Protein 3DMO (pdb70)

InterPro domains:
  IPR002125 Cytidine and deoxycytidylate deaminase domain [PF00383] (3-102)
  IPR002125 Cytidine and deoxycytidylate deaminase domain [PS51747] (1-130)
  IPR006262 Cytidine deaminase, homotetrameric [TIGR01354] (5-127)
  IPR016192 APOBEC/CMP deaminase, zinc-binding [PS00903] (53-95)
  IPR016193 Cytidine deaminase-like [SSF53927] (1-127)
  IPR050202 Cytidine and Deoxycytidylate Deaminase [PTHR11644] (3-127)

B-factor: mean 24.8, std 6.95, range [15.0, 49.94]

Structure (mmCIF, N/CA/C/O backbone):
data_3DMO
#
_entry.id   3DMO
#
_cell.length_a   60.495
_cell.length_b   72.308
_cell.length_c   83.327
_cell.angle_alpha   90.00
_cell.angle_beta   111.29
_cell.angle_gamma   90.00
#
_symmetry.space_group_name_H-M   'P 1 21 1'
#
loop_
_entity.id
_entity.type
_entity.pdbx_description
1 polymer 'Cytidine deaminase'
2 non-polymer 'ZINC ION'
3 non-polymer (4R)-2-METHYLPENTANE-2,4-DIOL
4 non-polymer 'PHOSPHATE ION'
5 water water
#
loop_
_atom_site.group_PDB
_atom_site.id
_atom_site.type_symbol
_atom_site.label_atom_id
_atom_site.label_alt_id
_atom_site.label_comp_id
_atom_site.label_asym_id
_atom_site.label_entity_id
_atom_site.label_seq_id
_atom_site.pdbx_PDB_ins_code
_atom_site.Cartn_x
_atom_site.Cartn_y
_atom_site.Cartn_z
_atom_site.occupancy
_atom_site.B_iso_or_equiv
_atom_site.auth_seq_id
_atom_site.auth_comp_id
_atom_site.auth_asym_id
_atom_site.auth_atom_id
_atom_site.pdbx_PDB_model_num
ATOM 1 N N . HIS A 1 6 ? 18.859 24.779 -44.768 1.00 45.16 -2 HIS A N 1
ATOM 2 C CA . HIS A 1 6 ? 20.021 24.303 -43.950 1.00 45.24 -2 HIS A CA 1
ATOM 3 C C . HIS A 1 6 ? 21.322 24.197 -44.771 1.00 44.96 -2 HIS A C 1
ATOM 4 O O . HIS A 1 6 ? 21.934 23.124 -44.876 1.00 44.91 -2 HIS A O 1
ATOM 11 N N . HIS A 1 7 ? 21.740 25.339 -45.323 1.00 44.51 -1 HIS A N 1
ATOM 12 C CA . HIS A 1 7 ? 22.939 25.461 -46.170 1.00 43.95 -1 HIS A CA 1
ATOM 13 C C . HIS A 1 7 ? 24.210 24.808 -45.618 1.00 43.43 -1 HIS A C 1
ATOM 14 O O . HIS A 1 7 ? 25.041 24.313 -46.387 1.00 43.68 -1 HIS A O 1
ATOM 21 N N . HIS A 1 8 ? 24.373 24.824 -44.299 1.00 42.53 0 HIS A N 1
ATOM 22 C CA . HIS A 1 8 ? 25.596 24.310 -43.685 1.00 41.87 0 HIS A CA 1
ATOM 23 C C . HIS A 1 8 ? 25.414 22.946 -43.002 1.00 41.22 0 HIS A C 1
ATOM 24 O O . HIS A 1 8 ? 26.323 22.451 -42.321 1.00 41.41 0 HIS A O 1
ATOM 31 N N . MET A 1 9 ? 24.245 22.341 -43.217 1.00 40.01 1 MET A N 1
ATOM 32 C CA . MET A 1 9 ? 23.921 21.032 -42.661 1.00 38.77 1 MET A CA 1
ATOM 33 C C . MET A 1 9 ? 23.522 20.078 -43.787 1.00 37.62 1 MET A C 1
ATOM 34 O O . MET A 1 9 ? 22.445 20.212 -44.374 1.00 37.35 1 MET A O 1
ATOM 39 N N . THR A 1 10 ? 24.396 19.121 -44.091 1.00 35.97 2 THR A N 1
ATOM 40 C CA . THR A 1 10 ? 24.090 18.105 -45.099 1.00 34.71 2 THR A CA 1
ATOM 41 C C . THR A 1 10 ? 23.185 17.021 -44.500 1.00 33.82 2 THR A C 1
ATOM 42 O O . THR A 1 10 ? 23.072 16.908 -43.275 1.00 33.04 2 THR A O 1
ATOM 46 N N . HIS A 1 11 ? 22.536 16.235 -45.360 1.00 33.07 3 HIS A N 1
ATOM 47 C CA . HIS A 1 11 ? 21.789 15.066 -44.894 1.00 32.52 3 HIS A CA 1
ATOM 48 C C . HIS A 1 11 ? 22.713 14.106 -44.157 1.00 31.86 3 HIS A C 1
ATOM 49 O O . HIS A 1 11 ? 22.333 13.544 -43.123 1.00 31.56 3 HIS A O 1
ATOM 56 N N . HIS A 1 12 ? 23.929 13.937 -44.681 1.00 31.20 4 HIS A N 1
ATOM 57 C CA . HIS A 1 12 ? 24.929 13.072 -44.059 1.00 30.59 4 HIS A CA 1
ATOM 58 C C . HIS A 1 12 ? 25.283 13.510 -42.640 1.00 29.67 4 HIS A C 1
ATOM 59 O O . HIS A 1 12 ? 25.362 12.678 -41.734 1.00 29.66 4 HIS A O 1
ATOM 66 N N . ALA A 1 13 ? 25.501 14.812 -42.461 1.00 28.30 5 ALA A N 1
ATOM 67 C CA . ALA A 1 13 ? 25.819 15.380 -41.157 1.00 27.15 5 ALA A CA 1
ATOM 68 C C . ALA A 1 13 ? 24.661 15.218 -40.169 1.00 26.32 5 ALA A C 1
ATOM 69 O O . ALA A 1 13 ? 24.892 14.917 -38.996 1.00 26.21 5 ALA A O 1
ATOM 71 N N . LEU A 1 14 ? 23.432 15.424 -40.645 1.00 25.54 6 LEU A N 1
ATOM 72 C CA . LEU A 1 14 ? 22.235 15.292 -39.797 1.00 24.91 6 LEU A CA 1
ATOM 73 C C . LEU A 1 14 ? 22.030 13.830 -39.368 1.00 24.05 6 LEU A C 1
ATOM 74 O O . LEU A 1 14 ? 21.645 13.556 -38.229 1.00 23.28 6 LEU A O 1
ATOM 79 N N . ILE A 1 15 ? 22.297 12.901 -40.281 1.00 23.35 7 ILE A N 1
ATOM 80 C CA . ILE A 1 15 ? 22.206 11.469 -39.972 1.00 23.11 7 ILE A CA 1
ATOM 81 C C . ILE A 1 15 ? 23.244 11.079 -38.919 1.00 23.33 7 ILE A C 1
ATOM 82 O O . ILE A 1 15 ? 22.940 10.338 -37.978 1.00 23.05 7 ILE A O 1
ATOM 87 N N . GLU A 1 16 ? 24.465 11.588 -39.064 1.00 23.65 8 GLU A N 1
ATOM 88 C CA . GLU A 1 16 ? 25.513 11.324 -38.076 1.00 24.29 8 GLU A CA 1
ATOM 89 C C . GLU A 1 16 ? 25.133 11.829 -36.681 1.00 23.46 8 GLU A C 1
ATOM 90 O O . GLU A 1 16 ? 25.443 11.191 -35.677 1.00 23.28 8 GLU A O 1
ATOM 96 N N . ALA A 1 17 ? 24.450 12.970 -36.624 1.00 23.17 9 ALA A N 1
ATOM 97 C CA . ALA A 1 17 ? 23.954 13.503 -35.351 1.00 22.54 9 ALA A CA 1
ATOM 98 C C . ALA A 1 17 ? 22.822 12.633 -34.771 1.00 22.03 9 ALA A C 1
ATOM 99 O O . ALA A 1 17 ? 22.763 12.412 -33.563 1.00 21.73 9 ALA A O 1
ATOM 101 N N . ALA A 1 18 ? 21.948 12.124 -35.638 1.00 21.53 10 ALA A N 1
ATOM 102 C CA . ALA A 1 18 ? 20.870 11.224 -35.213 1.00 21.59 10 ALA A CA 1
ATOM 103 C C . ALA A 1 18 ? 21.427 9.916 -34.636 1.00 21.48 10 ALA A C 1
ATOM 104 O O . ALA A 1 18 ? 20.910 9.394 -33.649 1.00 21.03 10 ALA A O 1
ATOM 106 N N . LYS A 1 19 ? 22.490 9.399 -35.243 1.00 21.11 11 LYS A N 1
ATOM 107 C CA . LYS A 1 19 ? 23.154 8.192 -34.729 1.00 21.31 11 LYS A CA 1
ATOM 108 C C . LYS A 1 19 ? 23.832 8.448 -33.380 1.00 21.20 11 LYS A C 1
ATOM 109 O O . LYS A 1 19 ? 23.813 7.588 -32.505 1.00 21.28 11 LYS A O 1
ATOM 115 N N . ALA A 1 20 ? 24.425 9.630 -33.208 1.00 21.20 12 ALA A N 1
ATOM 116 C CA . ALA A 1 20 ? 25.003 10.005 -31.920 1.00 21.46 12 ALA A CA 1
ATOM 117 C C . ALA A 1 20 ? 23.921 10.132 -30.843 1.00 21.47 12 ALA A C 1
ATOM 118 O O . ALA A 1 20 ? 24.138 9.714 -29.704 1.00 22.03 12 ALA A O 1
ATOM 120 N N . ALA A 1 21 ? 22.768 10.698 -31.219 1.00 20.75 13 ALA A N 1
ATOM 121 C CA . ALA A 1 21 ? 21.587 10.801 -30.347 1.00 20.34 13 ALA A CA 1
ATOM 122 C C . ALA A 1 21 ? 21.109 9.421 -29.894 1.00 19.56 13 ALA A C 1
ATOM 123 O O . ALA A 1 21 ? 20.860 9.198 -28.708 1.00 20.25 13 ALA A O 1
ATOM 125 N N . ARG A 1 22 ? 21.017 8.501 -30.855 1.00 19.72 14 ARG A N 1
ATOM 126 C CA . ARG A 1 22 ? 20.561 7.130 -30.631 1.00 19.75 14 ARG A CA 1
ATOM 127 C C . ARG A 1 22 ? 21.340 6.429 -29.527 1.00 20.62 14 ARG A C 1
ATOM 128 O O . ARG A 1 22 ? 20.765 5.661 -28.765 1.00 21.08 14 ARG A O 1
ATOM 136 N N . GLU A 1 23 ? 22.639 6.714 -29.432 1.00 21.67 15 GLU A N 1
ATOM 137 C CA . GLU A 1 23 ? 23.496 6.075 -28.426 1.00 22.62 15 GLU A CA 1
ATOM 138 C C . GLU A 1 23 ? 23.066 6.359 -26.983 1.00 22.41 15 GLU A C 1
ATOM 139 O O . GLU A 1 23 ? 23.387 5.598 -26.071 1.00 22.51 15 GLU A O 1
ATOM 145 N N . LYS A 1 24 ? 22.325 7.447 -26.792 1.00 22.25 16 LYS A N 1
ATOM 146 C CA . LYS A 1 24 ? 21.890 7.878 -25.468 1.00 22.22 16 LYS A CA 1
ATOM 147 C C . LYS A 1 24 ? 20.494 7.383 -25.082 1.00 21.78 16 LYS A C 1
ATOM 148 O O . LYS A 1 24 ? 20.003 7.710 -24.008 1.00 21.58 16 LYS A O 1
ATOM 154 N N . ALA A 1 25 ? 19.878 6.582 -25.949 1.00 21.60 17 ALA A N 1
ATOM 155 C CA . ALA A 1 25 ? 18.536 6.052 -25.695 1.00 21.37 17 ALA A CA 1
ATOM 156 C C . ALA A 1 25 ? 18.436 5.317 -24.359 1.00 21.52 17 ALA A C 1
ATOM 157 O O . ALA A 1 25 ? 19.396 4.696 -23.896 1.00 20.81 17 ALA A O 1
ATOM 159 N N . TYR A 1 26 ? 17.272 5.426 -23.734 1.00 21.20 18 TYR A N 1
ATOM 160 C CA . TYR A 1 26 ? 16.942 4.624 -22.568 1.00 21.48 18 TYR A CA 1
ATOM 161 C C . TYR A 1 26 ? 15.833 3.677 -23.005 1.00 21.40 18 TYR A C 1
ATOM 162 O O . TYR A 1 26 ? 14.651 4.036 -22.994 1.00 21.00 18 TYR A O 1
ATOM 171 N N . ALA A 1 27 ? 16.232 2.480 -23.432 1.00 21.59 19 ALA A N 1
ATOM 172 C CA . ALA A 1 27 ? 15.289 1.480 -23.938 1.00 21.53 19 ALA A CA 1
ATOM 173 C C . ALA A 1 27 ? 15.554 0.069 -23.377 1.00 21.76 19 ALA A C 1
ATOM 174 O O . ALA A 1 27 ? 15.763 -0.870 -24.148 1.00 21.80 19 ALA A O 1
ATOM 176 N N . PRO A 1 28 ? 15.508 -0.095 -22.038 1.00 22.46 20 PRO A N 1
ATOM 177 C CA . PRO A 1 28 ? 15.799 -1.418 -21.483 1.00 22.71 20 PRO A CA 1
ATOM 178 C C . PRO A 1 28 ? 14.649 -2.411 -21.661 1.00 22.99 20 PRO A C 1
ATOM 179 O O . PRO A 1 28 ? 14.824 -3.601 -21.393 1.00 23.47 20 PRO A O 1
ATOM 183 N N . TYR A 1 29 ? 13.488 -1.938 -22.111 1.00 22.86 21 TYR A N 1
ATOM 184 C CA . TYR A 1 29 ? 12.331 -2.820 -22.277 1.00 22.72 21 TYR A CA 1
ATOM 185 C C . TYR A 1 29 ? 12.251 -3.412 -23.680 1.00 22.71 21 TYR A C 1
ATOM 186 O O . TYR A 1 29 ? 12.134 -4.628 -23.826 1.00 23.25 21 TYR A O 1
ATOM 195 N N . SER A 1 30 ? 12.320 -2.562 -24.704 1.00 22.59 22 SER A N 1
ATOM 196 C CA . SER A 1 30 ? 12.329 -3.028 -26.096 1.00 22.94 22 SER A CA 1
ATOM 197 C C . SER A 1 30 ? 13.719 -3.465 -26.547 1.00 23.44 22 SER A C 1
ATOM 198 O O . SER A 1 30 ? 13.851 -4.301 -27.452 1.00 23.68 22 SER A O 1
ATOM 201 N N . ASN A 1 31 ? 14.743 -2.890 -25.921 1.00 24.32 23 ASN A N 1
ATOM 202 C CA . ASN A 1 31 ? 16.123 -2.980 -26.411 1.00 25.03 23 ASN A CA 1
ATOM 203 C C . ASN A 1 31 ? 16.264 -2.483 -27.856 1.00 24.92 23 ASN A C 1
ATOM 204 O O . ASN A 1 31 ? 17.146 -2.919 -28.598 1.00 24.96 23 ASN A O 1
ATOM 209 N N . PHE A 1 32 ? 15.386 -1.565 -28.241 1.00 24.30 24 PHE A N 1
ATOM 210 C CA . PHE A 1 32 ? 15.361 -1.024 -29.586 1.00 24.01 24 PHE A CA 1
ATOM 211 C C . PHE A 1 32 ? 15.638 0.471 -29.489 1.00 23.65 24 PHE A C 1
ATOM 212 O O . PHE A 1 32 ? 14.750 1.251 -29.156 1.00 23.53 24 PHE A O 1
ATOM 220 N N . LYS A 1 33 ? 16.885 0.852 -29.753 1.00 22.50 25 LYS A N 1
ATOM 221 C CA . LYS A 1 33 ? 17.311 2.238 -29.633 1.00 22.29 25 LYS A CA 1
ATOM 222 C C . LYS A 1 33 ? 17.023 3.019 -30.905 1.00 21.38 25 LYS A C 1
ATOM 223 O O . LYS A 1 33 ? 17.308 2.554 -32.017 1.00 21.30 25 LYS A O 1
ATOM 229 N N . VAL A 1 34 ? 16.454 4.210 -30.734 1.00 20.43 26 VAL A N 1
ATOM 230 C CA . VAL A 1 34 ? 16.171 5.096 -31.853 1.00 19.89 26 VAL A CA 1
ATOM 231 C C . VAL A 1 34 ? 16.799 6.456 -31.553 1.00 19.14 26 VAL A C 1
ATOM 232 O O . VAL A 1 34 ? 16.828 6.895 -30.402 1.00 18.60 26 VAL A O 1
ATOM 236 N N . GLY A 1 35 ? 17.324 7.105 -32.589 1.00 18.68 27 GLY A N 1
ATOM 237 C CA . GLY A 1 35 ? 17.838 8.461 -32.451 1.00 18.12 27 GLY A CA 1
ATOM 238 C C . GLY A 1 35 ? 17.230 9.396 -33.472 1.00 18.01 27 GLY A C 1
ATOM 239 O O . GLY A 1 35 ? 16.815 8.981 -34.555 1.00 18.07 27 GLY A O 1
ATOM 240 N N . ALA A 1 36 ? 17.184 10.674 -33.117 1.00 18.38 28 ALA A N 1
ATOM 241 C CA . ALA A 1 36 ? 16.727 11.708 -34.029 1.00 18.53 28 ALA A CA 1
ATOM 242 C C . ALA A 1 36 ? 17.573 12.941 -33.844 1.00 18.71 28 ALA A C 1
ATOM 243 O O . ALA A 1 36 ? 18.117 13.180 -32.766 1.00 19.51 28 ALA A O 1
ATOM 245 N N . ALA A 1 37 ? 17.710 13.711 -34.912 1.00 19.15 29 ALA A N 1
ATOM 246 C CA . ALA A 1 37 ? 18.394 14.990 -34.831 1.00 19.31 29 ALA A CA 1
ATOM 247 C C . ALA A 1 37 ? 17.622 16.014 -35.630 1.00 19.38 29 ALA A C 1
ATOM 248 O O . ALA A 1 37 ? 17.315 15.801 -36.800 1.00 19.05 29 ALA A O 1
ATOM 250 N N . LEU A 1 38 ? 17.327 17.126 -34.971 1.00 19.91 30 LEU A N 1
ATOM 251 C CA . LEU A 1 38 ? 16.469 18.174 -35.501 1.00 20.32 30 LEU A CA 1
ATOM 252 C C . LEU A 1 38 ? 17.320 19.417 -35.694 1.00 20.39 30 LEU A C 1
ATOM 253 O O . LEU A 1 38 ? 18.061 19.804 -34.779 1.00 20.89 30 LEU A O 1
ATOM 258 N N . VAL A 1 39 ? 17.240 20.034 -36.872 1.00 19.82 31 VAL A N 1
ATOM 259 C CA . VAL A 1 39 ? 17.998 21.259 -37.114 1.00 20.26 31 VAL A CA 1
ATOM 260 C C . VAL A 1 39 ? 17.023 22.402 -37.323 1.00 20.26 31 VAL A C 1
ATOM 261 O O . VAL A 1 39 ? 16.074 22.271 -38.082 1.00 19.63 31 VAL A O 1
ATOM 265 N N . THR A 1 40 ? 17.259 23.507 -36.627 1.00 20.66 32 THR A N 1
ATOM 266 C CA . THR A 1 40 ? 16.325 24.625 -36.614 1.00 21.39 32 THR A CA 1
ATOM 267 C C . THR A 1 40 ? 16.614 25.635 -37.722 1.00 21.94 32 THR A C 1
ATOM 268 O O . THR A 1 40 ? 17.615 25.531 -38.432 1.00 21.86 32 THR A O 1
ATOM 272 N N . ASN A 1 41 ? 15.734 26.622 -37.836 1.00 22.58 33 ASN A N 1
ATOM 273 C CA . ASN A 1 41 ? 15.905 27.739 -38.762 1.00 23.05 33 ASN A CA 1
ATOM 274 C C . ASN A 1 41 ? 17.249 28.484 -38.646 1.00 23.58 33 ASN A C 1
ATOM 275 O O . ASN A 1 41 ? 17.779 28.951 -39.658 1.00 24.55 33 ASN A O 1
ATOM 280 N N . ASP A 1 42 ? 17.803 28.580 -37.436 1.00 23.38 34 ASP A N 1
ATOM 281 C CA . ASP A 1 42 ? 19.088 29.244 -37.234 1.00 23.78 34 ASP A CA 1
ATOM 282 C C . ASP A 1 42 ? 20.263 28.265 -37.115 1.00 23.79 34 ASP A C 1
ATOM 283 O O . ASP A 1 42 ? 21.360 28.635 -36.683 1.00 23.93 34 ASP A O 1
ATOM 288 N N . GLY A 1 43 ? 20.025 27.009 -37.493 1.00 23.93 35 GLY A N 1
ATOM 289 C CA . GLY A 1 43 ? 21.091 26.011 -37.605 1.00 24.26 35 GLY A CA 1
ATOM 290 C C . GLY A 1 43 ? 21.465 25.233 -36.356 1.00 24.44 35 GLY A C 1
ATOM 291 O O . GLY A 1 43 ? 22.427 24.457 -36.376 1.00 25.00 35 GLY A O 1
ATOM 292 N N . LYS A 1 44 ? 20.723 25.438 -35.269 1.00 24.03 36 LYS A N 1
ATOM 293 C CA . LYS A 1 44 ? 20.943 24.702 -34.028 1.00 23.80 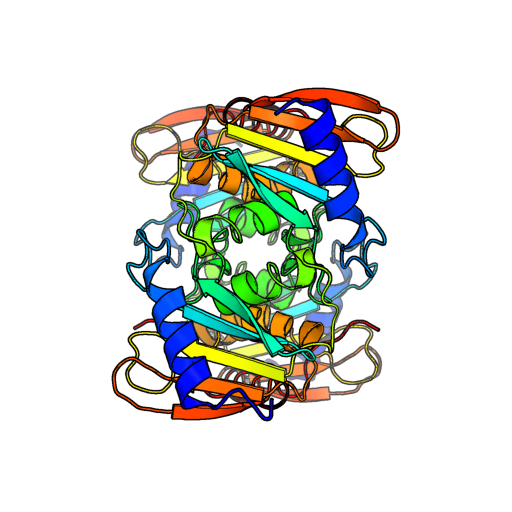36 LYS A CA 1
ATOM 294 C C . LYS A 1 44 ? 20.409 23.277 -34.160 1.00 23.00 36 LYS A C 1
ATOM 295 O O . LYS A 1 44 ? 19.359 23.052 -34.763 1.00 22.92 36 LYS A O 1
ATOM 301 N N . VAL A 1 45 ? 21.143 22.328 -33.592 1.00 22.05 37 VAL A N 1
ATOM 302 C CA . VAL A 1 45 ? 20.794 20.913 -33.673 1.00 21.24 37 VAL A CA 1
ATOM 303 C C . VAL A 1 45 ? 20.354 20.394 -32.305 1.00 20.79 37 VAL A C 1
ATOM 304 O O . VAL A 1 45 ? 20.995 20.676 -31.292 1.00 21.22 37 VAL A O 1
ATOM 308 N N . PHE A 1 46 ? 19.235 19.672 -32.286 1.00 20.00 38 PHE A N 1
ATOM 309 C CA . PHE A 1 46 ? 18.742 19.038 -31.071 1.00 19.63 38 PHE A CA 1
ATOM 310 C C . PHE A 1 46 ? 18.695 17.523 -31.241 1.00 19.94 38 PHE A C 1
ATOM 311 O O . PHE A 1 46 ? 18.134 17.028 -32.222 1.00 20.34 38 PHE A O 1
ATOM 319 N N . HIS A 1 47 ? 19.295 16.810 -30.287 1.00 19.87 39 HIS A N 1
ATOM 320 C CA . HIS A 1 47 ? 19.253 15.349 -30.233 1.00 20.18 39 HIS A CA 1
ATOM 321 C C . HIS A 1 47 ? 17.960 14.887 -29.569 1.00 19.86 39 HIS A C 1
ATOM 322 O O . HIS A 1 47 ? 17.475 15.510 -28.623 1.00 20.16 39 HIS A O 1
ATOM 329 N N . GLY A 1 48 ? 17.434 13.769 -30.048 1.00 19.69 40 GLY A N 1
ATOM 330 C CA . GLY A 1 48 ? 16.353 13.080 -29.375 1.00 19.33 40 GLY A CA 1
ATOM 331 C C . GLY A 1 48 ? 16.629 11.591 -29.385 1.00 19.37 40 GLY A C 1
ATOM 332 O O . GLY A 1 48 ? 17.280 11.071 -30.295 1.00 19.04 40 GLY A O 1
ATOM 333 N N . CYS A 1 49 ? 16.153 10.905 -28.357 1.00 19.10 41 CYS A N 1
ATOM 334 C CA . CYS A 1 49 ? 16.228 9.457 -28.306 1.00 19.09 41 CYS A CA 1
ATOM 335 C C . CYS A 1 49 ? 14.952 8.951 -27.652 1.00 19.33 41 CYS A C 1
ATOM 336 O O . CYS A 1 49 ? 14.239 9.724 -26.985 1.00 18.53 41 CYS A O 1
ATOM 339 N N . ASN A 1 50 ? 14.641 7.674 -27.849 1.00 18.81 42 ASN A N 1
ATOM 340 C CA . ASN A 1 50 ? 13.501 7.104 -27.144 1.00 18.87 42 ASN A CA 1
ATOM 341 C C . ASN A 1 50 ? 13.803 6.955 -25.651 1.00 19.11 42 ASN A C 1
ATOM 342 O O . ASN A 1 50 ? 14.960 6.765 -25.254 1.00 18.95 42 ASN A O 1
ATOM 347 N N . VAL A 1 51 ? 12.776 7.130 -24.832 1.00 18.43 43 VAL A N 1
ATOM 348 C CA . VAL A 1 51 ? 12.914 7.057 -23.377 1.00 18.46 43 VAL A CA 1
ATOM 349 C C . VAL A 1 51 ? 11.761 6.220 -22.890 1.00 18.67 43 VAL A C 1
ATOM 350 O O . VAL A 1 51 ? 10.604 6.657 -22.932 1.00 18.54 43 VAL A O 1
ATOM 354 N N . GLU A 1 52 ? 12.082 5.011 -22.444 1.00 18.77 44 GLU A N 1
ATOM 355 C CA . GLU A 1 52 ? 11.064 4.036 -22.090 1.00 18.71 44 GLU A CA 1
ATOM 356 C C . GLU A 1 52 ? 10.664 4.091 -20.613 1.00 19.40 44 GLU A C 1
ATOM 357 O O . GLU A 1 52 ? 11.308 4.760 -19.798 1.00 18.84 44 GLU A O 1
ATOM 363 N N . ASN A 1 53 ? 9.564 3.406 -20.297 1.00 19.59 45 ASN A N 1
ATOM 364 C CA . ASN A 1 53 ? 9.032 3.331 -18.941 1.00 19.55 45 ASN A CA 1
ATOM 365 C C . ASN A 1 53 ? 8.461 1.936 -18.737 1.00 19.57 45 ASN A C 1
ATOM 366 O O . ASN A 1 53 ? 8.031 1.309 -19.704 1.00 19.04 45 ASN A O 1
ATOM 371 N N . ALA A 1 54 ? 8.479 1.447 -17.495 1.00 20.12 46 ALA A N 1
ATOM 372 C CA . ALA A 1 54 ? 7.977 0.102 -17.180 1.00 20.46 46 ALA A CA 1
ATOM 373 C C . ALA A 1 54 ? 6.508 -0.028 -17.560 1.00 20.91 46 ALA A C 1
ATOM 374 O O . ALA A 1 54 ? 6.051 -1.108 -17.937 1.00 21.59 46 ALA A O 1
ATOM 376 N N . SER A 1 55 ? 5.781 1.078 -17.444 1.00 21.26 47 SER A N 1
ATOM 377 C CA . SER A 1 55 ? 4.444 1.171 -18.001 1.00 21.54 47 SER A CA 1
ATOM 378 C C . SER A 1 55 ? 4.603 1.686 -19.422 1.00 20.70 47 SER A C 1
ATOM 379 O O . SER A 1 55 ? 4.846 2.874 -19.635 1.00 20.28 47 SER A O 1
ATOM 382 N N . TYR A 1 56 ? 4.468 0.778 -20.388 1.00 20.67 48 TYR A N 1
ATOM 383 C CA . TYR A 1 56 ? 4.815 1.048 -21.791 1.00 20.29 48 TYR A CA 1
ATOM 384 C C . TYR A 1 56 ? 4.132 2.280 -22.385 1.00 20.07 48 TYR A C 1
ATOM 385 O O . TYR A 1 56 ? 4.702 2.964 -23.231 1.00 20.37 48 TYR A O 1
ATOM 394 N N . GLY A 1 57 ? 2.905 2.559 -21.957 1.00 19.96 49 GLY A N 1
ATOM 395 C CA . GLY A 1 57 ? 2.176 3.708 -22.482 1.00 20.12 49 GLY A CA 1
ATOM 396 C C . GLY A 1 57 ? 2.831 5.053 -22.218 1.00 20.04 49 GLY A C 1
ATOM 397 O O . GLY A 1 57 ? 2.448 6.053 -22.822 1.00 20.62 49 GLY A O 1
ATOM 398 N N . LEU A 1 58 ? 3.835 5.076 -21.337 1.00 19.69 50 LEU A N 1
ATOM 399 C CA . LEU A 1 58 ? 4.559 6.312 -21.024 1.00 19.23 50 LEU A CA 1
ATOM 400 C C . LEU A 1 58 ? 5.897 6.441 -21.747 1.00 19.20 50 LEU A C 1
ATOM 401 O O . LEU A 1 58 ? 6.605 7.427 -21.559 1.00 19.26 50 LEU A O 1
ATOM 406 N N . CYS A 1 59 ? 6.221 5.468 -22.595 1.00 18.99 51 CYS A N 1
ATOM 407 C CA . CYS A 1 59 ? 7.410 5.586 -23.451 1.00 19.45 51 CYS A CA 1
ATOM 408 C C . CYS A 1 59 ? 7.280 6.797 -24.370 1.00 19.47 51 CYS A C 1
ATOM 409 O O . CYS A 1 59 ? 6.178 7.108 -24.837 1.00 19.45 51 CYS A O 1
ATOM 412 N N . ASN A 1 60 ? 8.397 7.478 -24.604 1.00 19.41 52 ASN A N 1
ATOM 413 C CA . ASN A 1 60 ? 8.447 8.573 -25.566 1.00 19.63 52 ASN A CA 1
ATOM 414 C C . ASN A 1 60 ? 9.449 8.264 -26.676 1.00 19.54 52 ASN A C 1
ATOM 415 O O . ASN A 1 60 ? 10.512 7.706 -26.413 1.00 20.33 52 ASN A O 1
ATOM 420 N N . CYS A 1 61 ? 9.090 8.635 -27.905 1.00 18.74 53 CYS A N 1
ATOM 421 C CA . CYS A 1 61 ? 9.915 8.401 -29.083 1.00 18.19 53 CYS A CA 1
ATOM 422 C C . CYS A 1 61 ? 10.982 9.469 -29.280 1.00 17.50 53 CYS A C 1
ATOM 423 O O . CYS A 1 61 ? 10.822 10.613 -28.833 1.00 16.32 53 CYS A O 1
ATOM 426 N N . ALA A 1 62 ? 12.060 9.084 -29.975 1.00 17.65 54 ALA A N 1
ATOM 427 C CA . ALA A 1 62 ? 13.164 9.976 -30.337 1.00 17.46 54 ALA A CA 1
ATOM 428 C C . ALA A 1 62 ? 12.746 11.279 -31.027 1.00 17.22 54 ALA A C 1
ATOM 429 O O . ALA A 1 62 ? 13.190 12.360 -30.636 1.00 16.70 54 ALA A O 1
ATOM 431 N N . GLU A 1 63 ? 11.882 11.169 -32.039 1.00 17.33 55 GLU A N 1
ATOM 432 C CA . GLU A 1 63 ? 11.419 12.321 -32.813 1.00 17.91 55 GLU A CA 1
ATOM 433 C C . GLU A 1 63 ? 10.773 13.336 -31.866 1.00 17.99 55 GLU A C 1
ATOM 434 O O . GLU A 1 63 ? 11.056 14.540 -31.928 1.00 17.70 55 GLU A O 1
ATOM 440 N N . ARG A 1 64 ? 9.903 12.838 -30.986 1.00 17.97 56 ARG A N 1
ATOM 441 C CA . ARG A 1 64 ? 9.194 13.703 -30.053 1.00 18.23 56 ARG A CA 1
ATOM 442 C C . ARG A 1 64 ? 10.105 14.287 -28.978 1.00 18.04 56 ARG A C 1
ATOM 443 O O . ARG A 1 64 ? 9.960 15.456 -28.635 1.00 18.11 56 ARG A O 1
ATOM 451 N N . THR A 1 65 ? 11.058 13.493 -28.487 1.00 18.04 57 THR A N 1
ATOM 452 C CA . THR A 1 65 ? 12.079 13.978 -27.552 1.00 17.88 57 THR A CA 1
ATOM 453 C C . THR A 1 65 ? 12.859 15.165 -28.140 1.00 17.04 57 THR A C 1
ATOM 454 O O . THR A 1 65 ? 13.023 16.189 -27.473 1.00 17.22 57 THR A O 1
ATOM 458 N N . ALA A 1 66 ? 13.319 15.028 -29.385 1.00 16.91 58 ALA A N 1
ATOM 459 C CA . ALA A 1 66 ? 14.027 16.114 -30.078 1.00 16.87 58 ALA A CA 1
ATOM 460 C C . ALA A 1 66 ? 13.176 17.379 -30.213 1.00 17.00 58 ALA A C 1
ATOM 461 O O . ALA A 1 66 ? 13.630 18.474 -29.896 1.00 16.98 58 ALA A O 1
ATOM 463 N N . LEU A 1 67 ? 11.930 17.218 -30.653 1.00 16.99 59 LEU A N 1
ATOM 464 C CA . LEU A 1 67 ? 11.032 18.357 -30.824 1.00 17.30 59 LEU A CA 1
ATOM 465 C C . LEU A 1 67 ? 10.650 19.029 -29.500 1.00 16.82 59 LEU A C 1
ATOM 466 O O . LEU A 1 67 ? 10.639 20.256 -29.417 1.00 17.03 59 LEU A O 1
ATOM 471 N N . PHE A 1 68 ? 10.347 18.238 -28.470 1.00 16.89 60 PHE A N 1
ATOM 472 C CA . PHE A 1 68 ? 10.001 18.808 -27.158 1.00 17.13 60 PHE A CA 1
ATOM 473 C C . PHE A 1 68 ? 11.188 19.576 -26.551 1.00 16.95 60 PHE A C 1
ATOM 474 O O . PHE A 1 68 ? 11.000 20.627 -25.917 1.00 16.79 60 PHE A O 1
ATOM 482 N N . SER A 1 69 ? 12.405 19.059 -26.775 1.00 17.00 61 SER A N 1
ATOM 483 C CA A SER A 1 69 ? 13.633 19.715 -26.316 0.50 17.15 61 SER A CA 1
ATOM 484 C CA B SER A 1 69 ? 13.636 19.706 -26.319 0.50 17.66 61 SER A CA 1
ATOM 485 C C . SER A 1 69 ? 13.834 21.067 -26.999 1.00 17.32 61 SER A C 1
ATOM 486 O O . SER A 1 69 ? 14.157 22.063 -26.347 1.00 17.66 61 SER A O 1
ATOM 491 N N . ALA A 1 70 ? 13.635 21.104 -28.311 1.00 16.99 62 ALA A N 1
ATOM 492 C CA . ALA A 1 70 ? 13.723 22.349 -29.066 1.00 17.27 62 ALA A CA 1
ATOM 493 C C . ALA A 1 70 ? 12.654 23.362 -28.623 1.00 17.58 62 ALA A C 1
ATOM 494 O O . ALA A 1 70 ? 12.945 24.546 -28.474 1.00 17.77 62 ALA A O 1
ATOM 496 N N . LEU A 1 71 ? 11.424 22.893 -28.416 1.00 17.84 63 LEU A N 1
ATOM 497 C CA . LEU A 1 71 ? 10.351 23.751 -27.896 1.00 18.11 63 LEU A CA 1
ATOM 498 C C . LEU A 1 71 ? 10.704 24.361 -26.541 1.00 17.62 63 LEU A C 1
ATOM 499 O O . LEU A 1 71 ? 10.515 25.559 -26.323 1.00 17.56 63 LEU A O 1
ATOM 504 N N . ALA A 1 72 ? 11.234 23.537 -25.643 1.00 17.95 64 ALA A N 1
ATOM 505 C CA . ALA A 1 72 ? 11.712 23.992 -24.335 1.00 18.23 64 ALA A CA 1
ATOM 506 C C . ALA A 1 72 ? 12.846 25.031 -24.424 1.00 18.39 64 ALA A C 1
ATOM 507 O O . ALA A 1 72 ? 13.014 25.843 -23.514 1.00 18.15 64 ALA A O 1
ATOM 509 N N . ALA A 1 73 ? 13.593 25.009 -25.530 1.00 18.81 65 ALA A N 1
ATOM 510 C CA . ALA A 1 73 ? 14.643 25.986 -25.786 1.00 19.01 65 ALA A CA 1
ATOM 511 C C . ALA A 1 73 ? 14.122 27.263 -26.462 1.00 19.01 65 ALA A C 1
ATOM 512 O O . ALA A 1 73 ? 14.897 28.168 -26.751 1.00 20.10 65 ALA A O 1
ATOM 514 N N . GLY A 1 74 ? 12.815 27.339 -26.708 1.00 18.53 66 GLY A N 1
ATOM 515 C CA . GLY A 1 74 ? 12.203 28.543 -27.259 1.00 18.54 66 GLY A CA 1
ATOM 516 C C . GLY A 1 74 ? 11.960 28.536 -28.758 1.00 18.43 66 GLY A C 1
ATOM 517 O O . GLY A 1 74 ? 11.645 29.573 -29.341 1.00 18.49 66 GLY A O 1
ATOM 518 N N . TYR A 1 75 ? 12.107 27.378 -29.392 1.00 18.46 67 TYR A N 1
ATOM 519 C CA . TYR A 1 75 ? 11.758 27.256 -30.801 1.00 18.51 67 TYR A CA 1
ATOM 520 C C . TYR A 1 75 ? 10.279 26.964 -30.864 1.00 19.00 67 TYR A C 1
ATOM 521 O O . TYR A 1 75 ? 9.733 26.325 -29.958 1.00 19.74 67 TYR A O 1
ATOM 530 N N . ARG A 1 76 ? 9.635 27.465 -31.907 1.00 18.50 68 ARG A N 1
ATOM 531 C CA . ARG A 1 76 ? 8.182 27.440 -32.009 1.00 18.67 68 ARG A CA 1
ATOM 532 C C . ARG A 1 76 ? 7.763 26.687 -33.268 1.00 18.98 68 ARG A C 1
ATOM 533 O O . ARG A 1 76 ? 8.582 26.456 -34.156 1.00 19.23 68 ARG A O 1
ATOM 541 N N . PRO A 1 77 ? 6.490 26.267 -33.351 1.00 19.11 69 PRO A N 1
ATOM 542 C CA . PRO A 1 77 ? 6.077 25.590 -34.580 1.00 19.43 69 PRO A CA 1
ATOM 543 C C . PRO A 1 77 ? 6.483 26.327 -35.852 1.00 20.06 69 PRO A C 1
ATOM 544 O O . PRO A 1 77 ? 6.294 27.555 -35.964 1.00 20.10 69 PRO A O 1
ATOM 548 N N . GLY A 1 78 ? 7.049 25.581 -36.793 1.00 20.45 70 GLY A N 1
ATOM 549 C CA . GLY A 1 78 ? 7.470 26.141 -38.072 1.00 20.95 70 GLY A CA 1
ATOM 550 C C . GLY A 1 78 ? 8.913 26.608 -38.110 1.00 21.22 70 GLY A C 1
ATOM 551 O O . GLY A 1 78 ? 9.388 27.052 -39.159 1.00 21.99 70 GLY A O 1
ATOM 552 N N . GLU A 1 79 ? 9.616 26.511 -36.984 1.00 20.69 71 GLU A N 1
ATOM 553 C CA . GLU A 1 79 ? 11.015 26.963 -36.918 1.00 20.58 71 GLU A CA 1
ATOM 554 C C . GLU A 1 79 ? 12.043 25.866 -37.162 1.00 20.68 71 GLU A C 1
ATOM 555 O O . GLU A 1 79 ? 13.220 26.038 -36.829 1.00 21.00 71 GLU A O 1
ATOM 561 N N . PHE A 1 80 ? 11.603 24.752 -37.748 1.00 20.55 72 PHE A N 1
ATOM 562 C CA . PHE A 1 80 ? 12.487 23.611 -38.010 1.00 20.34 72 PHE A CA 1
ATOM 563 C C . PHE A 1 80 ? 12.718 23.380 -39.499 1.00 20.50 72 PHE A C 1
ATOM 564 O O . PHE A 1 80 ? 11.781 23.425 -40.300 1.00 21.02 72 PHE A O 1
ATOM 572 N N . ALA A 1 81 ? 13.981 23.170 -39.856 1.00 20.36 73 ALA A N 1
ATOM 573 C CA . ALA A 1 81 ? 14.368 22.933 -41.244 1.00 20.58 73 ALA A CA 1
ATOM 574 C C . ALA A 1 81 ? 14.266 21.456 -41.630 1.00 20.12 73 ALA A C 1
ATOM 575 O O . ALA A 1 81 ? 13.761 21.119 -42.703 1.00 20.75 73 ALA A O 1
ATOM 577 N N . ALA A 1 82 ? 14.758 20.581 -40.757 1.00 19.55 74 ALA A N 1
ATOM 578 C CA . ALA A 1 82 ? 14.839 19.149 -41.053 1.00 18.86 74 ALA A CA 1
ATOM 579 C C . ALA A 1 82 ? 14.971 18.326 -39.784 1.00 18.86 74 ALA A C 1
ATOM 580 O O . ALA A 1 82 ? 15.502 18.803 -38.763 1.00 18.88 74 ALA A O 1
ATOM 582 N N . ILE A 1 83 ? 14.512 17.078 -39.868 1.00 18.24 75 ILE A N 1
ATOM 583 C CA . ILE A 1 83 ? 14.736 16.083 -38.825 1.00 18.24 75 ILE A CA 1
ATOM 584 C C . ILE A 1 83 ? 15.240 14.782 -39.459 1.00 17.98 75 ILE A C 1
ATOM 585 O O . ILE A 1 83 ? 14.723 14.358 -40.490 1.00 18.56 75 ILE A O 1
ATOM 590 N N . ALA A 1 84 ? 16.297 14.201 -38.885 1.00 17.75 76 ALA A N 1
ATOM 591 C CA . ALA A 1 84 ? 16.771 12.861 -39.276 1.00 16.93 76 ALA A CA 1
ATOM 592 C C . ALA A 1 84 ? 16.385 11.864 -38.195 1.00 17.19 76 ALA A C 1
ATOM 593 O O . ALA A 1 84 ? 16.456 12.186 -37.012 1.00 17.26 76 ALA A O 1
ATOM 595 N N . VAL A 1 85 ? 15.961 10.664 -38.597 1.00 17.35 77 VAL A N 1
ATOM 596 C CA . VAL A 1 85 ? 15.574 9.606 -37.650 1.00 17.12 77 VAL A CA 1
ATOM 597 C C . VAL A 1 85 ? 16.301 8.315 -38.058 1.00 17.27 77 VAL A C 1
ATOM 598 O O . VAL A 1 85 ? 16.360 7.984 -39.252 1.00 16.78 77 VAL A O 1
ATOM 602 N N . VAL A 1 86 ? 16.844 7.589 -37.076 1.00 17.46 78 VAL A N 1
ATOM 603 C CA . VAL A 1 86 ? 17.617 6.367 -37.356 1.00 18.06 78 VAL A CA 1
ATOM 604 C C . VAL A 1 86 ? 17.306 5.255 -36.342 1.00 18.53 78 VAL A C 1
ATOM 605 O O . VAL A 1 86 ? 17.180 5.510 -35.146 1.00 18.01 78 VAL A O 1
ATOM 609 N N . GLY A 1 87 ? 17.178 4.027 -36.838 1.00 19.16 79 GLY A N 1
ATOM 610 C CA . GLY A 1 87 ? 17.090 2.848 -35.981 1.00 20.41 79 GLY A CA 1
ATOM 611 C C . GLY A 1 87 ? 17.676 1.639 -36.689 1.00 21.35 79 GLY A C 1
ATOM 612 O O . GLY A 1 87 ? 18.050 1.721 -37.858 1.00 21.25 79 GLY A O 1
ATOM 613 N N . GLU A 1 88 ? 17.746 0.516 -35.976 1.00 22.31 80 GLU A N 1
ATOM 614 C CA . GLU A 1 88 ? 18.263 -0.737 -36.525 1.00 23.63 80 GLU A CA 1
ATOM 615 C C . GLU A 1 88 ? 17.135 -1.478 -37.260 1.00 23.36 80 GLU A C 1
ATOM 616 O O . GLU A 1 88 ? 16.584 -2.473 -36.770 1.00 23.80 80 GLU A O 1
ATOM 622 N N . THR A 1 89 ? 16.805 -0.984 -38.447 1.00 22.69 81 THR A N 1
ATOM 623 C CA . THR A 1 89 ? 15.700 -1.521 -39.231 1.00 21.87 81 THR A CA 1
ATOM 624 C C . THR A 1 89 ? 16.181 -1.962 -40.610 1.00 21.58 81 THR A C 1
ATOM 625 O O . THR A 1 89 ? 17.261 -1.564 -41.057 1.00 20.75 81 THR A O 1
ATOM 629 N N . HIS A 1 90 ? 15.376 -2.781 -41.284 1.00 21.19 82 HIS A N 1
ATOM 630 C CA . HIS A 1 90 ? 15.727 -3.268 -42.622 1.00 21.09 82 HIS A CA 1
ATOM 631 C C . HIS A 1 90 ? 15.819 -2.142 -43.656 1.00 21.31 82 HIS A C 1
ATOM 632 O O . HIS A 1 90 ? 16.837 -1.995 -44.342 1.00 21.71 82 HIS A O 1
ATOM 639 N N . GLY A 1 91 ? 14.735 -1.381 -43.788 1.00 21.07 83 GLY A N 1
ATOM 640 C CA . GLY A 1 91 ? 14.735 -0.159 -44.593 1.00 20.63 83 GLY A CA 1
ATOM 641 C C . GLY A 1 91 ? 14.950 1.066 -43.717 1.00 20.21 83 GLY A C 1
ATOM 642 O O . GLY A 1 91 ? 15.245 0.937 -42.520 1.00 20.29 83 GLY A O 1
ATOM 643 N N . PRO A 1 92 ? 14.837 2.270 -44.310 1.00 20.20 84 PRO A N 1
ATOM 644 C CA . PRO A 1 92 ? 14.851 3.486 -43.492 1.00 19.73 84 PRO A CA 1
ATOM 645 C C . PRO A 1 92 ? 13.744 3.397 -42.447 1.00 19.69 84 PRO A C 1
ATOM 646 O O . PRO A 1 92 ? 12.632 2.965 -42.771 1.00 19.53 84 PRO A O 1
ATOM 650 N N . ILE A 1 93 ? 14.051 3.774 -41.208 1.00 19.68 85 ILE A N 1
ATOM 651 C CA . ILE A 1 93 ? 13.088 3.666 -40.115 1.00 19.59 85 ILE A CA 1
ATOM 652 C C . ILE A 1 93 ? 11.823 4.477 -40.417 1.00 19.54 85 ILE A C 1
ATOM 653 O O . ILE A 1 93 ? 11.897 5.586 -40.945 1.00 20.00 85 ILE A O 1
ATOM 658 N N . ALA A 1 94 ? 10.664 3.897 -40.108 1.00 19.03 86 ALA A N 1
ATOM 659 C CA . ALA A 1 94 ? 9.375 4.548 -40.300 1.00 19.15 86 ALA A CA 1
ATOM 660 C C . ALA A 1 94 ? 8.921 5.180 -38.981 1.00 18.92 86 ALA A C 1
ATOM 661 O O . ALA A 1 94 ? 8.763 4.479 -37.980 1.00 18.78 86 ALA A O 1
ATOM 663 N N . PRO A 1 95 ? 8.736 6.514 -38.963 1.00 19.09 87 PRO A N 1
ATOM 664 C CA . PRO A 1 95 ? 8.163 7.134 -37.768 1.00 18.22 87 PRO A CA 1
ATOM 665 C C . PRO A 1 95 ? 6.783 6.583 -37.446 1.00 17.53 87 PRO A C 1
ATOM 666 O O . PRO A 1 95 ? 5.980 6.356 -38.361 1.00 17.08 87 PRO A O 1
ATOM 670 N N . CYS A 1 96 ? 6.507 6.383 -36.160 1.00 16.87 88 CYS A N 1
ATOM 671 C CA . CYS A 1 96 ? 5.167 5.967 -35.763 1.00 16.20 88 CYS A CA 1
ATOM 672 C C . CYS A 1 96 ? 4.159 7.093 -35.981 1.00 16.32 88 CYS A C 1
ATOM 673 O O . CYS A 1 96 ? 4.527 8.268 -36.143 1.00 16.40 88 CYS A O 1
ATOM 676 N N . GLY A 1 97 ? 2.885 6.717 -35.983 1.00 15.76 89 GLY A N 1
ATOM 677 C CA . GLY A 1 97 ? 1.781 7.659 -36.219 1.00 16.18 89 GLY A CA 1
ATOM 678 C C . GLY A 1 97 ? 1.686 8.814 -35.219 1.00 15.73 89 GLY A C 1
ATOM 679 O O . GLY A 1 97 ? 1.355 9.947 -35.589 1.00 15.70 89 GLY A O 1
ATOM 680 N N . ALA A 1 98 ? 1.946 8.522 -33.947 1.00 15.48 90 ALA A N 1
ATOM 681 C CA . ALA A 1 98 ? 2.007 9.558 -32.909 1.00 15.99 90 ALA A CA 1
ATOM 682 C C . ALA A 1 98 ? 3.084 10.602 -33.235 1.00 16.61 90 ALA A C 1
ATOM 683 O O . ALA A 1 98 ? 2.826 11.813 -33.192 1.00 17.06 90 ALA A O 1
ATOM 685 N N . CYS A 1 99 ? 4.288 10.134 -33.569 1.00 16.55 91 CYS A N 1
ATOM 686 C CA . CYS A 1 99 ? 5.364 11.035 -33.995 1.00 16.81 91 CYS A CA 1
ATOM 687 C C . CYS A 1 99 ? 5.029 11.862 -35.228 1.00 16.50 91 CYS A C 1
ATOM 688 O O . CYS A 1 99 ? 5.393 13.034 -35.298 1.00 15.75 91 CYS A O 1
ATOM 691 N N . ARG A 1 100 ? 4.343 11.244 -36.193 1.00 15.98 92 ARG A N 1
ATOM 692 C CA . ARG A 1 100 ? 3.884 11.943 -37.398 1.00 15.94 92 ARG A CA 1
ATOM 693 C C . ARG A 1 100 ? 2.912 13.077 -37.071 1.00 15.86 92 ARG A C 1
ATOM 694 O O . ARG A 1 100 ? 2.989 14.148 -37.669 1.00 15.13 92 ARG A O 1
ATOM 702 N N . GLN A 1 101 ? 2.020 12.846 -36.106 1.00 16.35 93 GLN A N 1
ATOM 703 C CA . GLN A 1 101 ? 1.047 13.860 -35.690 1.00 16.98 93 GLN A CA 1
ATOM 704 C C . GLN A 1 101 ? 1.730 15.054 -35.014 1.00 16.84 93 GLN A C 1
ATOM 705 O O . GLN A 1 101 ? 1.378 16.218 -35.262 1.00 16.64 93 GLN A O 1
ATOM 711 N N . VAL A 1 102 ? 2.738 14.761 -34.190 1.00 16.79 94 VAL A N 1
ATOM 712 C CA . VAL A 1 102 ? 3.517 15.804 -33.512 1.00 17.68 94 VAL A CA 1
ATOM 713 C C . VAL A 1 102 ? 4.436 16.536 -34.508 1.00 17.99 94 VAL A C 1
ATOM 714 O O . VAL A 1 102 ? 4.524 17.765 -34.487 1.00 17.84 94 VAL A O 1
ATOM 718 N N . MET A 1 103 ? 5.078 15.789 -35.402 1.00 18.54 95 MET A N 1
ATOM 719 C CA . MET A 1 103 ? 5.885 16.396 -36.457 1.00 20.63 95 MET A CA 1
ATOM 720 C C . MET A 1 103 ? 5.089 17.342 -37.339 1.00 20.00 95 MET A C 1
ATOM 721 O O . MET A 1 103 ? 5.590 18.400 -37.712 1.00 20.63 95 MET A O 1
ATOM 726 N N . ILE A 1 104 ? 3.850 16.981 -37.668 1.00 19.95 96 ILE A N 1
ATOM 727 C CA . ILE A 1 104 ? 3.076 17.836 -38.561 1.00 20.35 96 ILE A CA 1
ATOM 728 C C . ILE A 1 104 ? 2.643 19.137 -37.873 1.00 20.37 96 ILE A C 1
ATOM 729 O O . ILE A 1 104 ? 2.674 20.198 -38.492 1.00 21.01 96 ILE A O 1
ATOM 734 N N . GLU A 1 105 ? 2.276 19.054 -36.594 1.00 20.13 97 GLU A N 1
ATOM 735 C CA . GLU A 1 105 ? 1.893 20.241 -35.828 1.00 20.55 97 GLU A CA 1
ATOM 736 C C . GLU A 1 105 ? 3.081 21.168 -35.542 1.00 19.79 97 GLU A C 1
ATOM 737 O O . GLU A 1 105 ? 2.993 22.382 -35.763 1.00 19.83 97 GLU A O 1
ATOM 743 N N . LEU A 1 106 ? 4.191 20.601 -35.080 1.00 19.61 98 LEU A N 1
ATOM 744 C CA . LEU A 1 106 ? 5.351 21.394 -34.708 1.00 19.35 98 LEU A CA 1
ATOM 745 C C . LEU A 1 106 ? 6.255 21.780 -35.889 1.00 19.70 98 LEU A C 1
ATOM 746 O O . LEU A 1 106 ? 6.832 22.864 -35.896 1.00 19.21 98 LEU A O 1
ATOM 751 N N . GLY A 1 107 ? 6.347 20.916 -36.894 1.00 19.86 99 GLY A N 1
ATOM 752 C CA . GLY A 1 107 ? 7.226 21.168 -38.037 1.00 20.79 99 GLY A CA 1
ATOM 753 C C . GLY A 1 107 ? 6.516 21.696 -39.271 1.00 21.18 99 GLY A C 1
ATOM 754 O O . GLY A 1 107 ? 7.169 22.227 -40.173 1.00 21.91 99 GLY A O 1
ATOM 755 N N . LYS A 1 108 ? 5.187 21.559 -39.295 1.00 21.44 100 LYS A N 1
ATOM 756 C CA . LYS A 1 108 ? 4.323 21.866 -40.452 1.00 21.74 100 LYS A CA 1
ATOM 757 C C . LYS A 1 108 ? 4.488 20.807 -41.562 1.00 21.76 100 LYS A C 1
ATOM 758 O O . LYS A 1 108 ? 5.501 20.101 -41.603 1.00 21.16 100 LYS A O 1
ATOM 764 N N . PRO A 1 109 ? 3.485 20.669 -42.452 1.00 21.83 101 PRO A N 1
ATOM 765 C CA . PRO A 1 109 ? 3.557 19.676 -43.541 1.00 22.01 101 PRO A CA 1
ATOM 766 C C . PRO A 1 109 ? 4.855 19.671 -44.357 1.00 21.90 101 PRO A C 1
ATOM 767 O O . PRO A 1 109 ? 5.276 18.614 -44.827 1.00 21.91 101 PRO A O 1
ATOM 771 N N . THR A 1 110 ? 5.475 20.835 -44.515 1.00 22.12 102 THR A N 1
ATOM 772 C CA . THR A 1 110 ? 6.686 20.963 -45.332 1.00 22.53 102 THR A CA 1
ATOM 773 C C . THR A 1 110 ? 7.995 20.581 -44.635 1.00 22.35 102 THR A C 1
ATOM 774 O O . THR A 1 110 ? 9.053 20.644 -45.258 1.00 22.79 102 THR A O 1
ATOM 778 N N . LEU A 1 111 ? 7.947 20.197 -43.356 1.00 22.02 103 LEU A N 1
ATOM 779 C CA . LEU A 1 111 ? 9.178 19.783 -42.671 1.00 21.58 103 LEU A CA 1
ATOM 780 C C . LEU A 1 111 ? 9.847 18.630 -43.424 1.00 21.41 103 LEU A C 1
ATOM 781 O O . LEU A 1 111 ? 9.196 17.640 -43.734 1.00 21.24 103 LEU A O 1
ATOM 786 N N . GLU A 1 112 ? 11.140 18.776 -43.709 1.00 21.58 104 GLU A N 1
ATOM 787 C CA . GLU A 1 112 ? 11.913 17.731 -44.379 1.00 22.17 104 GLU A CA 1
ATOM 788 C C . GLU A 1 112 ? 12.256 16.641 -43.373 1.00 21.05 104 GLU A C 1
ATOM 789 O O . GLU A 1 112 ? 12.753 16.932 -42.287 1.00 20.67 104 GLU A O 1
ATOM 795 N N . VAL A 1 113 ? 11.973 15.393 -43.739 1.00 20.01 105 VAL A N 1
ATOM 796 C CA . VAL A 1 113 ? 12.183 14.254 -42.857 1.00 19.67 105 VAL A CA 1
ATOM 797 C C . VAL A 1 113 ? 13.147 13.280 -43.548 1.00 19.41 105 VAL A C 1
ATOM 798 O O . VAL A 1 113 ? 12.850 12.763 -44.625 1.00 19.85 105 VAL A O 1
ATOM 802 N N . VAL A 1 114 ? 14.312 13.074 -42.939 1.00 19.25 106 VAL A N 1
ATOM 803 C CA . VAL A 1 114 ? 15.353 12.195 -43.470 1.00 19.42 106 VAL A CA 1
ATOM 804 C C . VAL A 1 114 ? 15.348 10.893 -42.661 1.00 19.04 106 VAL A C 1
ATOM 805 O O . VAL A 1 114 ? 15.709 10.892 -41.481 1.00 18.66 106 VAL A O 1
ATOM 809 N N . LEU A 1 115 ? 14.924 9.800 -43.293 1.00 19.33 107 LEU A N 1
ATOM 810 C CA . LEU A 1 115 ? 14.799 8.510 -42.605 1.00 19.45 107 LEU A CA 1
ATOM 811 C C . LEU A 1 115 ? 15.933 7.592 -43.011 1.00 19.99 107 LEU A C 1
ATOM 812 O O . LEU A 1 115 ? 16.254 7.486 -44.192 1.00 19.94 107 LEU A O 1
ATOM 817 N N . THR A 1 116 ? 16.530 6.923 -42.034 1.00 20.16 108 THR A N 1
ATOM 818 C CA . THR A 1 116 ? 17.660 6.045 -42.318 1.00 21.14 108 THR A CA 1
ATOM 819 C C . THR A 1 116 ? 17.745 4.862 -41.345 1.00 20.83 108 THR A C 1
ATOM 820 O O . THR A 1 116 ? 16.933 4.736 -40.430 1.00 20.60 108 THR A O 1
ATOM 824 N N . ASN A 1 117 ? 18.715 3.982 -41.565 1.00 21.18 109 ASN A N 1
ATOM 825 C CA . ASN A 1 117 ? 18.962 2.876 -40.648 1.00 21.08 109 ASN A CA 1
ATOM 826 C C . ASN A 1 117 ? 20.449 2.826 -40.359 1.00 21.79 109 ASN A C 1
ATOM 827 O O . ASN A 1 117 ? 21.146 3.819 -40.577 1.00 22.55 109 ASN A O 1
ATOM 832 N N . MET A 1 118 ? 20.932 1.688 -39.872 1.00 22.35 110 MET A N 1
ATOM 833 C CA . MET A 1 118 ? 22.341 1.546 -39.524 1.00 23.05 110 MET A CA 1
ATOM 834 C C . MET A 1 118 ? 23.143 0.898 -40.654 1.00 23.84 110 MET A C 1
ATOM 835 O O . MET A 1 118 ? 24.291 0.499 -40.448 1.00 24.17 110 MET A O 1
ATOM 840 N N . GLN A 1 119 ? 22.544 0.813 -41.840 1.00 23.85 111 GLN A N 1
ATOM 841 C CA . GLN A 1 119 ? 23.158 0.132 -42.985 1.00 24.52 111 GLN A CA 1
ATOM 842 C C . GLN A 1 119 ? 23.217 0.992 -44.250 1.00 24.23 111 GLN A C 1
ATOM 843 O O . GLN A 1 119 ? 23.331 0.461 -45.356 1.00 24.64 111 GLN A O 1
ATOM 849 N N . GLY A 1 120 ? 23.105 2.311 -44.093 1.00 24.07 112 GLY A N 1
ATOM 850 C CA . GLY A 1 120 ? 23.203 3.243 -45.222 1.00 23.25 112 GLY A CA 1
ATOM 851 C C . GLY A 1 120 ? 21.978 3.442 -46.102 1.00 22.80 112 GLY A C 1
ATOM 852 O O . GLY A 1 120 ? 22.061 4.111 -47.134 1.00 22.99 112 GLY A O 1
ATOM 853 N N . ASP A 1 121 ? 20.840 2.873 -45.722 1.00 22.69 113 ASP A N 1
ATOM 854 C CA . ASP A 1 121 ? 19.607 3.076 -46.488 1.00 22.25 113 ASP A CA 1
ATOM 855 C C . ASP A 1 121 ? 18.913 4.369 -46.068 1.00 22.13 113 ASP A C 1
ATOM 856 O O . ASP A 1 121 ? 18.649 4.576 -44.880 1.00 21.46 113 ASP A O 1
ATOM 861 N N . VAL A 1 122 ? 18.635 5.228 -47.046 1.00 21.87 114 VAL A N 1
ATOM 862 C CA . VAL A 1 122 ? 18.093 6.566 -46.789 1.00 22.37 114 VAL A CA 1
ATOM 863 C C . VAL A 1 122 ? 16.878 6.826 -47.661 1.00 22.49 114 VAL A C 1
ATOM 864 O O . VAL A 1 122 ? 16.871 6.482 -48.839 1.00 22.18 114 VAL A O 1
ATOM 868 N N . ARG A 1 123 ? 15.826 7.398 -47.080 1.00 22.73 115 ARG A N 1
ATOM 869 C CA . ARG A 1 123 ? 14.817 8.057 -47.897 1.00 22.86 115 ARG A CA 1
ATOM 870 C C . ARG A 1 123 ? 14.436 9.408 -47.315 1.00 22.41 115 ARG A C 1
ATOM 871 O O . ARG A 1 123 ? 14.445 9.607 -46.092 1.00 22.38 115 ARG A O 1
ATOM 879 N N . VAL A 1 124 ? 14.136 10.337 -48.211 1.00 22.23 116 VAL A N 1
ATOM 880 C CA . VAL A 1 124 ? 13.788 11.693 -47.826 1.00 21.89 116 VAL A CA 1
ATOM 881 C C . VAL A 1 124 ? 12.317 11.917 -48.133 1.00 21.83 116 VAL A C 1
ATOM 882 O O . VAL A 1 124 ? 11.826 11.618 -49.227 1.00 21.83 116 VAL A O 1
ATOM 886 N N . THR A 1 125 ? 11.608 12.417 -47.137 1.00 20.94 117 THR A N 1
ATOM 887 C CA . THR A 1 125 ? 10.190 12.657 -47.290 1.00 20.84 117 THR A CA 1
ATOM 888 C C . THR A 1 125 ? 9.827 13.951 -46.545 1.00 20.95 117 THR A C 1
ATOM 889 O O . THR A 1 125 ? 10.711 14.730 -46.205 1.00 20.81 117 THR A O 1
ATOM 893 N N . SER A 1 126 ? 8.537 14.186 -46.335 1.00 20.86 118 SER A N 1
ATOM 894 C CA . SER A 1 126 ? 8.064 15.360 -45.594 1.00 21.16 118 SER A CA 1
ATOM 895 C C . SER A 1 126 ? 7.037 14.923 -44.549 1.00 20.95 118 SER A C 1
ATOM 896 O O . SER A 1 126 ? 6.478 13.823 -44.646 1.00 20.86 118 SER A O 1
ATOM 899 N N . ALA A 1 127 ? 6.789 15.772 -43.552 1.00 20.57 119 ALA A N 1
ATOM 900 C CA . ALA A 1 127 ? 5.790 15.448 -42.524 1.00 20.63 119 ALA A CA 1
ATOM 901 C C . ALA A 1 127 ? 4.404 15.274 -43.149 1.00 20.49 119 ALA A C 1
ATOM 902 O O . ALA A 1 127 ? 3.641 14.382 -42.756 1.00 20.68 119 ALA A O 1
ATOM 904 N N . GLY A 1 128 ? 4.092 16.109 -44.141 1.00 20.50 120 GLY A N 1
ATOM 905 C CA . GLY A 1 128 ? 2.814 16.017 -44.843 1.00 20.53 120 GLY A CA 1
ATOM 906 C C . GLY A 1 128 ? 2.647 14.719 -45.621 1.00 21.20 120 GLY A C 1
ATOM 907 O O . GLY A 1 128 ? 1.570 14.126 -45.620 1.00 20.66 120 GLY A O 1
ATOM 908 N N . ASP A 1 129 ? 3.705 14.275 -46.297 1.00 21.19 121 ASP A N 1
ATOM 909 C CA . ASP A 1 129 ? 3.655 13.009 -47.047 1.00 21.88 121 ASP A CA 1
ATOM 910 C C . ASP A 1 129 ? 3.477 11.799 -46.130 1.00 21.28 121 ASP A C 1
ATOM 911 O O . ASP A 1 129 ? 2.813 10.830 -46.500 1.00 21.03 121 ASP A O 1
ATOM 916 N N . LEU A 1 130 ? 4.068 11.867 -44.936 1.00 20.75 122 LEU A N 1
ATOM 917 C CA . LEU A 1 130 ? 3.969 10.791 -43.945 1.00 20.43 122 LEU A CA 1
ATOM 918 C C . LEU A 1 130 ? 2.574 10.695 -43.330 1.00 20.55 122 LEU A C 1
ATOM 919 O O . LEU A 1 130 ? 2.171 9.632 -42.836 1.00 20.51 122 LEU A O 1
ATOM 924 N N . LEU A 1 131 ? 1.839 11.804 -43.370 1.00 20.77 123 LEU A N 1
ATOM 925 C CA . LEU A 1 131 ? 0.524 11.876 -42.739 1.00 21.39 123 LEU A CA 1
ATOM 926 C C . LEU A 1 131 ? -0.470 12.592 -43.651 1.00 22.70 123 LEU A C 1
ATOM 927 O O . LEU A 1 131 ? -0.769 13.779 -43.440 1.00 22.88 123 LEU A O 1
ATOM 932 N N . PRO A 1 132 ? -0.973 11.878 -44.680 1.00 23.72 124 PRO A N 1
ATOM 933 C CA . PRO A 1 132 ? -1.869 12.511 -45.657 1.00 24.64 124 PRO A CA 1
ATOM 934 C C . PRO A 1 132 ? -3.216 12.893 -45.046 1.00 25.66 124 PRO A C 1
ATOM 935 O O . PRO A 1 132 ? -3.764 12.152 -44.220 1.00 25.42 124 PRO A O 1
ATOM 939 N N . ASP A 1 133 ? -3.719 14.063 -45.440 1.00 26.56 125 ASP A N 1
ATOM 940 C CA . ASP A 1 133 ? -4.953 14.601 -44.898 1.00 27.98 125 ASP A CA 1
ATOM 941 C C . ASP A 1 133 ? -4.948 14.522 -43.371 1.00 28.13 125 ASP A C 1
ATOM 942 O O . ASP A 1 133 ? -5.811 13.876 -42.768 1.00 28.06 125 ASP A O 1
ATOM 947 N N . ALA A 1 134 ? -3.963 15.181 -42.765 1.00 28.87 126 ALA A N 1
ATOM 948 C CA . ALA A 1 134 ? -3.761 15.151 -41.317 1.00 29.76 126 ALA A CA 1
ATOM 949 C C . ALA A 1 134 ? -4.886 15.815 -40.537 1.00 30.30 126 ALA A C 1
ATOM 950 O O . ALA A 1 134 ? -5.554 16.723 -41.040 1.00 30.57 126 ALA A O 1
ATOM 952 N N . PHE A 1 135 ? -5.082 15.355 -39.304 1.00 31.03 127 PHE A N 1
ATOM 953 C CA . PHE A 1 135 ? -6.040 15.958 -38.383 1.00 31.76 127 PHE A CA 1
ATOM 954 C C . PHE A 1 135 ? -5.490 17.272 -37.832 1.00 32.78 127 PHE A C 1
ATOM 955 O O . PHE A 1 135 ? -4.321 17.348 -37.442 1.00 32.27 127 PHE A O 1
ATOM 963 N N . TYR A 1 136 ? -6.342 18.297 -37.817 1.00 34.09 128 TYR A N 1
ATOM 964 C CA . TYR A 1 136 ? -6.040 19.583 -37.178 1.00 35.89 128 TYR A CA 1
ATOM 965 C C . TYR A 1 136 ? -7.229 20.047 -36.354 1.00 36.22 128 TYR A C 1
ATOM 966 O O . TYR A 1 136 ? -8.367 19.665 -36.630 1.00 36.11 128 TYR A O 1
ATOM 975 N N . LEU A 1 137 ? -6.953 20.883 -35.354 1.00 36.87 129 LEU A N 1
ATOM 976 C CA . LEU A 1 137 ? -7.978 21.663 -34.664 1.00 37.88 129 LEU A CA 1
ATOM 977 C C . LEU A 1 137 ? -7.675 23.148 -34.862 1.00 38.25 129 LEU A C 1
ATOM 978 O O . LEU A 1 137 ? -6.647 23.643 -34.391 1.00 38.32 129 LEU A O 1
ATOM 983 N N . ALA A 1 138 ? -8.565 23.846 -35.566 1.00 38.63 130 ALA A N 1
ATOM 984 C CA . ALA A 1 138 ? -8.372 25.262 -35.889 1.00 38.93 130 ALA A CA 1
ATOM 985 C C . ALA A 1 138 ? -8.582 26.153 -34.667 1.00 39.19 130 ALA A C 1
ATOM 986 O O . ALA A 1 138 ? -9.394 25.840 -33.789 1.00 39.48 130 ALA A O 1
ATOM 988 N N . MET B 1 9 ? 22.969 25.214 -5.609 1.00 33.75 1 MET B N 1
ATOM 989 C CA . MET B 1 9 ? 21.798 25.878 -6.252 1.00 33.30 1 MET B CA 1
ATOM 990 C C . MET B 1 9 ? 20.635 25.965 -5.270 1.00 32.19 1 MET B C 1
ATOM 991 O O . MET B 1 9 ? 20.220 24.954 -4.706 1.00 32.40 1 MET B O 1
ATOM 996 N N . THR B 1 10 ? 20.102 27.168 -5.086 1.00 30.98 2 THR B N 1
ATOM 997 C CA . THR B 1 10 ? 18.980 27.376 -4.173 1.00 29.46 2 THR B CA 1
ATOM 998 C C . THR B 1 10 ? 17.650 26.932 -4.787 1.00 28.96 2 THR B C 1
ATOM 999 O O . THR B 1 10 ? 17.492 26.896 -6.016 1.00 28.39 2 THR B O 1
ATOM 1003 N N . HIS B 1 11 ? 16.693 26.615 -3.918 1.00 28.00 3 HIS B N 1
ATOM 1004 C CA . HIS B 1 11 ? 15.319 26.349 -4.339 1.00 27.35 3 HIS B CA 1
ATOM 1005 C C . HIS B 1 11 ? 14.734 27.549 -5.072 1.00 26.83 3 HIS B C 1
ATOM 1006 O O . HIS B 1 11 ? 14.040 27.378 -6.076 1.00 26.90 3 HIS B O 1
ATOM 1013 N N . HIS B 1 12 ? 15.029 28.757 -4.588 1.00 26.03 4 HIS B N 1
ATOM 1014 C CA . HIS B 1 12 ? 14.587 29.985 -5.256 1.00 26.01 4 HIS B CA 1
ATOM 1015 C C . HIS B 1 12 ? 15.062 30.025 -6.710 1.00 25.26 4 HIS B C 1
ATOM 1016 O O . HIS B 1 12 ? 14.277 30.298 -7.616 1.00 25.20 4 HIS B O 1
ATOM 1023 N N . ALA B 1 13 ? 16.347 29.737 -6.922 1.00 24.42 5 ALA B N 1
ATOM 1024 C CA . ALA B 1 13 ? 16.932 29.715 -8.264 1.00 23.89 5 ALA B CA 1
ATOM 1025 C C . ALA B 1 13 ? 16.276 28.663 -9.166 1.00 23.47 5 ALA B C 1
ATOM 1026 O O . ALA B 1 13 ? 16.050 28.916 -10.347 1.00 23.22 5 ALA B O 1
ATOM 1028 N N . LEU B 1 14 ? 15.979 27.491 -8.604 1.00 23.22 6 LEU B N 1
ATOM 1029 C CA . LEU B 1 14 ? 15.342 26.410 -9.365 1.00 23.29 6 LEU B CA 1
ATOM 1030 C C . LEU B 1 14 ? 13.924 26.810 -9.784 1.00 23.10 6 LEU B C 1
ATOM 1031 O O . LEU B 1 14 ? 13.508 26.586 -10.929 1.00 22.53 6 LEU B O 1
ATOM 1036 N N . ILE B 1 15 ? 13.197 27.421 -8.853 1.00 22.79 7 ILE B N 1
ATOM 1037 C CA . ILE B 1 15 ? 11.866 27.938 -9.138 1.00 22.42 7 ILE B CA 1
ATOM 1038 C C . ILE B 1 15 ? 11.899 29.020 -10.225 1.00 22.64 7 ILE B C 1
ATOM 1039 O O . ILE B 1 15 ? 11.036 29.041 -11.110 1.00 22.75 7 ILE B O 1
ATOM 1044 N N . GLU B 1 16 ? 12.887 29.915 -10.162 1.00 22.35 8 GLU B N 1
ATOM 1045 C CA . GLU B 1 16 ? 13.011 30.977 -11.162 1.00 22.59 8 GLU B CA 1
ATOM 1046 C C . GLU B 1 16 ? 13.301 30.387 -12.537 1.00 21.55 8 GLU B C 1
ATOM 1047 O O . GLU B 1 16 ? 12.782 30.872 -13.545 1.00 21.46 8 GLU B O 1
ATOM 1053 N N . ALA B 1 17 ? 14.115 29.332 -12.562 1.00 20.85 9 ALA B N 1
ATOM 1054 C CA . ALA B 1 17 ? 14.397 28.591 -13.791 1.00 20.53 9 ALA B CA 1
ATOM 1055 C C . ALA B 1 17 ? 13.123 27.959 -14.366 1.00 20.46 9 ALA B C 1
ATOM 1056 O O . ALA B 1 17 ? 12.914 27.983 -15.584 1.00 20.45 9 ALA B O 1
ATOM 1058 N N . ALA B 1 18 ? 12.261 27.442 -13.486 1.00 20.41 10 ALA B N 1
ATOM 1059 C CA . ALA B 1 18 ? 10.977 26.852 -13.899 1.00 20.44 10 ALA B CA 1
ATOM 1060 C C . ALA B 1 18 ? 10.035 27.906 -14.475 1.00 20.48 10 ALA B C 1
ATOM 1061 O O . ALA B 1 18 ? 9.304 27.651 -15.443 1.00 20.19 10 ALA B O 1
ATOM 1063 N N . LYS B 1 19 ? 10.058 29.100 -13.890 1.00 20.47 11 LYS B N 1
ATOM 1064 C CA . LYS B 1 19 ? 9.276 30.216 -14.414 1.00 20.77 11 LYS B CA 1
ATOM 1065 C C . LYS B 1 19 ? 9.746 30.652 -15.808 1.00 20.46 11 LYS B C 1
ATOM 1066 O O . LYS B 1 19 ? 8.924 30.928 -16.690 1.00 20.88 11 LYS B O 1
ATOM 1072 N N . ALA B 1 20 ? 11.066 30.713 -15.990 1.00 20.22 12 ALA B N 1
ATOM 1073 C CA . ALA B 1 20 ? 11.670 30.995 -17.286 1.00 20.35 12 ALA B CA 1
ATOM 1074 C C . ALA B 1 20 ? 11.286 29.924 -18.313 1.00 20.12 12 ALA B C 1
ATOM 1075 O O . ALA B 1 20 ? 10.950 30.248 -19.454 1.00 20.51 12 ALA B O 1
ATOM 1077 N N . ALA B 1 21 ? 11.326 28.657 -17.894 1.00 19.89 13 ALA B N 1
ATOM 1078 C CA . ALA B 1 21 ? 10.930 27.534 -18.750 1.00 19.18 13 ALA B CA 1
ATOM 1079 C C . ALA B 1 21 ? 9.480 27.656 -19.219 1.00 19.25 13 ALA B C 1
ATOM 1080 O O . ALA B 1 21 ? 9.176 27.424 -20.394 1.00 18.93 13 ALA B O 1
ATOM 1082 N N . ARG B 1 22 ? 8.601 28.032 -18.291 1.00 19.30 14 ARG B N 1
ATOM 1083 C CA . ARG B 1 22 ? 7.165 28.176 -18.534 1.00 19.55 14 ARG B CA 1
ATOM 1084 C C . ARG B 1 22 ? 6.844 29.119 -19.691 1.00 20.13 14 ARG B C 1
ATOM 1085 O O . ARG B 1 22 ? 5.878 28.904 -20.433 1.00 19.54 14 ARG B O 1
ATOM 1093 N N . GLU B 1 23 ? 7.645 30.171 -19.833 1.00 20.55 15 GLU B N 1
ATOM 1094 C CA . GLU B 1 23 ? 7.405 31.181 -20.856 1.00 21.63 15 GLU B CA 1
ATOM 1095 C C . GLU B 1 23 ? 7.481 30.614 -22.269 1.00 21.28 15 GLU B C 1
ATOM 1096 O O . GLU B 1 23 ? 6.908 31.170 -23.192 1.00 21.11 15 GLU B O 1
ATOM 1102 N N . LYS B 1 24 ? 8.178 29.492 -22.418 1.00 21.56 16 LYS B N 1
ATOM 1103 C CA . LYS B 1 24 ? 8.426 28.900 -23.736 1.00 21.55 16 LYS B CA 1
ATOM 1104 C C . LYS B 1 24 ? 7.397 27.828 -24.121 1.00 21.58 16 LYS B C 1
ATOM 1105 O O . LYS B 1 24 ? 7.508 27.199 -25.175 1.00 21.34 16 LYS B O 1
ATOM 1111 N N . ALA B 1 25 ? 6.376 27.658 -23.278 1.00 20.90 17 ALA B N 1
ATOM 1112 C CA . ALA B 1 25 ? 5.321 26.653 -23.486 1.00 20.53 17 ALA B CA 1
ATOM 1113 C C . ALA B 1 25 ? 4.538 26.812 -24.795 1.00 20.12 17 ALA B C 1
ATOM 1114 O O . ALA B 1 25 ? 4.329 27.926 -25.283 1.00 20.41 17 ALA B O 1
ATOM 1116 N N . TYR B 1 26 ? 4.107 25.685 -25.356 1.00 19.46 18 TYR B N 1
ATOM 1117 C CA . TYR B 1 26 ? 3.188 25.693 -26.484 1.00 19.33 18 TYR B CA 1
ATOM 1118 C C . TYR B 1 26 ? 1.870 25.081 -26.023 1.00 19.50 18 TYR B C 1
ATOM 1119 O O . TYR B 1 26 ? 1.723 23.859 -25.967 1.00 19.53 18 TYR B O 1
ATOM 1128 N N . ALA B 1 27 ? 0.924 25.945 -25.662 1.00 19.85 19 ALA B N 1
ATOM 1129 C CA . ALA B 1 27 ? -0.341 25.508 -25.078 1.00 19.86 19 ALA B CA 1
ATOM 1130 C C . ALA B 1 27 ? -1.545 26.266 -25.639 1.00 20.49 19 ALA B C 1
ATOM 1131 O O . ALA B 1 27 ? -2.323 26.832 -24.868 1.00 20.61 19 ALA B O 1
ATOM 1133 N N . PRO B 1 28 ? -1.726 26.255 -26.975 1.00 20.82 20 PRO B N 1
ATOM 1134 C CA . PRO B 1 28 ? -2.815 27.041 -27.552 1.00 20.86 20 PRO B CA 1
ATOM 1135 C C . PRO B 1 28 ? -4.205 26.456 -27.309 1.00 21.39 20 PRO B C 1
ATOM 1136 O O . PRO B 1 28 ? -5.189 27.154 -27.534 1.00 22.26 20 PRO B O 1
ATOM 1140 N N . TYR B 1 29 ? -4.286 25.202 -26.857 1.00 21.16 21 TYR B N 1
ATOM 1141 C CA . TYR B 1 29 ? -5.581 24.538 -26.660 1.00 21.41 21 TYR B CA 1
ATOM 1142 C C . TYR B 1 29 ? -6.153 24.772 -25.265 1.00 21.82 21 TYR B C 1
ATOM 1143 O O . TYR B 1 29 ? -7.338 25.080 -25.131 1.00 22.08 21 TYR B O 1
ATOM 1152 N N . SER B 1 30 ? -5.319 24.628 -24.238 1.00 22.03 22 SER B N 1
ATOM 1153 C CA . SER B 1 30 ? -5.715 24.908 -22.851 1.00 22.63 22 SER B CA 1
ATOM 1154 C C . SER B 1 30 ? -5.463 26.367 -22.452 1.00 23.36 22 SER B C 1
ATOM 1155 O O . SER B 1 30 ? -6.034 26.852 -21.466 1.00 24.05 22 SER B O 1
ATOM 1158 N N . ASN B 1 31 ? -4.582 27.044 -23.192 1.00 24.14 23 ASN B N 1
ATOM 1159 C CA . ASN B 1 31 ? -4.087 28.381 -22.821 1.00 25.23 23 ASN B CA 1
ATOM 1160 C C . ASN B 1 31 ? -3.466 28.394 -21.425 1.00 24.95 23 ASN B C 1
ATOM 1161 O O . ASN B 1 31 ? -3.477 29.415 -20.736 1.00 25.52 23 ASN B O 1
ATOM 1166 N N . PHE B 1 32 ? -2.928 27.247 -21.018 1.00 24.55 24 PHE B N 1
ATOM 1167 C CA . PHE B 1 32 ? -2.409 27.063 -19.676 1.00 24.08 24 PHE B CA 1
ATOM 1168 C C . PHE B 1 32 ? -0.957 26.591 -19.719 1.00 23.46 24 PHE B C 1
ATOM 1169 O O . PHE B 1 32 ? -0.682 25.404 -19.932 1.00 23.27 24 PHE B O 1
ATOM 1177 N N . LYS B 1 33 ? -0.040 27.536 -19.523 1.00 22.39 25 LYS B N 1
ATOM 1178 C CA . LYS B 1 33 ? 1.397 27.282 -19.612 1.00 21.78 25 LYS B CA 1
ATOM 1179 C C . LYS B 1 33 ? 1.970 26.688 -18.324 1.00 21.17 25 LYS B C 1
ATOM 1180 O O . LYS B 1 33 ? 1.659 27.150 -17.204 1.00 21.26 25 LYS B O 1
ATOM 1186 N N . VAL B 1 34 ? 2.801 25.661 -18.485 1.00 19.99 26 VAL B N 1
ATOM 1187 C CA . VAL B 1 34 ? 3.514 25.049 -17.370 1.00 18.88 26 VAL B CA 1
ATOM 1188 C C . VAL B 1 34 ? 5.018 25.029 -17.659 1.00 18.75 26 VAL B C 1
ATOM 1189 O O . VAL B 1 34 ? 5.443 24.777 -18.797 1.00 18.40 26 VAL B O 1
ATOM 1193 N N . GLY B 1 35 ? 5.801 25.297 -16.618 1.00 18.28 27 GLY B N 1
ATOM 1194 C CA . GLY B 1 35 ? 7.254 25.188 -16.678 1.00 18.40 27 GLY B CA 1
ATOM 1195 C C . GLY B 1 35 ? 7.805 24.219 -15.650 1.00 18.44 27 GLY B C 1
ATOM 1196 O O . GLY B 1 35 ? 7.235 24.032 -14.566 1.00 18.92 27 GLY B O 1
ATOM 1197 N N . ALA B 1 36 ? 8.932 23.608 -15.990 1.00 18.55 28 ALA B N 1
ATOM 1198 C CA . ALA B 1 36 ? 9.675 22.772 -15.063 1.00 18.42 28 ALA B CA 1
ATOM 1199 C C . ALA B 1 36 ? 11.158 23.081 -15.208 1.00 18.75 28 ALA B C 1
ATOM 1200 O O . ALA B 1 36 ? 11.617 23.484 -16.273 1.00 19.08 28 ALA B O 1
ATOM 1202 N N . ALA B 1 37 ? 11.900 22.896 -14.130 1.00 19.54 29 ALA B N 1
ATOM 1203 C CA . ALA B 1 37 ? 13.350 23.000 -14.183 1.00 20.18 29 ALA B CA 1
ATOM 1204 C C . ALA B 1 37 ? 13.918 21.837 -13.404 1.00 20.61 29 ALA B C 1
ATOM 1205 O O . ALA B 1 37 ? 13.605 21.658 -12.227 1.00 21.02 29 ALA B O 1
ATOM 1207 N N . LEU B 1 38 ? 14.726 21.028 -14.081 1.00 21.06 30 LEU B N 1
ATOM 1208 C CA . LEU B 1 38 ? 15.308 19.831 -13.504 1.00 21.03 30 LEU B CA 1
ATOM 1209 C C . LEU B 1 38 ? 16.794 20.090 -13.313 1.00 21.53 30 LEU B C 1
ATOM 1210 O O . LEU B 1 38 ? 17.473 20.515 -14.254 1.00 21.82 30 LEU B O 1
ATOM 1215 N N . VAL B 1 39 ? 17.291 19.846 -12.105 1.00 21.44 31 VAL B N 1
ATOM 1216 C CA . VAL B 1 39 ? 18.724 19.985 -11.839 1.00 22.02 31 VAL B CA 1
ATOM 1217 C C . VAL B 1 39 ? 19.354 18.621 -11.555 1.00 22.44 31 VAL B C 1
ATOM 1218 O O . VAL B 1 39 ? 18.855 17.842 -10.741 1.00 22.00 31 VAL B O 1
ATOM 1222 N N . THR B 1 40 ? 20.454 18.337 -12.249 1.00 23.10 32 THR B N 1
ATOM 1223 C CA . THR B 1 40 ? 21.161 17.065 -12.107 1.00 23.90 32 THR B CA 1
ATOM 1224 C C . THR B 1 40 ? 22.044 17.092 -10.855 1.00 24.57 32 THR B C 1
ATOM 1225 O O . THR B 1 40 ? 22.283 18.158 -10.277 1.00 23.91 32 THR B O 1
ATOM 1229 N N . ASN B 1 41 ? 22.515 15.918 -10.444 1.00 25.75 33 ASN B N 1
ATOM 1230 C CA . ASN B 1 41 ? 23.433 15.804 -9.312 1.00 27.18 33 ASN B CA 1
ATOM 1231 C C . ASN B 1 41 ? 24.752 16.546 -9.519 1.00 28.05 33 ASN B C 1
ATOM 1232 O O . ASN B 1 41 ? 25.375 16.978 -8.545 1.00 28.50 33 ASN B O 1
ATOM 1237 N N . ASP B 1 42 ? 25.174 16.701 -10.774 1.00 28.30 34 ASP B N 1
ATOM 1238 C CA . ASP B 1 42 ? 26.366 17.496 -11.057 1.00 28.80 34 ASP B CA 1
ATOM 1239 C C . ASP B 1 42 ? 26.062 18.960 -11.402 1.00 28.62 34 ASP B C 1
ATOM 1240 O O . ASP B 1 42 ? 26.956 19.712 -11.788 1.00 29.18 34 ASP B O 1
ATOM 1245 N N . GLY B 1 43 ? 24.798 19.354 -11.254 1.00 28.31 35 GLY B N 1
ATOM 1246 C CA . GLY B 1 43 ? 24.423 20.762 -11.252 1.00 27.77 35 GLY B CA 1
ATOM 1247 C C . GLY B 1 43 ? 23.974 21.392 -12.556 1.00 27.51 35 GLY B C 1
ATOM 1248 O O . GLY B 1 43 ? 23.820 22.614 -12.616 1.00 27.98 35 GLY B O 1
ATOM 1249 N N . LYS B 1 44 ? 23.759 20.586 -13.597 1.00 26.92 36 LYS B N 1
ATOM 1250 C CA . LYS B 1 44 ? 23.214 21.123 -14.842 1.00 26.93 36 LYS B CA 1
ATOM 1251 C C . LYS B 1 44 ? 21.703 21.237 -14.765 1.00 26.17 36 LYS B C 1
ATOM 1252 O O . LYS B 1 44 ? 21.042 20.355 -14.217 1.00 26.26 36 LYS B O 1
ATOM 1258 N N . VAL B 1 45 ? 21.173 22.317 -15.334 1.00 25.51 37 VAL B N 1
ATOM 1259 C CA . VAL B 1 45 ? 19.735 22.587 -15.330 1.00 25.03 37 VAL B CA 1
ATOM 1260 C C . VAL B 1 45 ? 19.123 22.330 -16.710 1.00 24.71 37 VAL B C 1
ATOM 1261 O O . VAL B 1 45 ? 19.668 22.762 -17.731 1.00 24.66 37 VAL B O 1
ATOM 1265 N N . PHE B 1 46 ? 17.993 21.623 -16.727 1.00 23.53 38 PHE B N 1
ATOM 1266 C CA . PHE B 1 46 ? 17.223 21.400 -17.944 1.00 22.84 38 PHE B CA 1
ATOM 1267 C C . PHE B 1 46 ? 15.831 21.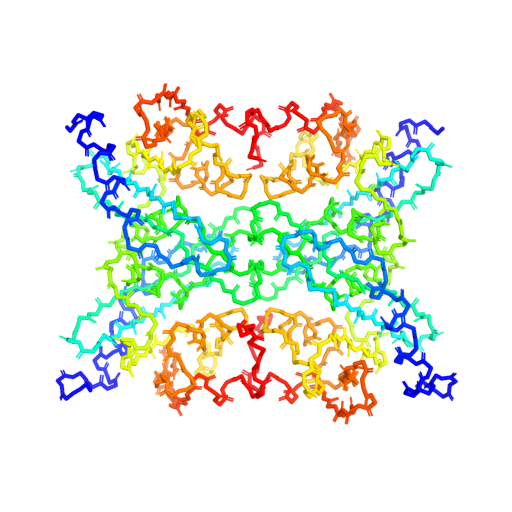996 -17.793 1.00 22.37 38 PHE B C 1
ATOM 1268 O O . PHE B 1 46 ? 15.131 21.698 -16.825 1.00 22.30 38 PHE B O 1
ATOM 1276 N N . HIS B 1 47 ? 15.458 22.849 -18.748 1.00 21.63 39 HIS B N 1
ATOM 1277 C CA . HIS B 1 47 ? 14.128 23.443 -18.822 1.00 21.25 39 HIS B CA 1
ATOM 1278 C C . HIS B 1 47 ? 13.138 22.472 -19.450 1.00 20.76 39 HIS B C 1
ATOM 1279 O O . HIS B 1 47 ? 13.482 21.693 -20.350 1.00 21.07 39 HIS B O 1
ATOM 1286 N N . GLY B 1 48 ? 11.896 22.553 -18.994 1.00 19.75 40 GLY B N 1
ATOM 1287 C CA . GLY B 1 48 ? 10.803 21.831 -19.616 1.00 19.50 40 GLY B CA 1
ATOM 1288 C C . GLY B 1 48 ? 9.576 22.717 -19.658 1.00 18.85 40 GLY B C 1
ATOM 1289 O O . GLY B 1 48 ? 9.380 23.572 -18.791 1.00 18.92 40 GLY B O 1
ATOM 1290 N N . CYS B 1 49 ? 8.768 22.541 -20.696 1.00 18.59 41 CYS B N 1
ATOM 1291 C CA . CYS B 1 49 ? 7.487 23.218 -20.788 1.00 18.18 41 CYS B CA 1
ATOM 1292 C C . CYS B 1 49 ? 6.490 22.231 -21.366 1.00 17.71 41 CYS B C 1
ATOM 1293 O O . CYS B 1 49 ? 6.889 21.220 -21.952 1.00 17.48 41 CYS B O 1
ATOM 1296 N N . ASN B 1 50 ? 5.197 22.490 -21.180 1.00 17.49 42 ASN B N 1
ATOM 1297 C CA . ASN B 1 50 ? 4.196 21.674 -21.852 1.00 17.57 42 ASN B CA 1
ATOM 1298 C C . ASN B 1 50 ? 4.145 22.014 -23.342 1.00 17.43 42 ASN B C 1
ATOM 1299 O O . ASN B 1 50 ? 4.377 23.169 -23.744 1.00 17.48 42 ASN B O 1
ATOM 1304 N N . VAL B 1 51 ? 3.894 20.986 -24.148 1.00 16.63 43 VAL B N 1
ATOM 1305 C CA . VAL B 1 51 ? 3.807 21.113 -25.607 1.00 16.86 43 VAL B CA 1
ATOM 1306 C C . VAL B 1 51 ? 2.563 20.356 -26.032 1.00 16.56 43 VAL B C 1
ATOM 1307 O O . VAL B 1 51 ? 2.529 19.119 -25.989 1.00 16.40 43 VAL B O 1
ATOM 1311 N N . GLU B 1 52 ? 1.532 21.104 -26.414 1.00 16.58 44 GLU B N 1
ATOM 1312 C CA . GLU B 1 52 ? 0.241 20.521 -26.737 1.00 17.94 44 GLU B CA 1
ATOM 1313 C C . GLU B 1 52 ? 0.126 20.093 -28.200 1.00 18.00 44 GLU B C 1
ATOM 1314 O O . GLU B 1 52 ? 0.982 20.422 -29.023 1.00 18.19 44 GLU B O 1
ATOM 1320 N N . ASN B 1 53 ? -0.924 19.334 -28.504 1.00 18.42 45 ASN B N 1
ATOM 1321 C CA . ASN B 1 53 ? -1.183 18.870 -29.858 1.00 18.13 45 ASN B CA 1
ATOM 1322 C C . ASN B 1 53 ? -2.685 18.874 -30.083 1.00 18.13 45 ASN B C 1
ATOM 1323 O O . ASN B 1 53 ? -3.451 18.695 -29.130 1.00 19.01 45 ASN B O 1
ATOM 1328 N N . ALA B 1 54 ? -3.100 19.090 -31.329 1.00 18.24 46 ALA B N 1
ATOM 1329 C CA . ALA B 1 54 ? -4.522 19.016 -31.708 1.00 18.42 46 ALA B CA 1
ATOM 1330 C C . ALA B 1 54 ? -5.164 17.695 -31.287 1.00 18.86 46 ALA B C 1
ATOM 1331 O O . ALA B 1 54 ? -6.351 17.658 -30.924 1.00 19.10 46 ALA B O 1
ATOM 1333 N N . SER B 1 55 ? -4.399 16.611 -31.366 1.00 19.01 47 SER B N 1
ATOM 1334 C CA . SER B 1 55 ? -4.778 15.346 -30.766 1.00 19.17 47 SER B CA 1
ATOM 1335 C C . SER B 1 55 ? -4.345 15.410 -29.303 1.00 19.16 47 SER B C 1
ATOM 1336 O O . SER B 1 55 ? -3.168 15.264 -28.989 1.00 18.34 47 SER B O 1
ATOM 1339 N N . TYR B 1 56 ? -5.297 15.634 -28.404 1.00 19.11 48 TYR B N 1
ATOM 1340 C CA . TYR B 1 56 ? -4.961 15.963 -27.011 1.00 19.13 48 TYR B CA 1
ATOM 1341 C C . TYR B 1 56 ? -4.079 14.927 -26.313 1.00 19.16 48 TYR B C 1
ATOM 1342 O O . TYR B 1 56 ? -3.218 15.288 -25.522 1.00 19.16 48 TYR B O 1
ATOM 1351 N N . GLY B 1 57 ? -4.295 13.645 -26.612 1.00 19.24 49 GLY B N 1
ATOM 1352 C CA . GLY B 1 57 ? -3.572 12.552 -25.966 1.00 18.95 49 GLY B CA 1
ATOM 1353 C C . GLY B 1 57 ? -2.089 12.607 -26.274 1.00 18.90 49 GLY B C 1
ATOM 1354 O O . GLY B 1 57 ? -1.287 11.943 -25.616 1.00 19.89 49 GLY B O 1
ATOM 1355 N N . LEU B 1 58 ? -1.722 13.409 -27.269 1.00 18.44 50 LEU B N 1
ATOM 1356 C CA . LEU B 1 58 ? -0.305 13.571 -27.627 1.00 18.42 50 LEU B CA 1
ATOM 1357 C C . LEU B 1 58 ? 0.369 14.765 -26.957 1.00 19.02 50 LEU B C 1
ATOM 1358 O O . LEU B 1 58 ? 1.566 14.999 -27.184 1.00 18.83 50 LEU B O 1
ATOM 1363 N N . CYS B 1 59 ? -0.370 15.512 -26.131 1.00 19.28 51 CYS B N 1
ATOM 1364 C CA . CYS B 1 59 ? 0.226 16.599 -25.344 1.00 19.99 51 CYS B CA 1
ATOM 1365 C C . CYS B 1 59 ? 1.320 16.045 -24.431 1.00 19.85 51 CYS B C 1
ATOM 1366 O O . CYS B 1 59 ? 1.177 14.944 -23.889 1.00 20.42 51 CYS B O 1
ATOM 1369 N N . ASN B 1 60 ? 2.422 16.783 -24.294 1.00 19.46 52 ASN B N 1
ATOM 1370 C CA . ASN B 1 60 ? 3.463 16.431 -23.340 1.00 19.40 52 ASN B CA 1
ATOM 1371 C C . ASN B 1 60 ? 3.589 17.471 -22.229 1.00 18.99 52 ASN B C 1
ATOM 1372 O O . ASN B 1 60 ? 3.530 18.676 -22.490 1.00 19.70 52 ASN B O 1
ATOM 1377 N N . CYS B 1 61 ? 3.772 17.000 -21.001 1.00 18.46 53 CYS B N 1
ATOM 1378 C CA . CYS B 1 61 ? 3.909 17.877 -19.841 1.00 17.87 53 CYS B CA 1
ATOM 1379 C C . CYS B 1 61 ? 5.328 18.429 -19.659 1.00 17.64 53 CYS B C 1
ATOM 1380 O O . CYS B 1 61 ? 6.306 17.823 -20.092 1.00 18.29 53 CYS B O 1
ATOM 1383 N N . ALA B 1 62 ? 5.417 19.580 -18.992 1.00 17.65 54 ALA B N 1
ATOM 1384 C CA . ALA B 1 62 ? 6.685 20.202 -18.615 1.00 17.89 54 ALA B CA 1
ATOM 1385 C C . ALA B 1 62 ? 7.667 19.262 -17.923 1.00 18.14 54 ALA B C 1
ATOM 1386 O O . ALA B 1 62 ? 8.855 19.244 -18.267 1.00 18.01 54 ALA B O 1
ATOM 1388 N N . GLU B 1 63 ? 7.181 18.512 -16.930 1.00 18.42 55 GLU B N 1
ATOM 1389 C CA . GLU B 1 63 ? 8.030 17.603 -16.147 1.00 18.80 55 GLU B CA 1
ATOM 1390 C C . GLU B 1 63 ? 8.709 16.578 -17.056 1.00 18.90 55 GLU B C 1
ATOM 1391 O O . GLU B 1 63 ? 9.932 16.332 -16.958 1.00 19.10 55 GLU B O 1
ATOM 1397 N N . ARG B 1 64 ? 7.917 16.010 -17.961 1.00 19.02 56 ARG B N 1
ATOM 1398 C CA . ARG B 1 64 ? 8.405 15.005 -18.897 1.00 19.15 56 ARG B CA 1
ATOM 1399 C C . ARG B 1 64 ? 9.328 15.622 -19.945 1.00 19.33 56 ARG B C 1
ATOM 1400 O O . ARG B 1 64 ? 10.362 15.040 -20.269 1.00 19.81 56 ARG B O 1
ATOM 1408 N N . THR B 1 65 ? 8.989 16.814 -20.434 1.00 19.22 57 THR B N 1
ATOM 1409 C CA . THR B 1 65 ? 9.852 17.504 -21.395 1.00 19.06 57 THR B CA 1
ATOM 1410 C C . THR B 1 65 ? 11.244 17.696 -20.798 1.00 19.49 57 THR B C 1
ATOM 1411 O O . THR B 1 65 ? 12.237 17.454 -21.479 1.00 19.47 57 THR B O 1
ATOM 1415 N N . ALA B 1 66 ? 11.320 18.11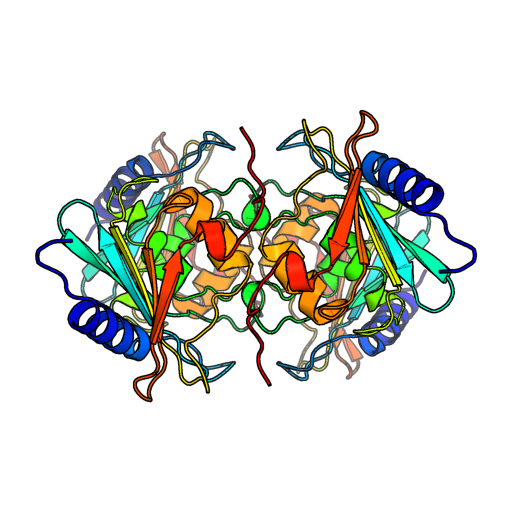3 -19.530 1.00 19.59 58 ALA B N 1
ATOM 1416 C CA . ALA B 1 66 ? 12.632 18.343 -18.889 1.00 19.68 58 ALA B CA 1
ATOM 1417 C C . ALA B 1 66 ? 13.429 17.055 -18.735 1.00 19.70 58 ALA B C 1
ATOM 1418 O O . ALA B 1 66 ? 14.632 17.014 -19.047 1.00 19.90 58 ALA B O 1
ATOM 1420 N N . LEU B 1 67 ? 12.760 16.010 -18.241 1.00 19.95 59 LEU B N 1
ATOM 1421 C CA . LEU B 1 67 ? 13.387 14.700 -18.032 1.00 19.55 59 LEU B CA 1
ATOM 1422 C C . LEU B 1 67 ? 13.839 14.050 -19.342 1.00 19.65 59 LEU B C 1
ATOM 1423 O O . LEU B 1 67 ? 14.959 13.527 -19.419 1.00 19.68 59 LEU B O 1
ATOM 1428 N N . PHE B 1 68 ? 12.989 14.093 -20.370 1.00 19.52 60 PHE B N 1
ATOM 1429 C CA . PHE B 1 68 ? 13.359 13.548 -21.684 1.00 19.74 60 PHE B CA 1
ATOM 1430 C C . PHE B 1 68 ? 14.573 14.263 -22.275 1.00 20.02 60 PHE B C 1
ATOM 1431 O O . PHE B 1 68 ? 15.438 13.624 -22.874 1.00 20.80 60 PHE B O 1
ATOM 1439 N N . SER B 1 69 ? 14.619 15.588 -22.104 1.00 20.30 61 SER B N 1
ATOM 1440 C CA A SER B 1 69 ? 15.754 16.401 -22.544 0.50 20.22 61 SER B CA 1
ATOM 1441 C CA B SER B 1 69 ? 15.748 16.394 -22.557 0.50 20.46 61 SER B CA 1
ATOM 1442 C C . SER B 1 69 ? 17.051 15.989 -21.861 1.00 20.65 61 SER B C 1
ATOM 1443 O O . SER B 1 69 ? 18.095 15.873 -22.510 1.00 20.93 61 SER B O 1
ATOM 1448 N N . ALA B 1 70 ? 16.985 15.772 -20.548 1.00 20.83 62 ALA B N 1
ATOM 1449 C CA . ALA B 1 70 ? 18.163 15.361 -19.774 1.00 21.20 62 ALA B CA 1
ATOM 1450 C C . ALA B 1 70 ? 18.660 13.973 -20.191 1.00 21.80 62 ALA B C 1
ATOM 1451 O O . ALA B 1 70 ? 19.866 13.745 -20.289 1.00 21.59 62 ALA B O 1
ATOM 1453 N N . LEU B 1 71 ? 17.733 13.046 -20.431 1.00 22.31 63 LEU B N 1
ATOM 1454 C CA . LEU B 1 71 ? 18.089 11.715 -20.940 1.00 22.86 63 LEU B CA 1
ATOM 1455 C C . LEU B 1 71 ? 18.768 11.818 -22.301 1.00 23.43 63 LEU B C 1
ATOM 1456 O O . LEU B 1 71 ? 19.811 11.185 -22.534 1.00 23.99 63 LEU B O 1
ATOM 1461 N N . ALA B 1 72 ? 18.203 12.648 -23.179 1.00 23.85 64 ALA B N 1
ATOM 1462 C CA . ALA B 1 72 ? 18.736 12.846 -24.528 1.00 24.44 64 ALA B CA 1
ATOM 1463 C C . ALA B 1 72 ? 20.135 13.456 -24.499 1.00 25.01 64 ALA B C 1
ATOM 1464 O O . ALA B 1 72 ? 20.908 13.264 -25.431 1.00 25.21 64 ALA B O 1
ATOM 1466 N N . ALA B 1 73 ? 20.451 14.182 -23.427 1.00 25.33 65 ALA B N 1
ATOM 1467 C CA . ALA B 1 73 ? 21.780 14.767 -23.253 1.00 26.16 65 ALA B CA 1
ATOM 1468 C C . ALA B 1 73 ? 22.788 13.755 -22.717 1.00 26.64 65 ALA B C 1
ATOM 1469 O O . ALA B 1 73 ? 23.989 14.028 -22.689 1.00 27.21 65 ALA B O 1
ATOM 1471 N N . GLY B 1 74 ? 22.304 12.599 -22.273 1.00 26.88 66 GLY B N 1
ATOM 1472 C CA . GLY B 1 74 ? 23.185 11.536 -21.800 1.00 27.16 66 GLY B CA 1
ATOM 1473 C C . GLY B 1 74 ? 23.104 11.207 -20.323 1.00 27.37 66 GLY B C 1
ATOM 1474 O O . GLY B 1 74 ? 23.797 10.299 -19.853 1.00 27.75 66 GLY B O 1
ATOM 1475 N N . TYR B 1 75 ? 22.270 11.935 -19.582 1.00 27.00 67 TYR B N 1
ATOM 1476 C CA . TYR B 1 75 ? 22.022 11.594 -18.181 1.00 26.87 67 TYR B CA 1
ATOM 1477 C C . TYR B 1 75 ? 21.195 10.323 -18.069 1.00 27.01 67 TYR B C 1
ATOM 1478 O O . TYR B 1 75 ? 20.349 10.050 -18.923 1.00 26.96 67 TYR B O 1
ATOM 1487 N N . ARG B 1 76 ? 21.472 9.544 -17.026 1.00 26.94 68 ARG B N 1
ATOM 1488 C CA . ARG B 1 76 ? 20.801 8.272 -16.790 1.00 27.24 68 ARG B CA 1
ATOM 1489 C C . ARG B 1 76 ? 19.855 8.385 -15.597 1.00 27.15 68 ARG B C 1
ATOM 1490 O O . ARG B 1 76 ? 19.996 9.304 -14.795 1.00 26.94 68 ARG B O 1
ATOM 1498 N N . PRO B 1 77 ? 18.883 7.458 -15.474 1.00 27.19 69 PRO B N 1
ATOM 1499 C CA . PRO B 1 77 ? 18.004 7.473 -14.297 1.00 27.45 69 PRO B CA 1
ATOM 1500 C C . PRO B 1 77 ? 18.772 7.474 -12.972 1.00 27.81 69 PRO B C 1
ATOM 1501 O O . PRO B 1 77 ? 19.800 6.798 -12.838 1.00 27.90 69 PRO B O 1
ATOM 1505 N N . GLY B 1 78 ? 18.288 8.258 -12.015 1.00 27.90 70 GLY B N 1
ATOM 1506 C CA . GLY B 1 78 ? 18.923 8.352 -10.705 1.00 27.93 70 GLY B CA 1
ATOM 1507 C C . GLY B 1 78 ? 20.005 9.414 -10.600 1.00 27.89 70 GLY B C 1
ATOM 1508 O O . GLY B 1 78 ? 20.558 9.620 -9.521 1.00 28.16 70 GLY B O 1
ATOM 1509 N N . GLU B 1 79 ? 20.304 10.095 -11.707 1.00 27.43 71 GLU B N 1
ATOM 1510 C CA . GLU B 1 79 ? 21.369 11.108 -11.728 1.00 27.07 71 GLU B CA 1
ATOM 1511 C C . GLU B 1 79 ? 20.852 12.535 -11.520 1.00 26.37 71 GLU B C 1
ATOM 1512 O O . GLU B 1 79 ? 21.539 13.507 -11.837 1.00 26.04 71 GLU B O 1
ATOM 1518 N N . PHE B 1 80 ? 19.642 12.652 -10.972 1.00 25.21 72 PHE B N 1
ATOM 1519 C CA . PHE B 1 80 ? 19.008 13.957 -10.780 1.00 24.77 72 PHE B CA 1
ATOM 1520 C C . PHE B 1 80 ? 18.789 14.288 -9.311 1.00 24.39 72 PHE B C 1
ATOM 1521 O O . PHE B 1 80 ? 18.560 13.399 -8.489 1.00 24.38 72 PHE B O 1
ATOM 1529 N N . ALA B 1 81 ? 18.857 15.576 -8.997 1.00 24.24 73 ALA B N 1
ATOM 1530 C CA . ALA B 1 81 ? 18.736 16.044 -7.622 1.00 24.14 73 ALA B CA 1
ATOM 1531 C C . ALA B 1 81 ? 17.319 16.503 -7.309 1.00 23.77 73 ALA B C 1
ATOM 1532 O O . ALA B 1 81 ? 16.751 16.121 -6.286 1.00 24.68 73 ALA B O 1
ATOM 1534 N N . ALA B 1 82 ? 16.754 17.328 -8.186 1.00 23.06 74 ALA B N 1
ATOM 1535 C CA . ALA B 1 82 ? 15.450 17.926 -7.939 1.00 22.02 74 ALA B CA 1
ATOM 1536 C C . ALA B 1 82 ? 14.788 18.432 -9.206 1.00 21.47 74 ALA B C 1
ATOM 1537 O O . ALA B 1 82 ? 15.450 18.722 -10.199 1.00 20.65 74 ALA B O 1
ATOM 1539 N N . ILE B 1 83 ? 13.465 18.536 -9.151 1.00 20.93 75 ILE B N 1
ATOM 1540 C CA . ILE B 1 83 ? 12.685 19.163 -10.204 1.00 20.93 75 ILE B CA 1
ATOM 1541 C C . ILE B 1 83 ? 11.695 20.178 -9.601 1.00 20.78 75 ILE B C 1
ATOM 1542 O O . ILE B 1 83 ? 11.022 19.889 -8.601 1.00 20.83 75 ILE B O 1
ATOM 1547 N N . ALA B 1 84 ? 11.650 21.376 -10.180 1.00 20.41 76 ALA B N 1
ATOM 1548 C CA . ALA B 1 84 ? 10.638 22.366 -9.838 1.00 20.12 76 ALA B CA 1
ATOM 1549 C C . ALA B 1 84 ? 9.585 22.446 -10.939 1.00 20.15 76 ALA B C 1
ATOM 1550 O O . ALA B 1 84 ? 9.905 22.326 -12.121 1.00 19.58 76 ALA B O 1
ATOM 1552 N N . VAL B 1 85 ? 8.328 22.650 -10.540 1.00 20.29 77 VAL B N 1
ATOM 1553 C CA . VAL B 1 85 ? 7.204 22.730 -11.479 1.00 20.58 77 VAL B CA 1
ATOM 1554 C C . VAL B 1 85 ? 6.327 23.920 -11.106 1.00 20.36 77 VAL B C 1
ATOM 1555 O O . VAL B 1 85 ? 6.043 24.145 -9.920 1.00 20.35 77 VAL B O 1
ATOM 1559 N N . VAL B 1 86 ? 5.884 24.669 -12.110 1.00 20.35 78 VAL B N 1
ATOM 1560 C CA . VAL B 1 86 ? 5.126 25.898 -11.876 1.00 21.13 78 VAL B CA 1
ATOM 1561 C C . VAL B 1 86 ? 4.053 26.133 -12.934 1.00 21.92 78 VAL B C 1
ATOM 1562 O O . VAL B 1 86 ? 4.279 25.930 -14.127 1.00 21.30 78 VAL B O 1
ATOM 1566 N N . GLY B 1 87 ? 2.878 26.548 -12.468 1.00 22.67 79 GLY B N 1
ATOM 1567 C CA . GLY B 1 87 ? 1.802 27.028 -13.327 1.00 24.47 79 GLY B CA 1
ATOM 1568 C C . GLY B 1 87 ? 0.945 28.000 -12.542 1.00 25.73 79 GLY B C 1
ATOM 1569 O O . GLY B 1 87 ? 1.171 28.197 -11.341 1.00 25.42 79 GLY B O 1
ATOM 1570 N N . GLU B 1 88 ? -0.047 28.579 -13.220 1.00 26.67 80 GLU B N 1
ATOM 1571 C CA A GLU B 1 88 ? -0.974 29.524 -12.602 0.50 27.23 80 GLU B CA 1
ATOM 1572 C CA B GLU B 1 88 ? -0.979 29.526 -12.606 0.50 27.51 80 GLU B CA 1
ATOM 1573 C C . GLU B 1 88 ? -2.144 28.785 -11.933 1.00 27.58 80 GLU B C 1
ATOM 1574 O O . GLU B 1 88 ? -3.298 28.882 -12.357 1.00 27.82 80 GLU B O 1
ATOM 1585 N N . THR B 1 89 ? -1.829 28.036 -10.886 1.00 28.25 81 THR B N 1
ATOM 1586 C CA . THR B 1 89 ? -2.821 27.287 -10.126 1.00 29.20 81 THR B CA 1
ATOM 1587 C C . THR B 1 89 ? -3.074 27.990 -8.787 1.00 29.94 81 THR B C 1
ATOM 1588 O O . THR B 1 89 ? -2.280 28.828 -8.367 1.00 29.90 81 THR B O 1
ATOM 1592 N N . HIS B 1 90 ? -4.182 27.648 -8.129 1.00 30.90 82 HIS B N 1
ATOM 1593 C CA . HIS B 1 90 ? -4.557 28.278 -6.856 1.00 31.85 82 HIS B CA 1
ATOM 1594 C C . HIS B 1 90 ? -3.524 28.013 -5.755 1.00 31.24 82 HIS B C 1
ATOM 1595 O O . HIS B 1 90 ? -3.037 28.954 -5.106 1.00 32.08 82 HIS B O 1
ATOM 1602 N N . GLY B 1 91 ? -3.198 26.738 -5.553 1.00 30.20 83 GLY B N 1
ATOM 1603 C CA . GLY B 1 91 ? -2.094 26.341 -4.682 1.00 28.87 83 GLY B CA 1
ATOM 1604 C C . GLY B 1 91 ? -0.916 25.911 -5.545 1.00 27.80 83 GLY B C 1
ATOM 1605 O O . GLY B 1 91 ? -0.924 26.154 -6.752 1.00 27.67 83 GLY B O 1
ATOM 1606 N N . PRO B 1 92 ? 0.111 25.279 -4.939 1.00 27.11 84 PRO B N 1
ATOM 1607 C CA . PRO B 1 92 ? 1.189 24.705 -5.750 1.00 26.43 84 PRO B CA 1
ATOM 1608 C C . PRO B 1 92 ? 0.632 23.721 -6.781 1.00 26.01 84 PRO B C 1
ATOM 1609 O O . PRO B 1 92 ? -0.248 22.913 -6.452 1.00 25.64 84 PRO B O 1
ATOM 1613 N N . ILE B 1 93 ? 1.125 23.804 -8.014 1.00 25.06 85 ILE B N 1
ATOM 1614 C CA . ILE B 1 93 ? 0.655 22.927 -9.091 1.00 24.53 85 ILE B CA 1
ATOM 1615 C C . ILE B 1 93 ? 0.825 21.439 -8.744 1.00 24.34 85 ILE B C 1
ATOM 1616 O O . ILE B 1 93 ? 1.822 21.042 -8.136 1.00 24.30 85 ILE B O 1
ATOM 1621 N N . ALA B 1 94 ? -0.164 20.629 -9.122 1.00 23.92 86 ALA B N 1
ATOM 1622 C CA . ALA B 1 94 ? -0.126 19.188 -8.878 1.00 23.64 86 ALA B CA 1
ATOM 1623 C C . ALA B 1 94 ? 0.233 18.433 -10.159 1.00 23.42 86 ALA B C 1
ATOM 1624 O O . ALA B 1 94 ? -0.500 18.523 -11.145 1.00 23.61 86 ALA B O 1
ATOM 1626 N N . PRO B 1 95 ? 1.356 17.693 -10.152 1.00 22.97 87 PRO B N 1
ATOM 1627 C CA . PRO B 1 95 ? 1.722 16.918 -11.342 1.00 22.55 87 PRO B CA 1
ATOM 1628 C C . PRO B 1 95 ? 0.719 15.799 -11.603 1.00 21.86 87 PRO B C 1
ATOM 1629 O O . PRO B 1 95 ? 0.217 15.182 -10.660 1.00 21.84 87 PRO B O 1
ATOM 1633 N N . CYS B 1 96 ? 0.438 15.543 -12.877 1.00 21.26 88 CYS B N 1
ATOM 1634 C CA . CYS B 1 96 ? -0.517 14.505 -13.257 1.00 20.44 88 CYS B CA 1
ATOM 1635 C C . CYS B 1 96 ? 0.090 13.118 -13.041 1.00 20.10 88 CYS B C 1
ATOM 1636 O O . CYS B 1 96 ? 1.310 12.974 -12.893 1.00 19.66 88 CYS B O 1
ATOM 1639 N N . GLY B 1 97 ? -0.751 12.090 -13.035 1.00 19.79 89 GLY B N 1
ATOM 1640 C CA . GLY B 1 97 ? -0.291 10.722 -12.834 1.00 19.54 89 GLY B CA 1
ATOM 1641 C C . GLY B 1 97 ? 0.760 10.246 -13.827 1.00 19.34 89 GLY B C 1
ATOM 1642 O O . GLY B 1 97 ? 1.648 9.473 -13.467 1.00 19.41 89 GLY B O 1
ATOM 1643 N N . ALA B 1 98 ? 0.652 10.696 -15.080 1.00 19.48 90 ALA B N 1
ATOM 1644 C CA . ALA B 1 98 ? 1.593 10.312 -16.127 1.00 19.48 90 ALA B CA 1
ATOM 1645 C C . ALA B 1 98 ? 2.989 10.829 -15.802 1.00 19.31 90 ALA B C 1
ATOM 1646 O O . ALA B 1 98 ? 3.966 10.085 -15.885 1.00 19.51 90 ALA B O 1
ATOM 1648 N N . CYS B 1 99 ? 3.072 12.099 -15.413 1.00 19.16 91 CYS B N 1
ATOM 1649 C CA . CYS B 1 99 ? 4.359 12.688 -15.021 1.00 18.74 91 CYS B CA 1
ATOM 1650 C C . CYS B 1 99 ? 4.947 11.971 -13.799 1.00 18.90 91 CYS B C 1
ATOM 1651 O O . CYS B 1 99 ? 6.158 11.715 -13.731 1.00 18.52 91 CYS B O 1
ATOM 1654 N N . ARG B 1 100 ? 4.086 11.633 -12.846 1.00 19.16 92 ARG B N 1
ATOM 1655 C CA . ARG B 1 100 ? 4.509 10.939 -11.634 1.00 19.60 92 ARG B CA 1
ATOM 1656 C C . ARG B 1 100 ? 5.144 9.581 -11.961 1.00 20.17 92 ARG B C 1
ATOM 1657 O O . ARG B 1 100 ? 6.155 9.212 -11.374 1.00 20.48 92 ARG B O 1
ATOM 1665 N N . GLN B 1 101 ? 4.550 8.857 -12.909 1.00 20.23 93 GLN B N 1
ATOM 1666 C CA . GLN B 1 101 ? 5.070 7.565 -13.366 1.00 20.80 93 GLN B CA 1
ATOM 1667 C C . GLN B 1 101 ? 6.454 7.695 -14.017 1.00 20.93 93 GLN B C 1
ATOM 1668 O O . GLN B 1 101 ? 7.330 6.852 -13.804 1.00 20.93 93 GLN B O 1
ATOM 1674 N N . VAL B 1 102 ? 6.645 8.756 -14.803 1.00 20.47 94 VAL B N 1
ATOM 1675 C CA . VAL B 1 102 ? 7.935 9.016 -15.438 1.00 20.42 94 VAL B CA 1
ATOM 1676 C C . VAL B 1 102 ? 8.966 9.504 -14.413 1.00 20.75 94 VAL B C 1
ATOM 1677 O O . VAL B 1 102 ? 10.120 9.059 -14.431 1.00 20.17 94 VAL B O 1
ATOM 1681 N N . MET B 1 103 ? 8.551 10.409 -13.526 1.00 21.40 95 MET B N 1
ATOM 1682 C CA . MET B 1 103 ? 9.445 10.914 -12.481 1.00 22.61 95 MET B CA 1
ATOM 1683 C C . MET B 1 103 ? 9.986 9.800 -11.592 1.00 22.77 95 MET B C 1
ATOM 1684 O O . MET B 1 103 ? 11.171 9.809 -11.243 1.00 22.71 95 MET B O 1
ATOM 1689 N N . ILE B 1 104 ? 9.141 8.832 -11.243 1.00 23.27 96 ILE B N 1
ATOM 1690 C CA . ILE B 1 104 ? 9.590 7.767 -10.344 1.00 23.87 96 ILE B CA 1
ATOM 1691 C C . ILE B 1 104 ? 10.614 6.851 -11.017 1.00 24.02 96 ILE B C 1
ATOM 1692 O O . ILE B 1 104 ? 11.583 6.430 -10.379 1.00 24.83 96 ILE B O 1
ATOM 1697 N N . GLU B 1 105 ? 10.440 6.581 -12.307 1.00 23.41 97 GLU B N 1
ATOM 1698 C CA . GLU B 1 105 ? 11.407 5.755 -13.023 1.00 23.62 97 GLU B CA 1
ATOM 1699 C C . GLU B 1 105 ? 12.715 6.484 -13.335 1.00 23.51 97 GLU B C 1
ATOM 1700 O O . GLU B 1 105 ? 13.801 5.938 -13.107 1.00 23.39 97 GLU B O 1
ATOM 1706 N N . LEU B 1 106 ? 12.622 7.707 -13.851 1.00 22.99 98 LEU B N 1
ATOM 1707 C CA . LEU B 1 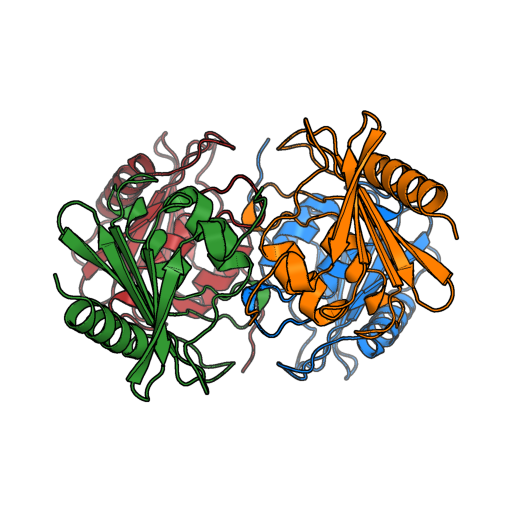106 ? 13.835 8.442 -14.223 1.00 22.88 98 LEU B CA 1
ATOM 1708 C C . LEU B 1 106 ? 14.497 9.161 -13.049 1.00 23.32 98 LEU B C 1
ATOM 1709 O O . LEU B 1 106 ? 15.718 9.312 -13.023 1.00 23.52 98 LEU B O 1
ATOM 1714 N N . GLY B 1 107 ? 13.705 9.601 -12.082 1.00 23.59 99 GLY B N 1
ATOM 1715 C CA . GLY B 1 107 ? 14.247 10.319 -10.930 1.00 24.22 99 GLY B CA 1
ATOM 1716 C C . GLY B 1 107 ? 14.526 9.461 -9.708 1.00 24.87 99 GLY B C 1
ATOM 1717 O O . GLY B 1 107 ? 15.307 9.868 -8.832 1.00 25.19 99 GLY B O 1
ATOM 1718 N N . LYS B 1 108 ? 13.906 8.275 -9.659 1.00 25.36 100 LYS B N 1
ATOM 1719 C CA . LYS B 1 108 ? 13.857 7.407 -8.459 1.00 25.70 100 LYS B CA 1
ATOM 1720 C C . LYS B 1 108 ? 12.922 8.001 -7.399 1.00 25.32 100 LYS B C 1
ATOM 1721 O O . LYS B 1 108 ? 12.670 9.204 -7.408 1.00 25.03 100 LYS B O 1
ATOM 1727 N N . PRO B 1 109 ? 12.393 7.160 -6.484 1.00 25.60 101 PRO B N 1
ATOM 1728 C CA . PRO B 1 109 ? 11.477 7.652 -5.445 1.00 25.76 101 PRO B CA 1
ATOM 1729 C C . PRO B 1 109 ? 11.993 8.835 -4.609 1.00 25.84 101 PRO B C 1
ATOM 1730 O O . PRO B 1 109 ? 11.193 9.651 -4.147 1.00 26.21 101 PRO B O 1
ATOM 1734 N N . THR B 1 110 ? 13.313 8.936 -4.446 1.00 26.07 102 THR B N 1
ATOM 1735 C CA . THR B 1 110 ? 13.914 9.983 -3.612 1.00 26.09 102 THR B CA 1
ATOM 1736 C C . THR B 1 110 ? 14.063 11.335 -4.310 1.00 25.86 102 THR B C 1
ATOM 1737 O O . THR B 1 110 ? 14.428 12.318 -3.662 1.00 26.53 102 THR B O 1
ATOM 1741 N N . LEU B 1 111 ? 13.785 11.396 -5.616 1.00 25.59 103 LEU B N 1
ATOM 1742 C CA . LEU B 1 111 ? 13.828 12.673 -6.347 1.00 25.04 103 LEU B CA 1
ATOM 1743 C C . LEU B 1 111 ? 12.996 13.737 -5.642 1.00 24.96 103 LEU B C 1
ATOM 1744 O O . LEU B 1 111 ? 11.812 13.532 -5.364 1.00 24.71 103 LEU B O 1
ATOM 1749 N N . GLU B 1 112 ? 13.617 14.876 -5.353 1.00 24.93 104 GLU B N 1
ATOM 1750 C CA . GLU B 1 112 ? 12.923 15.988 -4.722 1.00 25.24 104 GLU B CA 1
ATOM 1751 C C . GLU B 1 112 ? 12.070 16.747 -5.739 1.00 24.82 104 GLU B C 1
ATOM 1752 O O . GLU B 1 112 ? 12.534 17.101 -6.820 1.00 24.95 104 GLU B O 1
ATOM 1758 N N . VAL B 1 113 ? 10.812 16.979 -5.388 1.00 24.26 105 VAL B N 1
ATOM 1759 C CA . VAL B 1 113 ? 9.880 17.648 -6.277 1.00 23.41 105 VAL B CA 1
ATOM 1760 C C . VAL B 1 113 ? 9.375 18.921 -5.604 1.00 23.20 105 VAL B C 1
ATOM 1761 O O . VAL B 1 113 ? 8.731 18.876 -4.552 1.00 23.39 105 VAL B O 1
ATOM 1765 N N . VAL B 1 114 ? 9.685 20.055 -6.219 1.00 22.80 106 VAL B N 1
ATOM 1766 C CA . VAL B 1 114 ? 9.336 21.365 -5.684 1.00 22.54 106 VAL B CA 1
ATOM 1767 C C . VAL B 1 114 ? 8.170 21.902 -6.498 1.00 22.59 106 VAL B C 1
ATOM 1768 O O . VAL B 1 114 ? 8.315 22.237 -7.674 1.00 22.86 106 VAL B O 1
ATOM 1772 N N . LEU B 1 115 ? 7.001 21.958 -5.873 1.00 22.31 107 LEU B N 1
ATOM 1773 C CA . LEU B 1 115 ? 5.786 22.371 -6.559 1.00 22.55 107 LEU B CA 1
ATOM 1774 C C . LEU B 1 115 ? 5.422 23.784 -6.160 1.00 22.88 107 LEU B C 1
ATOM 1775 O O . LEU B 1 115 ? 5.440 24.127 -4.974 1.00 22.57 107 LEU B O 1
ATOM 1780 N N . THR B 1 116 ? 5.076 24.598 -7.147 1.00 23.37 108 THR B N 1
ATOM 1781 C CA . THR B 1 116 ? 4.813 26.006 -6.891 1.00 24.13 108 THR B CA 1
ATOM 1782 C C . THR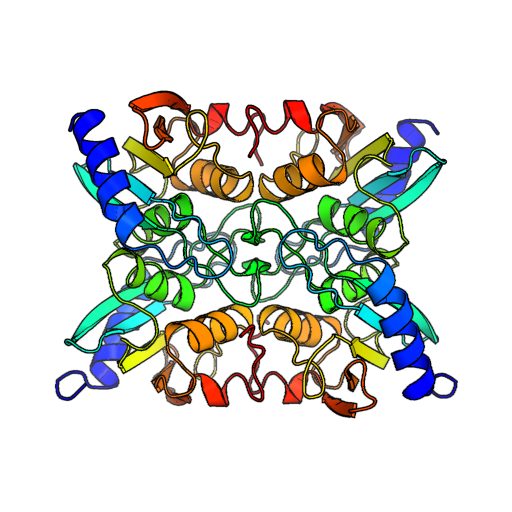 B 1 116 ? 3.792 26.591 -7.870 1.00 24.55 108 THR B C 1
ATOM 1783 O O . THR B 1 116 ? 3.303 25.897 -8.772 1.00 24.30 108 THR B O 1
ATOM 1787 N N . ASN B 1 117 ? 3.430 27.850 -7.655 1.00 25.11 109 ASN B N 1
ATOM 1788 C CA . ASN B 1 117 ? 2.536 28.558 -8.550 1.00 25.97 109 ASN B CA 1
ATOM 1789 C C . ASN B 1 117 ? 3.085 29.955 -8.854 1.00 26.67 109 ASN B C 1
ATOM 1790 O O . ASN B 1 117 ? 4.230 30.249 -8.530 1.00 26.74 109 ASN B O 1
ATOM 1795 N N . MET B 1 118 ? 2.281 30.810 -9.474 1.00 27.77 110 MET B N 1
ATOM 1796 C CA . MET B 1 118 ? 2.755 32.138 -9.838 1.00 28.88 110 MET B CA 1
ATOM 1797 C C . MET B 1 118 ? 2.550 33.145 -8.703 1.00 29.95 110 MET B C 1
ATOM 1798 O O . MET B 1 118 ? 2.849 34.327 -8.860 1.00 30.17 110 MET B O 1
ATOM 1803 N N . GLN B 1 119 ? 2.067 32.658 -7.561 1.00 30.70 111 GLN B N 1
ATOM 1804 C CA . GLN B 1 119 ? 1.767 33.500 -6.403 1.00 32.04 111 GLN B CA 1
ATOM 1805 C C . GLN B 1 119 ? 2.721 33.289 -5.223 1.00 31.78 111 GLN B C 1
ATOM 1806 O O . GLN B 1 119 ? 2.583 33.937 -4.186 1.00 32.18 111 GLN B O 1
ATOM 1812 N N . GLY B 1 120 ? 3.677 32.378 -5.371 1.00 31.48 112 GLY B N 1
ATOM 1813 C CA . GLY B 1 120 ? 4.673 32.146 -4.326 1.00 30.87 112 GLY B CA 1
ATOM 1814 C C . GLY B 1 120 ? 4.373 31.023 -3.348 1.00 30.56 112 GLY B C 1
ATOM 1815 O O . GLY B 1 120 ? 5.114 30.825 -2.384 1.00 30.74 112 GLY B O 1
ATOM 1816 N N . ASP B 1 121 ? 3.289 30.288 -3.586 1.00 30.17 113 ASP B N 1
ATOM 1817 C CA . ASP B 1 121 ? 2.947 29.135 -2.756 1.00 29.79 113 ASP B CA 1
ATOM 1818 C C . ASP B 1 121 ? 3.810 27.949 -3.141 1.00 29.14 113 ASP B C 1
ATOM 1819 O O . ASP B 1 121 ? 3.876 27.593 -4.315 1.00 28.65 113 ASP B O 1
ATOM 1824 N N . VAL B 1 122 ? 4.475 27.351 -2.156 1.00 28.46 114 VAL B N 1
ATOM 1825 C CA . VAL B 1 122 ? 5.394 26.247 -2.402 1.00 28.38 114 VAL B CA 1
ATOM 1826 C C . VAL B 1 122 ? 5.100 25.029 -1.520 1.00 28.53 114 VAL B C 1
ATOM 1827 O O . VAL B 1 122 ? 4.700 25.158 -0.362 1.00 28.51 114 VAL B O 1
ATOM 1831 N N . ARG B 1 123 ? 5.298 23.845 -2.092 1.00 28.49 115 ARG B N 1
ATOM 1832 C CA . ARG B 1 123 ? 5.253 22.587 -1.365 1.00 29.04 115 ARG B CA 1
ATOM 1833 C C . ARG B 1 123 ? 6.371 21.706 -1.908 1.00 28.75 115 ARG B C 1
ATOM 1834 O O . ARG B 1 123 ? 6.534 21.586 -3.128 1.00 28.39 115 ARG B O 1
ATOM 1842 N N . VAL B 1 124 ? 7.154 21.119 -1.008 1.00 28.21 116 VAL B N 1
ATOM 1843 C CA . VAL B 1 124 ? 8.220 20.207 -1.392 1.00 28.31 116 VAL B CA 1
ATOM 1844 C C . VAL B 1 124 ? 7.771 18.791 -1.067 1.00 28.35 116 VAL B C 1
ATOM 1845 O O . VAL B 1 124 ? 7.206 18.531 0.002 1.00 28.53 116 VAL B O 1
ATOM 1849 N N . THR B 1 125 ? 7.994 17.885 -2.010 1.00 28.00 117 THR B N 1
ATOM 1850 C CA . THR B 1 125 ? 7.623 16.491 -1.837 1.00 27.72 117 THR B CA 1
ATOM 1851 C C . THR B 1 125 ? 8.676 15.625 -2.526 1.00 27.54 117 THR B C 1
ATOM 1852 O O . THR B 1 125 ? 9.749 16.126 -2.869 1.00 27.47 117 THR B O 1
ATOM 1856 N N . SER B 1 126 ? 8.402 14.336 -2.694 1.00 27.32 118 SER B N 1
ATOM 1857 C CA . SER B 1 126 ? 9.304 13.457 -3.434 1.00 27.17 118 SER B CA 1
ATOM 1858 C C . SER B 1 126 ? 8.529 12.692 -4.504 1.00 27.01 118 SER B C 1
ATOM 1859 O O . SER B 1 126 ? 7.300 12.622 -4.449 1.00 26.49 118 SER B O 1
ATOM 1862 N N . ALA B 1 127 ? 9.245 12.120 -5.471 1.00 26.70 119 ALA B N 1
ATOM 1863 C CA . ALA B 1 127 ? 8.604 11.296 -6.493 1.00 26.93 119 ALA B CA 1
ATOM 1864 C C . ALA B 1 127 ? 7.860 10.112 -5.855 1.00 27.27 119 ALA B C 1
ATOM 1865 O O . ALA B 1 127 ? 6.766 9.748 -6.293 1.00 27.00 119 ALA B O 1
ATOM 1867 N N . GLY B 1 128 ? 8.452 9.537 -4.807 1.00 27.30 120 GLY B N 1
ATOM 1868 C CA . GLY B 1 128 ? 7.864 8.402 -4.101 1.00 27.74 120 GLY B CA 1
ATOM 1869 C C . GLY B 1 128 ? 6.591 8.757 -3.356 1.00 27.99 120 GLY B C 1
ATOM 1870 O O . GLY B 1 128 ? 5.633 7.981 -3.357 1.00 28.31 120 GLY B O 1
ATOM 1871 N N . ASP B 1 129 ? 6.576 9.928 -2.722 1.00 28.17 121 ASP B N 1
ATOM 1872 C CA . ASP B 1 129 ? 5.392 10.405 -1.997 1.00 28.81 121 ASP B CA 1
ATOM 1873 C C . ASP B 1 129 ? 4.206 10.653 -2.921 1.00 28.55 121 ASP B C 1
ATOM 1874 O O . ASP B 1 129 ? 3.059 10.434 -2.539 1.00 28.32 121 ASP B O 1
ATOM 1879 N N . LEU B 1 130 ? 4.493 11.113 -4.137 1.00 28.24 122 LEU B N 1
ATOM 1880 C CA . LEU B 1 130 ? 3.448 11.450 -5.102 1.00 28.22 122 LEU B CA 1
ATOM 1881 C C . LEU B 1 130 ? 2.784 10.216 -5.697 1.00 28.39 122 LEU B C 1
ATOM 1882 O O . LEU B 1 130 ? 1.659 10.288 -6.194 1.00 28.28 122 LEU B O 1
ATOM 1887 N N . LEU B 1 131 ? 3.489 9.090 -5.643 1.00 29.02 123 LEU B N 1
ATOM 1888 C CA . LEU B 1 131 ? 3.029 7.861 -6.266 1.00 29.90 123 LEU B CA 1
ATOM 1889 C C . LEU B 1 131 ? 3.246 6.663 -5.337 1.00 31.02 123 LEU B C 1
ATOM 1890 O O . LEU B 1 131 ? 4.198 5.895 -5.523 1.00 30.47 123 LEU B O 1
ATOM 1895 N N . PRO B 1 132 ? 2.350 6.500 -4.340 1.00 32.25 124 PRO B N 1
ATOM 1896 C CA . PRO B 1 132 ? 2.444 5.446 -3.330 1.00 33.41 124 PRO B CA 1
ATOM 1897 C C . PRO B 1 132 ? 2.292 4.074 -3.973 1.00 34.69 124 PRO B C 1
ATOM 1898 O O . PRO B 1 132 ? 1.469 3.916 -4.882 1.00 34.69 124 PRO B O 1
ATOM 1902 N N . ASP B 1 133 ? 3.080 3.105 -3.499 1.00 36.14 125 ASP B N 1
ATOM 1903 C CA . ASP B 1 133 ? 3.065 1.732 -4.016 1.00 37.77 125 ASP B CA 1
ATOM 1904 C C . ASP B 1 133 ? 3.108 1.716 -5.544 1.00 38.42 125 ASP B C 1
ATOM 1905 O O . ASP B 1 133 ? 2.185 1.221 -6.200 1.00 38.57 125 ASP B O 1
ATOM 1910 N N . ALA B 1 134 ? 4.185 2.265 -6.096 1.00 39.20 126 ALA B N 1
ATOM 1911 C CA . ALA B 1 134 ? 4.295 2.488 -7.535 1.00 40.10 126 ALA B CA 1
ATOM 1912 C C . ALA B 1 134 ? 4.538 1.205 -8.336 1.00 40.82 126 ALA B C 1
ATOM 1913 O O . ALA B 1 134 ? 5.014 0.197 -7.799 1.00 40.76 126 ALA B O 1
ATOM 1915 N N . PHE B 1 135 ? 4.193 1.262 -9.622 1.00 41.58 127 PHE B N 1
ATOM 1916 C CA . PHE B 1 135 ? 4.460 0.185 -10.570 1.00 42.37 127 PHE B CA 1
ATOM 1917 C C . PHE B 1 135 ? 5.947 0.169 -10.926 1.00 42.64 127 PHE B C 1
ATOM 1918 O O . PHE B 1 135 ? 6.524 1.203 -11.279 1.00 43.05 127 PHE B O 1
ATOM 1926 N N . MET C 1 9 ? -22.960 -7.796 -5.613 1.00 32.79 1 MET C N 1
ATOM 1927 C CA . MET C 1 9 ? -21.788 -8.464 -6.250 1.00 32.34 1 MET C CA 1
ATOM 1928 C C . MET C 1 9 ? -20.613 -8.512 -5.279 1.00 31.21 1 MET C C 1
ATOM 1929 O O . MET C 1 9 ? -20.195 -7.485 -4.749 1.00 31.30 1 MET C O 1
ATOM 1934 N N . THR C 1 10 ? -20.076 -9.707 -5.069 1.00 30.05 2 THR C N 1
ATOM 1935 C CA . THR C 1 10 ? -18.956 -9.902 -4.157 1.00 28.56 2 THR C CA 1
ATOM 1936 C C . THR C 1 10 ? -17.630 -9.458 -4.784 1.00 28.16 2 THR C C 1
ATOM 1937 O O . THR C 1 10 ? -17.497 -9.405 -6.015 1.00 27.64 2 THR C O 1
ATOM 1941 N N . HIS C 1 11 ? -16.658 -9.152 -3.925 1.00 27.24 3 HIS C N 1
AT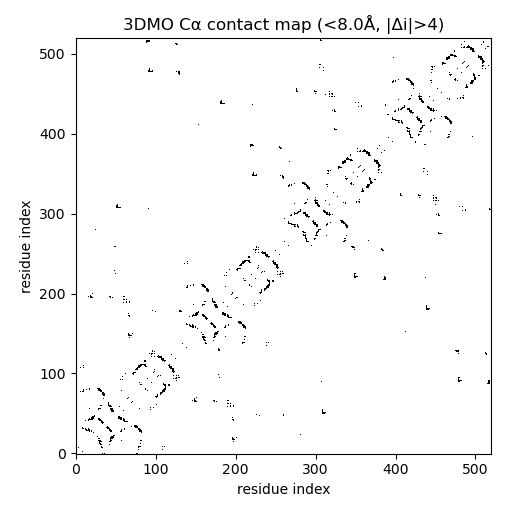OM 1942 C CA . HIS C 1 11 ? -15.289 -8.884 -4.356 1.00 26.88 3 HIS C CA 1
ATOM 1943 C C . HIS C 1 11 ? -14.705 -10.079 -5.096 1.00 26.41 3 HIS C C 1
ATOM 1944 O O . HIS C 1 11 ? -13.995 -9.906 -6.087 1.00 26.27 3 HIS C O 1
ATOM 1951 N N . HIS C 1 12 ? -15.005 -11.287 -4.618 1.00 25.71 4 HIS C N 1
ATOM 1952 C CA . HIS C 1 12 ? -14.570 -12.513 -5.284 1.00 25.98 4 HIS C CA 1
ATOM 1953 C C . HIS C 1 12 ? -15.089 -12.574 -6.725 1.00 25.37 4 HIS C C 1
ATOM 1954 O O . HIS C 1 12 ? -14.330 -12.876 -7.640 1.00 25.68 4 HIS C O 1
ATOM 1961 N N . ALA C 1 13 ? -16.379 -12.285 -6.916 1.00 24.70 5 ALA C N 1
ATOM 1962 C CA . ALA C 1 13 ? -16.973 -12.253 -8.255 1.00 24.07 5 ALA C CA 1
ATOM 1963 C C . ALA C 1 13 ? -16.296 -11.215 -9.163 1.00 23.55 5 ALA C C 1
ATOM 1964 O O . ALA C 1 13 ? -16.042 -11.490 -10.335 1.00 23.36 5 ALA C O 1
ATOM 1966 N N . LEU C 1 14 ? -15.994 -10.038 -8.614 1.00 23.36 6 LEU C N 1
ATOM 1967 C CA . LEU C 1 14 ? -15.309 -8.990 -9.381 1.00 22.97 6 LEU C CA 1
ATOM 1968 C C . LEU C 1 14 ? -13.877 -9.386 -9.771 1.00 22.93 6 LEU C C 1
ATOM 1969 O O . LEU C 1 14 ? -13.448 -9.157 -10.909 1.00 22.37 6 LEU C O 1
ATOM 1974 N N . ILE C 1 15 ? -13.151 -9.987 -8.832 1.00 22.75 7 ILE C N 1
ATOM 1975 C CA . ILE C 1 15 ? -11.820 -10.503 -9.122 1.00 22.93 7 ILE C CA 1
ATOM 1976 C C . ILE C 1 15 ? -11.858 -11.567 -10.231 1.00 23.08 7 ILE C C 1
ATOM 1977 O O . ILE C 1 15 ? -11.021 -11.551 -11.144 1.00 22.86 7 ILE C O 1
ATOM 1982 N N . GLU C 1 16 ? -12.830 -12.479 -10.153 1.00 22.94 8 GLU C N 1
ATOM 1983 C CA . GLU C 1 16 ? -12.987 -13.522 -11.163 1.00 23.24 8 GLU C CA 1
ATOM 1984 C C . GLU C 1 16 ? -13.283 -12.916 -12.530 1.00 22.30 8 GLU C C 1
ATOM 1985 O O . GLU C 1 16 ? -12.754 -13.387 -13.538 1.00 22.04 8 GLU C O 1
ATOM 1991 N N . ALA C 1 17 ? -14.106 -11.868 -12.550 1.00 21.34 9 ALA C N 1
ATOM 1992 C CA . ALA C 1 17 ? -14.390 -11.127 -13.781 1.00 21.08 9 ALA C CA 1
ATOM 1993 C C . ALA C 1 17 ? -13.113 -10.507 -14.358 1.00 21.05 9 ALA C C 1
ATOM 1994 O O . ALA C 1 17 ? -12.886 -10.568 -15.570 1.00 20.78 9 ALA C O 1
ATOM 1996 N N . ALA C 1 18 ? -12.258 -9.968 -13.482 1.00 20.63 10 ALA C N 1
ATOM 1997 C CA . ALA C 1 18 ? -10.984 -9.370 -13.907 1.00 20.84 10 ALA C CA 1
ATOM 1998 C C . ALA C 1 18 ? -10.041 -10.427 -14.481 1.00 20.82 10 ALA C C 1
ATOM 1999 O O . ALA C 1 18 ? -9.308 -10.175 -15.444 1.00 20.82 10 ALA C O 1
ATOM 2001 N N . LYS C 1 19 ? -10.071 -11.620 -13.897 1.00 20.84 11 LYS C N 1
ATOM 2002 C CA . LYS C 1 19 ? -9.271 -12.728 -14.407 1.00 21.32 11 LYS C CA 1
ATOM 2003 C C . LYS C 1 19 ? -9.748 -13.182 -15.792 1.00 20.95 11 LYS C C 1
ATOM 2004 O O . LYS C 1 19 ? -8.935 -13.469 -16.672 1.00 21.55 11 LYS C O 1
ATOM 2010 N N . ALA C 1 20 ? -11.064 -13.235 -15.973 1.00 20.98 12 ALA C N 1
ATOM 2011 C CA . ALA C 1 20 ? -11.655 -13.537 -17.269 1.00 21.04 12 ALA C CA 1
ATOM 2012 C C . ALA C 1 20 ? -11.283 -12.476 -18.311 1.00 20.81 12 ALA C C 1
ATOM 2013 O O . ALA C 1 20 ? -10.945 -12.812 -19.455 1.00 21.50 12 ALA C O 1
ATOM 2015 N N . ALA C 1 21 ? -11.341 -11.206 -17.904 1.00 20.46 13 ALA C N 1
ATOM 2016 C CA . ALA C 1 21 ? -10.962 -10.084 -18.763 1.00 19.69 13 ALA C CA 1
ATOM 2017 C C . ALA C 1 21 ? -9.517 -10.206 -19.226 1.00 19.52 13 ALA C C 1
ATOM 2018 O O . ALA C 1 21 ? -9.209 -9.975 -20.398 1.00 19.35 13 ALA C O 1
ATOM 2020 N N . ARG C 1 22 ? -8.643 -10.583 -18.296 1.00 19.31 14 ARG C N 1
ATOM 2021 C CA . ARG C 1 22 ? -7.205 -10.707 -18.546 1.00 19.51 14 ARG C CA 1
ATOM 2022 C C . ARG C 1 22 ? -6.856 -11.652 -19.696 1.00 20.14 14 ARG C C 1
ATOM 2023 O O . ARG C 1 22 ? -5.878 -11.435 -20.423 1.00 19.52 14 ARG C O 1
ATOM 2031 N N . GLU C 1 23 ? -7.643 -12.711 -19.844 1.00 20.67 15 GLU C N 1
ATOM 2032 C CA . GLU C 1 23 ? -7.391 -13.713 -20.868 1.00 21.75 15 GLU C CA 1
ATOM 2033 C C . GLU C 1 23 ? -7.479 -13.137 -22.278 1.00 21.51 15 GLU C C 1
ATOM 2034 O O . GLU C 1 23 ? -6.897 -13.673 -23.206 1.00 21.72 15 GLU C O 1
ATOM 2040 N N . LYS C 1 24 ? -8.199 -12.030 -22.419 1.00 21.60 16 LYS C N 1
ATOM 2041 C CA . LYS C 1 24 ? -8.441 -11.431 -23.727 1.00 21.80 16 LYS C CA 1
ATOM 2042 C C . LYS C 1 24 ? -7.417 -10.348 -24.106 1.00 21.51 16 LYS C C 1
ATOM 2043 O O . LYS C 1 24 ? -7.566 -9.682 -25.132 1.00 21.41 16 LYS C O 1
ATOM 2049 N N . ALA C 1 25 ? -6.358 -10.217 -23.304 1.00 20.60 17 ALA C N 1
ATOM 2050 C CA . ALA C 1 25 ? -5.334 -9.180 -23.504 1.00 20.37 17 ALA C CA 1
ATOM 2051 C C . ALA C 1 25 ? -4.546 -9.338 -24.803 1.00 19.68 17 ALA C C 1
ATOM 2052 O O . ALA C 1 25 ? -4.346 -10.450 -25.297 1.00 19.87 17 ALA C O 1
ATOM 2054 N N . TYR C 1 26 ? -4.096 -8.215 -25.352 1.00 19.47 18 TYR C N 1
ATOM 2055 C CA . TYR C 1 26 ? -3.172 -8.233 -26.474 1.00 19.32 18 TYR C CA 1
ATOM 2056 C C . TYR C 1 26 ? -1.853 -7.624 -26.022 1.00 19.78 18 TYR C C 1
ATOM 2057 O O . TYR C 1 26 ? -1.700 -6.398 -25.984 1.00 19.54 18 TYR C O 1
ATOM 2066 N N . ALA C 1 27 ? -0.912 -8.494 -25.664 1.00 19.99 19 ALA C N 1
ATOM 2067 C CA . ALA C 1 27 ? 0.353 -8.064 -25.078 1.00 20.17 19 ALA C CA 1
ATOM 2068 C C . ALA C 1 27 ? 1.561 -8.800 -25.662 1.00 20.76 19 ALA C C 1
ATOM 2069 O O . ALA C 1 27 ? 2.367 -9.359 -24.908 1.00 21.10 19 ALA C O 1
ATOM 2071 N N . PRO C 1 28 ? 1.723 -8.772 -27.002 1.00 20.96 20 PRO C N 1
ATOM 2072 C CA . PRO C 1 28 ? 2.804 -9.577 -27.576 1.00 20.94 20 PRO C CA 1
ATOM 2073 C C . PRO C 1 28 ? 4.202 -9.017 -27.310 1.00 21.37 20 PRO C C 1
ATOM 2074 O O . PRO C 1 28 ? 5.173 -9.744 -27.491 1.00 21.99 20 PRO C O 1
ATOM 2078 N N . TYR C 1 29 ? 4.293 -7.757 -26.874 1.00 21.15 21 TYR C N 1
ATOM 2079 C CA . TYR C 1 29 ? 5.582 -7.088 -26.665 1.00 21.59 21 TYR C CA 1
ATOM 2080 C C . TYR C 1 29 ? 6.143 -7.322 -25.267 1.00 21.92 21 TYR C C 1
ATOM 2081 O O . TYR C 1 29 ? 7.316 -7.670 -25.128 1.00 22.22 21 TYR C O 1
ATOM 2090 N N . SER C 1 30 ? 5.310 -7.142 -24.242 1.00 21.94 22 SER C N 1
ATOM 2091 C CA . SER C 1 30 ? 5.700 -7.422 -22.853 1.00 22.48 22 SER C CA 1
ATOM 2092 C C . SER C 1 30 ? 5.440 -8.874 -22.447 1.00 23.18 22 SER C C 1
ATOM 2093 O O . SER C 1 30 ? 6.008 -9.356 -21.457 1.00 23.54 22 SER C O 1
ATOM 2096 N N . ASN C 1 31 ? 4.549 -9.544 -23.180 1.00 23.90 23 ASN C N 1
ATOM 2097 C CA . ASN C 1 31 ? 4.069 -10.884 -22.820 1.00 25.19 23 ASN C CA 1
ATOM 2098 C C . ASN C 1 31 ? 3.436 -10.910 -21.428 1.00 25.00 23 ASN C C 1
ATOM 2099 O O . ASN C 1 31 ? 3.423 -11.940 -20.759 1.00 25.59 23 ASN C O 1
ATOM 2104 N N . PHE C 1 32 ? 2.903 -9.764 -21.009 1.00 24.60 24 PHE C N 1
ATOM 2105 C CA . PHE C 1 32 ? 2.374 -9.587 -19.666 1.00 24.16 24 PHE C CA 1
ATOM 2106 C C . PHE C 1 32 ? 0.916 -9.134 -19.730 1.00 23.42 24 PHE C C 1
ATOM 2107 O O . PHE C 1 32 ? 0.630 -7.954 -19.970 1.00 23.15 24 PHE C O 1
ATOM 2115 N N . LYS C 1 33 ? 0.005 -10.082 -19.532 1.00 22.61 25 LYS C N 1
ATOM 2116 C CA . LYS C 1 33 ? -1.427 -9.819 -19.641 1.00 21.90 25 LYS C CA 1
ATOM 2117 C C . LYS C 1 33 ? -1.992 -9.227 -18.355 1.00 21.30 25 LYS C C 1
ATOM 2118 O O . LYS C 1 33 ? -1.702 -9.714 -17.244 1.00 21.20 25 LYS C O 1
ATOM 2124 N N . VAL C 1 34 ? -2.816 -8.192 -18.507 1.00 20.26 26 VAL C N 1
ATOM 2125 C CA . VAL C 1 34 ? -3.504 -7.578 -17.381 1.00 19.23 26 VAL C CA 1
ATOM 2126 C C . VAL C 1 34 ? -5.009 -7.561 -17.657 1.00 19.26 26 VAL C C 1
ATOM 2127 O O . VAL C 1 34 ? -5.434 -7.327 -18.789 1.00 18.82 26 VAL C O 1
ATOM 2131 N N . GLY C 1 35 ? -5.790 -7.833 -16.616 1.00 18.78 27 GLY C N 1
ATOM 2132 C CA . GLY C 1 35 ? -7.246 -7.717 -16.677 1.00 18.80 27 GLY C CA 1
ATOM 2133 C C . GLY C 1 35 ? -7.794 -6.751 -15.645 1.00 18.95 27 GLY C C 1
ATOM 2134 O O . GLY C 1 35 ? -7.195 -6.531 -14.585 1.00 19.24 27 GLY C O 1
ATOM 2135 N N . ALA C 1 36 ? -8.951 -6.179 -15.959 1.00 18.82 28 ALA C N 1
ATOM 2136 C CA . ALA C 1 36 ? -9.687 -5.335 -15.039 1.00 19.06 28 ALA C CA 1
ATOM 2137 C C . ALA C 1 36 ? -11.169 -5.616 -15.213 1.00 19.38 28 ALA C C 1
ATOM 2138 O O . ALA C 1 36 ? -11.611 -6.010 -16.290 1.00 19.04 28 ALA C O 1
ATOM 2140 N N . ALA C 1 37 ? -11.925 -5.431 -14.139 1.00 20.09 29 ALA C N 1
ATOM 2141 C CA . ALA C 1 37 ? -13.374 -5.525 -14.193 1.00 20.67 29 ALA C CA 1
ATOM 2142 C C . ALA C 1 37 ? -13.930 -4.368 -13.390 1.00 21.09 29 ALA C C 1
ATOM 2143 O O . ALA C 1 37 ? -13.593 -4.199 -12.216 1.00 21.39 29 ALA C O 1
ATOM 2145 N N . LEU C 1 38 ? -14.752 -3.556 -14.047 1.00 21.50 30 LEU C N 1
ATOM 2146 C CA . LEU C 1 38 ? -15.351 -2.365 -13.465 1.00 21.54 30 LEU C CA 1
ATOM 2147 C C . LEU C 1 38 ? -16.847 -2.617 -13.244 1.00 22.30 30 LEU C C 1
ATOM 2148 O O . LEU C 1 38 ? -17.538 -3.018 -14.190 1.00 22.28 30 LEU C O 1
ATOM 2153 N N . VAL C 1 39 ? -17.337 -2.404 -12.018 1.00 22.71 31 VAL C N 1
ATOM 2154 C CA . VAL C 1 39 ? -18.790 -2.474 -11.746 1.00 23.80 31 VAL C CA 1
ATOM 2155 C C . VAL C 1 39 ? -19.357 -1.091 -11.580 1.00 23.93 31 VAL C C 1
ATOM 2156 O O . VAL C 1 39 ? -18.831 -0.282 -10.808 1.00 23.60 31 VAL C O 1
ATOM 2160 N N . THR C 1 40 ? -20.477 -0.843 -12.249 1.00 24.23 32 THR C N 1
ATOM 2161 C CA . THR C 1 40 ? -21.179 0.421 -12.111 1.00 24.59 32 THR C CA 1
ATOM 2162 C C . THR C 1 40 ? -22.060 0.370 -10.861 1.00 25.28 32 THR C C 1
ATOM 2163 O O . THR C 1 40 ? -22.324 -0.710 -10.317 1.00 24.83 32 THR C O 1
ATOM 2167 N N . ASN C 1 41 ? -22.510 1.538 -10.412 1.00 26.27 33 ASN C N 1
ATOM 2168 C CA . ASN C 1 41 ? -23.439 1.636 -9.289 1.00 27.60 33 ASN C CA 1
ATOM 2169 C C . ASN C 1 41 ? -24.751 0.883 -9.519 1.00 28.33 33 ASN C C 1
ATOM 2170 O O . ASN C 1 41 ? -25.378 0.424 -8.558 1.00 28.85 33 ASN C O 1
ATOM 2175 N N . ASP C 1 42 ? -25.159 0.740 -10.781 1.00 28.52 34 ASP C N 1
ATOM 2176 C CA . ASP C 1 42 ? -26.356 -0.038 -11.076 1.00 28.93 34 ASP C CA 1
ATOM 2177 C C . ASP C 1 42 ? -26.097 -1.513 -11.421 1.00 28.79 34 ASP C C 1
ATOM 2178 O O . ASP C 1 42 ? -27.022 -2.230 -11.817 1.00 29.30 34 ASP C O 1
ATOM 2183 N N . GLY C 1 43 ? -24.848 -1.953 -11.259 1.00 28.37 35 GLY C N 1
ATOM 2184 C CA . GLY C 1 43 ? -24.505 -3.373 -11.287 1.00 27.95 35 GLY C CA 1
ATOM 2185 C C . GLY C 1 43 ? -23.994 -3.977 -12.584 1.00 27.58 35 GLY C C 1
ATOM 2186 O O . GLY C 1 43 ? -23.785 -5.186 -12.652 1.00 27.66 35 GLY C O 1
ATOM 2187 N N . LYS C 1 44 ? -23.794 -3.151 -13.609 1.00 27.33 36 LYS C N 1
ATOM 2188 C CA . LYS C 1 44 ? -23.251 -3.620 -14.885 1.00 27.65 36 LYS C CA 1
ATOM 2189 C C . LYS C 1 44 ? -21.733 -3.758 -14.787 1.00 26.80 36 LYS C C 1
ATOM 2190 O O . LYS C 1 44 ? -21.063 -2.897 -14.210 1.00 26.94 36 LYS C O 1
ATOM 2196 N N . VAL C 1 45 ? -21.203 -4.838 -15.359 1.00 26.04 37 VAL C N 1
ATOM 2197 C CA . VAL C 1 45 ? -19.763 -5.117 -15.338 1.00 25.47 37 VAL C CA 1
ATOM 2198 C C . VAL C 1 45 ? -19.129 -4.863 -16.708 1.00 25.07 37 VAL C C 1
ATOM 2199 O O . VAL C 1 45 ? -19.655 -5.299 -17.732 1.00 25.15 37 VAL C O 1
ATOM 2203 N N . PHE C 1 46 ? -18.003 -4.153 -16.716 1.00 24.03 38 PHE C N 1
ATOM 2204 C CA . PHE C 1 46 ? -17.235 -3.932 -17.934 1.00 23.28 38 PHE C CA 1
ATOM 2205 C C . PHE C 1 46 ? -15.847 -4.534 -17.789 1.00 22.83 38 PHE C C 1
ATOM 2206 O O . PHE C 1 46 ? -15.133 -4.239 -16.827 1.00 22.76 38 PHE C O 1
ATOM 2214 N N . HIS C 1 47 ? -15.483 -5.384 -18.746 1.00 22.26 39 HIS C N 1
ATOM 2215 C CA . HIS C 1 47 ? -14.157 -5.985 -18.804 1.00 21.72 39 HIS C CA 1
ATOM 2216 C C . HIS C 1 47 ? -13.170 -5.010 -19.434 1.00 21.30 39 HIS C C 1
ATOM 2217 O O . HIS C 1 47 ? -13.530 -4.216 -20.315 1.00 21.44 39 HIS C O 1
ATOM 2224 N N . GLY C 1 48 ? -11.919 -5.090 -18.992 1.00 20.60 40 GLY C N 1
ATOM 2225 C CA . GLY C 1 48 ? -10.830 -4.348 -19.611 1.00 20.02 40 GLY C CA 1
ATOM 2226 C C . GLY C 1 48 ? -9.591 -5.216 -19.654 1.00 19.57 40 GLY C C 1
ATOM 2227 O O . GLY C 1 48 ? -9.363 -6.038 -18.767 1.00 19.63 40 GLY C O 1
ATOM 2228 N N . CYS C 1 49 ? -8.807 -5.065 -20.713 1.00 19.23 41 CYS C N 1
ATOM 2229 C CA . CYS C 1 49 ? -7.522 -5.739 -20.807 1.00 18.44 41 CYS C CA 1
ATOM 2230 C C . CYS C 1 49 ? -6.514 -4.765 -21.393 1.00 18.23 41 CYS C C 1
ATOM 2231 O O . CYS C 1 49 ? -6.898 -3.775 -22.014 1.00 18.49 41 CYS C O 1
ATOM 2234 N N . ASN C 1 50 ? -5.226 -5.012 -21.169 1.00 17.84 42 ASN C N 1
ATOM 2235 C CA . ASN C 1 50 ? -4.213 -4.209 -21.833 1.00 17.96 42 ASN C CA 1
ATOM 2236 C C . ASN C 1 50 ? -4.161 -4.524 -23.333 1.00 17.66 42 ASN C C 1
ATOM 2237 O O . ASN C 1 50 ? -4.356 -5.675 -23.750 1.00 17.62 42 ASN C O 1
ATOM 2242 N N . VAL C 1 51 ? -3.953 -3.483 -24.133 1.00 17.30 43 VAL C N 1
ATOM 2243 C CA . VAL C 1 51 ? -3.838 -3.613 -25.589 1.00 17.44 43 VAL C CA 1
ATOM 2244 C C . VAL C 1 51 ? -2.571 -2.876 -26.020 1.00 17.40 43 VAL C C 1
ATOM 2245 O O . VAL C 1 51 ? -2.500 -1.639 -25.980 1.00 17.20 43 VAL C O 1
ATOM 2249 N N . GLU C 1 52 ? -1.555 -3.644 -26.397 1.00 17.46 44 GLU C N 1
ATOM 2250 C CA . GLU C 1 52 ? -0.256 -3.073 -26.722 1.00 17.90 44 GLU C CA 1
ATOM 2251 C C . GLU C 1 52 ? -0.133 -2.656 -28.187 1.00 17.90 44 GLU C C 1
ATOM 2252 O O . GLU C 1 52 ? -1.012 -2.950 -29.001 1.00 18.14 44 GLU C O 1
ATOM 2258 N N . ASN C 1 53 ? 0.949 -1.948 -28.504 1.00 18.19 45 ASN C N 1
ATOM 2259 C CA . ASN C 1 53 ? 1.192 -1.456 -29.848 1.00 17.23 45 ASN C CA 1
ATOM 2260 C C . ASN C 1 53 ? 2.689 -1.430 -30.081 1.00 17.44 45 ASN C C 1
ATOM 2261 O O . ASN C 1 53 ? 3.460 -1.243 -29.139 1.00 18.37 45 ASN C O 1
ATOM 2266 N N . ALA C 1 54 ? 3.091 -1.636 -31.328 1.00 17.87 46 ALA C N 1
ATOM 2267 C CA . ALA C 1 54 ? 4.507 -1.563 -31.720 1.00 17.99 46 ALA C CA 1
ATOM 2268 C C . ALA C 1 54 ? 5.141 -0.239 -31.301 1.00 18.52 46 ALA C C 1
ATOM 2269 O O . ALA C 1 54 ? 6.333 -0.190 -30.949 1.00 19.05 46 ALA C O 1
ATOM 2271 N N . SER C 1 55 ? 4.359 0.836 -31.362 1.00 18.41 47 SER C N 1
ATOM 2272 C CA . SER C 1 55 ? 4.738 2.106 -30.766 1.00 18.79 47 SER C CA 1
ATOM 2273 C C . SER C 1 55 ? 4.322 2.052 -29.298 1.00 18.92 47 SER C C 1
ATOM 2274 O O . SER C 1 55 ? 3.143 2.199 -28.968 1.00 17.89 47 SER C O 1
ATOM 2277 N N . TYR C 1 56 ? 5.286 1.837 -28.410 1.00 18.71 48 TYR C N 1
ATOM 2278 C CA . TYR C 1 56 ? 4.972 1.519 -27.010 1.00 18.90 48 TYR C CA 1
ATOM 2279 C C . TYR C 1 56 ? 4.088 2.559 -26.321 1.00 18.80 48 TYR C C 1
ATOM 2280 O O . TYR C 1 56 ? 3.226 2.201 -25.537 1.00 18.94 48 TYR C O 1
ATOM 2289 N N . GLY C 1 57 ? 4.299 3.838 -26.630 1.00 18.95 49 GLY C N 1
ATOM 2290 C CA . GLY C 1 57 ? 3.551 4.934 -26.014 1.00 18.73 49 GLY C CA 1
ATOM 2291 C C . GLY C 1 57 ? 2.070 4.851 -26.310 1.00 18.72 49 GLY C C 1
ATOM 2292 O O . GLY C 1 57 ? 1.262 5.503 -25.641 1.00 19.53 49 GLY C O 1
ATOM 2293 N N . LEU C 1 58 ? 1.708 4.044 -27.304 1.00 17.99 50 LEU C N 1
ATOM 2294 C CA . LEU C 1 58 ? 0.283 3.874 -27.642 1.00 17.81 50 LEU C CA 1
ATOM 2295 C C . LEU C 1 58 ? -0.368 2.682 -26.955 1.00 18.56 50 LEU C C 1
ATOM 2296 O O . LEU C 1 58 ? -1.571 2.449 -27.134 1.00 17.61 50 LEU C O 1
ATOM 2301 N N . CYS C 1 59 ? 0.390 1.934 -26.156 1.00 18.65 51 CYS C N 1
ATOM 2302 C CA . CYS C 1 59 ? -0.209 0.862 -25.349 1.00 19.60 51 CYS C CA 1
ATOM 2303 C C . CYS C 1 59 ? -1.320 1.412 -24.434 1.00 19.40 51 CYS C C 1
ATOM 2304 O O . CYS C 1 59 ? -1.214 2.522 -23.911 1.00 19.22 51 CYS C O 1
ATOM 2307 N N . ASN C 1 60 ? -2.388 0.641 -24.262 1.00 19.39 52 ASN C N 1
ATOM 2308 C CA . ASN C 1 60 ? -3.441 1.007 -23.322 1.00 19.54 52 ASN C CA 1
ATOM 2309 C C . ASN C 1 60 ? -3.558 -0.028 -22.214 1.00 19.29 52 ASN C C 1
ATOM 2310 O O . ASN C 1 60 ? -3.426 -1.225 -22.465 1.00 20.34 52 ASN C O 1
ATOM 2315 N N . CYS C 1 61 ? -3.801 0.440 -20.996 1.00 19.08 53 CYS C N 1
ATOM 2316 C CA . CYS C 1 61 ? -3.901 -0.437 -19.833 1.00 18.57 53 CYS C CA 1
ATOM 2317 C C . CYS C 1 61 ? -5.312 -0.986 -19.648 1.00 18.29 53 CYS C C 1
ATOM 2318 O O . CYS C 1 61 ? -6.281 -0.370 -20.078 1.00 18.68 53 CYS C O 1
ATOM 2321 N N . ALA C 1 62 ? -5.411 -2.138 -18.982 1.00 18.46 54 ALA C N 1
ATOM 2322 C CA . ALA C 1 62 ? -6.704 -2.746 -18.620 1.00 18.87 54 ALA C CA 1
ATOM 2323 C C . ALA C 1 62 ? -7.692 -1.806 -17.931 1.00 19.28 54 ALA C C 1
ATOM 2324 O O . ALA C 1 62 ? -8.876 -1.774 -18.300 1.00 19.04 54 ALA C O 1
ATOM 2326 N N . GLU C 1 63 ? -7.219 -1.071 -16.920 1.00 19.52 55 GLU C N 1
ATOM 2327 C CA . GLU C 1 63 ? -8.077 -0.169 -16.136 1.00 20.07 55 GLU C CA 1
ATOM 2328 C C . GLU C 1 63 ? -8.741 0.873 -17.042 1.00 19.76 55 GLU C C 1
ATOM 2329 O O . GLU C 1 63 ? -9.956 1.142 -16.937 1.00 20.24 55 GLU C O 1
ATOM 2335 N N . ARG C 1 64 ? -7.937 1.435 -17.945 1.00 20.04 56 ARG C N 1
ATOM 2336 C CA . ARG C 1 64 ? -8.415 2.449 -18.878 1.00 19.68 56 ARG C CA 1
ATOM 2337 C C . ARG C 1 64 ? -9.334 1.841 -19.930 1.00 19.58 56 ARG C C 1
ATOM 2338 O O . ARG C 1 64 ? -10.386 2.414 -20.232 1.00 19.80 56 ARG C O 1
ATOM 2346 N N . THR C 1 65 ? -8.970 0.667 -20.449 1.00 19.16 57 THR C N 1
ATOM 2347 C CA . THR C 1 65 ? -9.853 -0.050 -21.374 1.00 18.95 57 THR C CA 1
ATOM 2348 C C . THR C 1 65 ? -11.247 -0.235 -20.781 1.00 19.47 57 THR C C 1
ATOM 2349 O O . THR C 1 65 ? -12.231 0.028 -21.464 1.00 19.32 57 THR C O 1
ATOM 2353 N N . ALA C 1 66 ? -11.333 -0.667 -19.518 1.00 19.42 58 ALA C N 1
ATOM 2354 C CA . ALA C 1 66 ? -12.641 -0.874 -18.865 1.00 19.73 58 ALA C CA 1
ATOM 2355 C C . ALA C 1 66 ? -13.437 0.418 -18.721 1.00 19.76 58 ALA C C 1
ATOM 2356 O O . ALA C 1 66 ? -14.629 0.464 -19.058 1.00 20.20 58 ALA C O 1
ATOM 2358 N N . LEU C 1 67 ? -12.773 1.463 -18.217 1.00 19.97 59 LEU C N 1
ATOM 2359 C CA . LEU C 1 67 ? -13.395 2.778 -18.025 1.00 19.59 59 LEU C CA 1
ATOM 2360 C C . LEU C 1 67 ? -13.849 3.415 -19.337 1.00 19.68 59 LEU C C 1
ATOM 2361 O O . LEU C 1 67 ? -14.969 3.936 -19.415 1.00 19.70 59 LEU C O 1
ATOM 2366 N N . PHE C 1 68 ? -13.009 3.347 -20.371 1.00 19.60 60 PHE C N 1
ATOM 2367 C CA . PHE C 1 68 ? -13.370 3.911 -21.677 1.00 19.67 60 PHE C CA 1
ATOM 2368 C C . PHE C 1 68 ? -14.581 3.201 -22.266 1.00 20.19 60 PHE C C 1
ATOM 2369 O O . PHE C 1 68 ? -15.444 3.852 -22.849 1.00 21.10 60 PHE C O 1
ATOM 2377 N N . SER C 1 69 ? -14.633 1.874 -22.103 1.00 20.34 61 SER C N 1
ATOM 2378 C CA A SER C 1 69 ? -15.771 1.068 -22.552 0.50 20.39 61 SER C CA 1
ATOM 2379 C CA B SER C 1 69 ? -15.764 1.070 -22.559 0.50 20.54 61 SER C CA 1
ATOM 2380 C C . SER C 1 69 ? -17.062 1.479 -21.858 1.00 20.73 61 SER C C 1
ATOM 2381 O O . SER C 1 69 ? -18.113 1.592 -22.495 1.00 20.85 61 SER C O 1
ATOM 2386 N N . ALA C 1 70 ? -16.984 1.699 -20.549 1.00 20.93 62 ALA C N 1
ATOM 2387 C CA . ALA C 1 70 ? -18.149 2.111 -19.765 1.00 21.35 62 ALA C CA 1
ATOM 2388 C C . ALA C 1 70 ? -18.659 3.498 -20.189 1.00 22.05 62 ALA C C 1
ATOM 2389 O O . ALA C 1 70 ? -19.871 3.714 -20.321 1.00 21.68 62 ALA C O 1
ATOM 2391 N N . LEU C 1 71 ? -17.739 4.436 -20.399 1.00 22.58 63 LEU C N 1
ATOM 2392 C CA . LEU C 1 71 ? -18.085 5.762 -20.932 1.00 23.42 63 LEU C CA 1
ATOM 2393 C C . LEU C 1 71 ? -18.758 5.652 -22.299 1.00 23.95 63 LEU C C 1
ATOM 2394 O O . LEU C 1 71 ? -19.771 6.309 -22.555 1.00 24.50 63 LEU C O 1
ATOM 2399 N N . ALA C 1 72 ? -18.207 4.794 -23.159 1.00 24.48 64 ALA C N 1
ATOM 2400 C CA . ALA C 1 72 ? -18.733 4.581 -24.505 1.00 24.82 64 ALA C CA 1
ATOM 2401 C C . ALA C 1 72 ? -20.144 3.996 -24.464 1.00 25.42 64 ALA C C 1
ATOM 2402 O O . ALA C 1 72 ? -20.922 4.193 -25.392 1.00 25.78 64 ALA C O 1
ATOM 2404 N N . ALA C 1 73 ? -20.466 3.283 -23.384 1.00 25.67 65 ALA C N 1
ATOM 2405 C CA . ALA C 1 73 ? -21.801 2.709 -23.212 1.00 26.35 65 ALA C CA 1
ATOM 2406 C C . ALA C 1 73 ? -22.806 3.734 -22.704 1.00 26.68 65 ALA C C 1
ATOM 2407 O O . ALA C 1 73 ? -24.012 3.474 -22.708 1.00 27.40 65 ALA C O 1
ATOM 2409 N N . GLY C 1 74 ? -22.316 4.884 -22.252 1.00 26.80 66 GLY C N 1
ATOM 2410 C CA . GLY C 1 74 ? -23.183 5.957 -21.784 1.00 27.08 66 GLY C CA 1
ATOM 2411 C C . GLY C 1 74 ? -23.080 6.276 -20.304 1.00 27.28 66 GLY C C 1
ATOM 2412 O O . GLY C 1 74 ? -23.747 7.195 -19.821 1.00 27.51 66 GLY C O 1
ATOM 2413 N N . TYR C 1 75 ? -22.249 5.529 -19.576 1.00 26.94 67 TYR C N 1
ATOM 2414 C CA . TYR C 1 75 ? -21.992 5.854 -18.176 1.00 26.91 67 TYR C CA 1
ATOM 2415 C C . TYR C 1 75 ? -21.156 7.119 -18.048 1.00 27.15 67 TYR C C 1
ATOM 2416 O O . TYR C 1 75 ? -20.344 7.431 -18.924 1.00 27.16 67 TYR C O 1
ATOM 2425 N N . ARG C 1 76 ? -21.375 7.844 -16.956 1.00 27.15 68 ARG C N 1
ATOM 2426 C CA . ARG C 1 76 ? -20.751 9.139 -16.729 1.00 27.61 68 ARG C CA 1
ATOM 2427 C C . ARG C 1 76 ? -19.809 9.063 -15.533 1.00 27.50 68 ARG C C 1
ATOM 2428 O O . ARG C 1 76 ? -19.953 8.166 -14.705 1.00 27.40 68 ARG C O 1
ATOM 2436 N N . PRO C 1 77 ? -18.835 9.995 -15.437 1.00 27.53 69 PRO C N 1
ATOM 2437 C CA . PRO C 1 77 ? -17.959 10.008 -14.264 1.00 27.74 69 PRO C CA 1
ATOM 2438 C C . PRO C 1 77 ? -18.728 9.989 -12.937 1.00 27.91 69 PRO C C 1
ATOM 2439 O O . PRO C 1 77 ? -19.729 10.690 -12.783 1.00 28.08 69 PRO C O 1
ATOM 2443 N N . GLY C 1 78 ? -18.275 9.158 -12.006 1.00 27.95 70 GLY C N 1
ATOM 2444 C CA . GLY C 1 78 ? -18.900 9.063 -10.694 1.00 28.00 70 GLY C CA 1
ATOM 2445 C C . GLY C 1 78 ? -19.992 8.014 -10.592 1.00 27.86 70 GLY C C 1
ATOM 2446 O O . GLY C 1 78 ? -20.538 7.802 -9.513 1.00 28.03 70 GLY C O 1
ATOM 2447 N N . GLU C 1 79 ? -20.309 7.349 -11.702 1.00 27.59 71 GLU C N 1
ATOM 2448 C CA . GLU C 1 79 ? -21.358 6.322 -11.707 1.00 27.34 71 GLU C CA 1
ATOM 2449 C C . GLU C 1 79 ? -20.819 4.901 -11.505 1.00 26.65 71 GLU C C 1
ATOM 2450 O O . GLU C 1 79 ? -21.478 3.925 -11.855 1.00 26.37 71 GLU C O 1
ATOM 2456 N N . PHE C 1 80 ? -19.619 4.790 -10.938 1.00 25.74 72 PHE C N 1
ATOM 2457 C CA . PHE C 1 80 ? -18.980 3.486 -10.760 1.00 25.55 72 PHE C CA 1
ATOM 2458 C C . PHE C 1 80 ? -18.752 3.148 -9.293 1.00 25.29 72 PHE C C 1
ATOM 2459 O O . PHE C 1 80 ? -18.482 4.031 -8.475 1.00 25.56 72 PHE C O 1
ATOM 2467 N N . ALA C 1 81 ? -18.853 1.863 -8.977 1.00 25.03 73 ALA C N 1
ATOM 2468 C CA . ALA C 1 81 ? -18.717 1.389 -7.604 1.00 24.92 73 ALA C CA 1
ATOM 2469 C C . ALA C 1 81 ? -17.289 0.933 -7.289 1.00 24.68 73 ALA C C 1
ATOM 2470 O O . ALA C 1 81 ? -16.708 1.345 -6.279 1.00 25.42 73 ALA C O 1
ATOM 2472 N N . ALA C 1 82 ? -16.728 0.084 -8.149 1.00 23.82 74 ALA C N 1
ATOM 2473 C CA . ALA C 1 82 ? -15.402 -0.476 -7.921 1.00 22.83 74 ALA C CA 1
ATOM 2474 C C . ALA C 1 82 ? -14.768 -0.956 -9.209 1.00 22.27 74 ALA C C 1
ATOM 2475 O O . ALA C 1 82 ? -15.454 -1.207 -10.201 1.00 21.69 74 ALA C O 1
ATOM 2477 N N . ILE C 1 83 ? -13.445 -1.083 -9.168 1.00 21.49 75 ILE C N 1
ATOM 2478 C CA . ILE C 1 83 ? -12.680 -1.707 -10.226 1.00 21.09 75 ILE C CA 1
ATOM 2479 C C . ILE C 1 83 ? -11.697 -2.723 -9.618 1.00 20.96 75 ILE C C 1
ATOM 2480 O O . ILE C 1 83 ? -11.017 -2.420 -8.629 1.00 21.29 75 ILE C O 1
ATOM 2485 N N . ALA C 1 84 ? -11.647 -3.925 -10.190 1.00 20.33 76 ALA C N 1
ATOM 2486 C CA . ALA C 1 84 ? -10.642 -4.919 -9.826 1.00 19.99 76 ALA C CA 1
ATOM 2487 C C . ALA C 1 84 ? -9.570 -4.992 -10.913 1.00 19.66 76 ALA C C 1
ATOM 2488 O O . ALA C 1 84 ? -9.875 -4.883 -12.097 1.00 19.32 76 ALA C O 1
ATOM 2490 N N . VAL C 1 85 ? -8.308 -5.156 -10.508 1.00 20.10 77 VAL C N 1
ATOM 2491 C CA . VAL C 1 85 ? -7.193 -5.237 -11.457 1.00 20.28 77 VAL C CA 1
ATOM 2492 C C . VAL C 1 85 ? -6.332 -6.444 -11.096 1.00 19.87 77 VAL C C 1
ATOM 2493 O O . VAL C 1 85 ? -6.065 -6.685 -9.912 1.00 19.78 77 VAL C O 1
ATOM 2497 N N . VAL C 1 86 ? -5.904 -7.198 -12.106 1.00 20.02 78 VAL C N 1
ATOM 2498 C CA . VAL C 1 86 ? -5.131 -8.426 -11.888 1.00 20.75 78 VAL C CA 1
ATOM 2499 C C . VAL C 1 86 ? -4.053 -8.656 -12.951 1.00 21.71 78 VAL C C 1
ATOM 2500 O O . VAL C 1 86 ? -4.272 -8.455 -14.146 1.00 21.06 78 VAL C O 1
ATOM 2504 N N . GLY C 1 87 ? -2.877 -9.064 -12.486 1.00 22.52 79 GLY C N 1
ATOM 2505 C CA . GLY C 1 87 ? -1.798 -9.524 -13.346 1.00 24.56 79 GLY C CA 1
ATOM 2506 C C . GLY C 1 87 ? -0.971 -10.518 -12.562 1.00 25.97 79 GLY C C 1
ATOM 2507 O O . GLY C 1 87 ? -1.222 -10.725 -11.372 1.00 25.88 79 GLY C O 1
ATOM 2508 N N . GLU C 1 88 ? 0.009 -11.128 -13.228 1.00 26.99 80 GLU C N 1
ATOM 2509 C CA . GLU C 1 88 ? 0.936 -12.063 -12.586 1.00 28.93 80 GLU C CA 1
ATOM 2510 C C . GLU C 1 88 ? 2.116 -11.324 -11.928 1.00 28.89 80 GLU C C 1
ATOM 2511 O O . GLU C 1 88 ? 3.265 -11.408 -12.373 1.00 29.18 80 GLU C O 1
ATOM 2517 N N . THR C 1 89 ? 1.811 -10.588 -10.867 1.00 29.49 81 THR C N 1
ATOM 2518 C CA . THR C 1 89 ? 2.812 -9.836 -10.123 1.00 30.14 81 THR C CA 1
ATOM 2519 C C . THR C 1 89 ? 3.100 -10.535 -8.791 1.00 30.68 81 THR C C 1
ATOM 2520 O O . THR C 1 89 ? 2.328 -11.391 -8.359 1.00 30.73 81 THR C O 1
ATOM 2524 N N . HIS C 1 90 ? 4.216 -10.174 -8.156 1.00 31.38 82 HIS C N 1
ATOM 2525 C CA . HIS C 1 90 ? 4.613 -10.766 -6.873 1.00 32.13 82 HIS C CA 1
ATOM 2526 C C . HIS C 1 90 ? 3.552 -10.542 -5.784 1.00 31.42 82 HIS C C 1
ATOM 2527 O O . HIS C 1 90 ? 3.063 -11.503 -5.172 1.00 32.05 82 HIS C O 1
ATOM 2534 N N . GLY C 1 91 ? 3.203 -9.280 -5.551 1.00 30.33 83 GLY C N 1
ATOM 2535 C CA . GLY C 1 91 ? 2.075 -8.931 -4.688 1.00 29.11 83 GLY C CA 1
ATOM 2536 C C . GLY C 1 91 ? 0.909 -8.472 -5.550 1.00 27.93 83 GLY C C 1
ATOM 2537 O O . GLY C 1 91 ? 0.912 -8.714 -6.755 1.00 27.78 83 GLY C O 1
ATOM 2538 N N . PRO C 1 92 ? -0.100 -7.818 -4.944 1.00 27.30 84 PRO C N 1
ATOM 2539 C CA . PRO C 1 92 ? -1.179 -7.224 -5.743 1.00 26.60 84 PRO C CA 1
ATOM 2540 C C . PRO C 1 92 ? -0.610 -6.265 -6.796 1.00 26.26 84 PRO C C 1
ATOM 2541 O O . PRO C 1 92 ? 0.324 -5.507 -6.503 1.00 25.93 84 PRO C O 1
ATOM 2545 N N . ILE C 1 93 ? -1.150 -6.315 -8.011 1.00 25.32 85 ILE C N 1
ATOM 2546 C CA . ILE C 1 93 ? -0.671 -5.449 -9.099 1.00 24.69 85 ILE C CA 1
ATOM 2547 C C . ILE C 1 93 ? -0.812 -3.966 -8.737 1.00 24.23 85 ILE C C 1
ATOM 2548 O O . ILE C 1 93 ? -1.790 -3.568 -8.110 1.00 23.91 85 ILE C O 1
ATOM 2553 N N . ALA C 1 94 ? 0.184 -3.162 -9.108 1.00 23.66 86 ALA C N 1
ATOM 2554 C CA . ALA C 1 94 ? 0.152 -1.722 -8.868 1.00 23.49 86 ALA C CA 1
ATOM 2555 C C . ALA C 1 94 ? -0.230 -0.963 -10.148 1.00 23.38 86 ALA C C 1
ATOM 2556 O O . ALA C 1 94 ? 0.474 -1.062 -11.154 1.00 23.81 86 ALA C O 1
ATOM 2558 N N . PRO C 1 95 ? -1.346 -0.211 -10.118 1.00 23.10 87 PRO C N 1
ATOM 2559 C CA . PRO C 1 95 ? -1.703 0.563 -11.311 1.00 22.82 87 PRO C CA 1
ATOM 2560 C C . PRO C 1 95 ? -0.687 1.671 -11.579 1.00 22.36 87 PRO C C 1
ATOM 2561 O O . PRO C 1 95 ? -0.181 2.302 -10.641 1.00 22.13 87 PRO C O 1
ATOM 2565 N N . CYS C 1 96 ? -0.382 1.885 -12.856 1.00 21.97 88 CYS C N 1
ATOM 2566 C CA . CYS C 1 96 ? 0.561 2.920 -13.258 1.00 20.89 88 CYS C CA 1
ATOM 2567 C C . CYS C 1 96 ? -0.046 4.305 -13.047 1.00 20.47 88 CYS C C 1
ATOM 2568 O O . CYS C 1 96 ? -1.260 4.450 -12.918 1.00 19.70 88 CYS C O 1
ATOM 2571 N N . GLY C 1 97 ? 0.796 5.328 -13.009 1.00 20.08 89 GLY C N 1
ATOM 2572 C CA . GLY C 1 97 ? 0.330 6.695 -12.803 1.00 19.50 89 GLY C CA 1
ATOM 2573 C C . GLY C 1 97 ? -0.710 7.186 -13.798 1.00 19.75 89 GLY C C 1
ATOM 2574 O O . GLY C 1 97 ? -1.595 7.945 -13.429 1.00 19.32 89 GLY C O 1
ATOM 2575 N N . ALA C 1 98 ? -0.591 6.770 -15.062 1.00 19.81 90 ALA C N 1
ATOM 2576 C CA . ALA C 1 98 ? -1.549 7.148 -16.103 1.00 19.86 90 ALA C CA 1
ATOM 2577 C C . ALA C 1 98 ? -2.950 6.620 -15.793 1.00 19.70 90 ALA C C 1
ATOM 2578 O O . ALA C 1 98 ? -3.942 7.349 -15.911 1.00 19.77 90 ALA C O 1
ATOM 2580 N N . CYS C 1 99 ? -3.031 5.352 -15.398 1.00 19.52 91 CYS C N 1
ATOM 2581 C CA . CYS C 1 99 ? -4.315 4.766 -14.998 1.00 18.99 91 CYS C CA 1
ATOM 2582 C C . CYS C 1 99 ? -4.910 5.488 -13.782 1.00 19.29 91 CYS C C 1
ATOM 2583 O O . CYS C 1 99 ? -6.118 5.745 -13.730 1.00 18.42 91 CYS C O 1
ATOM 2586 N N . ARG C 1 100 ? -4.058 5.849 -12.827 1.00 19.49 92 ARG C N 1
ATOM 2587 C CA . ARG C 1 100 ? -4.510 6.535 -11.619 1.00 20.17 92 ARG C CA 1
ATOM 2588 C C . ARG C 1 100 ? -5.167 7.889 -11.939 1.00 20.63 92 ARG C C 1
ATOM 2589 O O . ARG C 1 100 ? -6.186 8.254 -11.341 1.00 21.15 92 ARG C O 1
ATOM 2597 N N . GLN C 1 101 ? -4.594 8.606 -12.905 1.00 20.74 93 GLN C N 1
ATOM 2598 C CA . GLN C 1 101 ? -5.101 9.904 -13.337 1.00 21.01 93 GLN C CA 1
ATOM 2599 C C . GLN C 1 101 ? -6.479 9.765 -14.004 1.00 20.86 93 GLN C C 1
ATOM 2600 O O . GLN C 1 101 ? -7.363 10.606 -13.813 1.00 21.33 93 GLN C O 1
ATOM 2606 N N . VAL C 1 102 ? -6.650 8.701 -14.784 1.00 20.29 94 VAL C N 1
ATOM 2607 C CA . VAL C 1 102 ? -7.931 8.436 -15.437 1.00 20.25 94 VAL C CA 1
ATOM 2608 C C . VAL C 1 102 ? -8.959 7.931 -14.424 1.00 20.78 94 VAL C C 1
ATOM 2609 O O . VAL C 1 102 ? -10.117 8.350 -14.454 1.00 19.98 94 VAL C O 1
ATOM 2613 N N . MET C 1 103 ? -8.539 7.042 -13.526 1.00 21.19 95 MET C N 1
ATOM 2614 C CA . MET C 1 103 ? -9.443 6.545 -12.486 1.00 22.28 95 MET C CA 1
ATOM 2615 C C . MET C 1 103 ? -9.985 7.670 -11.611 1.00 22.64 95 MET C C 1
ATOM 2616 O O . MET C 1 103 ? -11.170 7.677 -11.289 1.00 22.70 95 MET C O 1
ATOM 2621 N N . ILE C 1 104 ? -9.141 8.636 -11.254 1.00 23.32 96 ILE C N 1
ATOM 2622 C CA . ILE C 1 104 ? -9.600 9.699 -10.357 1.00 23.84 96 ILE C CA 1
ATOM 2623 C C . ILE C 1 104 ? -10.635 10.603 -11.030 1.00 23.91 96 ILE C C 1
ATOM 2624 O O . ILE C 1 104 ? -11.602 11.017 -10.392 1.00 24.57 96 ILE C O 1
ATOM 2629 N N . GLU C 1 105 ? -10.467 10.871 -12.323 1.00 23.21 97 GLU C N 1
ATOM 2630 C CA . GLU C 1 105 ? -11.430 11.712 -13.028 1.00 23.49 97 GLU C CA 1
ATOM 2631 C C . GLU C 1 105 ? -12.744 10.994 -13.332 1.00 23.20 97 GLU C C 1
ATOM 2632 O O . GLU C 1 105 ? -13.823 11.550 -13.110 1.00 23.46 97 GLU C O 1
ATOM 2638 N N . LEU C 1 106 ? -12.649 9.769 -13.840 1.00 22.76 98 LEU C N 1
ATOM 2639 C CA . LEU C 1 106 ? -13.844 9.021 -14.228 1.00 22.49 98 LEU C CA 1
ATOM 2640 C C . LEU C 1 106 ? -14.505 8.292 -13.062 1.00 22.86 98 LEU C C 1
ATOM 2641 O O . LEU C 1 106 ? -15.725 8.117 -13.050 1.00 23.10 98 LEU C O 1
ATOM 2646 N N . GLY C 1 107 ? -13.711 7.865 -12.089 1.00 22.99 99 GLY C N 1
ATOM 2647 C CA . GLY C 1 107 ? -14.255 7.152 -10.935 1.00 23.81 99 GLY C CA 1
ATOM 2648 C C . GLY C 1 107 ? -14.514 8.005 -9.703 1.00 24.48 99 GLY C C 1
ATOM 2649 O O . GLY C 1 107 ? -15.293 7.604 -8.820 1.00 24.38 99 GLY C O 1
ATOM 2650 N N . LYS C 1 108 ? -13.871 9.176 -9.650 1.00 24.85 100 LYS C N 1
ATOM 2651 C CA . LYS C 1 108 ? -13.836 10.053 -8.461 1.00 25.41 100 LYS C CA 1
ATOM 2652 C C . LYS C 1 108 ? -12.919 9.461 -7.377 1.00 25.17 100 LYS C C 1
ATOM 2653 O O . LYS C 1 108 ? -12.666 8.256 -7.377 1.00 25.09 100 LYS C O 1
ATOM 2659 N N . PRO C 1 109 ? -12.383 10.308 -6.472 1.00 25.43 101 PRO C N 1
ATOM 2660 C CA . PRO C 1 109 ? -11.462 9.816 -5.434 1.00 25.61 101 PRO C CA 1
ATOM 2661 C C . PRO C 1 109 ? -11.975 8.623 -4.607 1.00 25.83 101 PRO C C 1
ATOM 2662 O O . PRO C 1 109 ? -11.171 7.805 -4.146 1.00 26.11 101 PRO C O 1
ATOM 2666 N N . THR C 1 110 ? -13.296 8.520 -4.443 1.00 26.09 102 THR C N 1
ATOM 2667 C CA . THR C 1 110 ? -13.902 7.471 -3.617 1.00 26.42 102 THR C CA 1
ATOM 2668 C C . THR C 1 110 ? -14.043 6.119 -4.312 1.00 26.22 102 THR C C 1
ATOM 2669 O O . THR C 1 110 ? -14.378 5.131 -3.657 1.00 26.78 102 THR C O 1
ATOM 2673 N N . LEU C 1 111 ? -13.795 6.059 -5.623 1.00 25.99 103 LEU C N 1
ATOM 2674 C CA . LEU C 1 111 ? -13.848 4.778 -6.341 1.00 25.64 103 LEU C CA 1
ATOM 2675 C C . LEU C 1 111 ? -12.997 3.726 -5.633 1.00 25.62 103 LEU C C 1
ATOM 2676 O O . LEU C 1 111 ? -11.823 3.953 -5.349 1.00 25.53 103 LEU C O 1
ATOM 2681 N N . GLU C 1 112 ? -13.610 2.586 -5.321 1.00 25.62 104 GLU C N 1
ATOM 2682 C CA . GLU C 1 112 ? -12.898 1.481 -4.697 1.00 26.07 104 GLU C CA 1
ATOM 2683 C C . GLU C 1 112 ? -12.059 0.719 -5.726 1.00 25.24 104 GLU C C 1
ATOM 2684 O O . GLU C 1 112 ? -12.530 0.366 -6.809 1.00 25.42 104 GLU C O 1
ATOM 2690 N N . VAL C 1 113 ? -10.806 0.471 -5.377 1.00 24.57 105 VAL C N 1
ATOM 2691 C CA . VAL C 1 113 ? -9.875 -0.196 -6.273 1.00 23.53 105 VAL C CA 1
ATOM 2692 C C . VAL C 1 113 ? -9.369 -1.469 -5.601 1.00 23.21 105 VAL C C 1
ATOM 2693 O O . VAL C 1 113 ? -8.709 -1.423 -4.560 1.00 23.03 105 VAL C O 1
ATOM 2697 N N . VAL C 1 114 ? -9.702 -2.604 -6.201 1.00 22.50 106 VAL C N 1
ATOM 2698 C CA . VAL C 1 114 ? -9.357 -3.915 -5.670 1.00 22.35 106 VAL C CA 1
ATOM 2699 C C . VAL C 1 114 ? -8.182 -4.454 -6.479 1.00 22.37 106 VAL C C 1
ATOM 2700 O O . VAL C 1 114 ? -8.319 -4.788 -7.654 1.00 22.51 106 VAL C O 1
ATOM 2704 N N . LEU C 1 115 ? -7.014 -4.513 -5.851 1.00 21.82 107 LEU C N 1
ATOM 2705 C CA . LEU C 1 115 ? -5.797 -4.923 -6.537 1.00 22.03 107 LEU C CA 1
ATOM 2706 C C . LEU C 1 115 ? -5.421 -6.330 -6.127 1.00 22.28 107 LEU C C 1
ATOM 2707 O O . LEU C 1 115 ? -5.462 -6.675 -4.941 1.00 21.87 107 LEU C O 1
ATOM 2712 N N . THR C 1 116 ? -5.050 -7.137 -7.112 1.00 22.59 108 THR C N 1
ATOM 2713 C CA . THR C 1 116 ? -4.788 -8.548 -6.872 1.00 23.31 108 THR C CA 1
ATOM 2714 C C . THR C 1 116 ? -3.770 -9.124 -7.862 1.00 23.66 108 THR C C 1
ATOM 2715 O O . THR C 1 116 ? -3.288 -8.424 -8.761 1.00 23.39 108 THR C O 1
ATOM 2719 N N . ASN C 1 117 ? -3.405 -10.385 -7.663 1.00 24.43 109 ASN C N 1
ATOM 2720 C CA . ASN C 1 117 ? -2.523 -11.086 -8.580 1.00 25.38 109 ASN C CA 1
ATOM 2721 C C . ASN C 1 117 ? -3.073 -12.480 -8.886 1.00 26.18 109 ASN C C 1
ATOM 2722 O O . ASN C 1 117 ? -4.225 -12.768 -8.577 1.00 25.95 109 ASN C O 1
ATOM 2727 N N . MET C 1 118 ? -2.253 -13.338 -9.483 1.00 27.06 110 MET C N 1
ATOM 2728 C CA . MET C 1 118 ? -2.695 -14.680 -9.836 1.00 28.24 110 MET C CA 1
ATOM 2729 C C . MET C 1 118 ? -2.502 -15.684 -8.694 1.00 29.26 110 MET C C 1
ATOM 2730 O O . MET C 1 118 ? -2.742 -16.876 -8.874 1.00 29.63 110 MET C O 1
ATOM 2735 N N . GLN C 1 119 ? -2.097 -15.194 -7.521 1.00 30.15 111 GLN C N 1
ATOM 2736 C CA . GLN C 1 119 ? -1.851 -16.057 -6.357 1.00 31.64 111 GLN C CA 1
ATOM 2737 C C . GLN C 1 119 ? -2.778 -15.818 -5.157 1.00 31.47 111 GLN C C 1
ATOM 2738 O O . GLN C 1 119 ? -2.608 -16.434 -4.103 1.00 31.91 111 GLN C O 1
ATOM 2744 N N . GLY C 1 120 ? -3.751 -14.926 -5.312 1.00 31.18 112 GLY C N 1
ATOM 2745 C CA . GLY C 1 120 ? -4.738 -14.690 -4.262 1.00 30.63 112 GLY C CA 1
ATOM 2746 C C . GLY C 1 120 ? -4.420 -13.549 -3.314 1.00 30.36 112 GLY C C 1
ATOM 2747 O O . GLY C 1 120 ? -5.156 -13.315 -2.355 1.00 30.52 112 GLY C O 1
ATOM 2748 N N . ASP C 1 121 ? -3.332 -12.830 -3.575 1.00 29.89 113 ASP C N 1
ATOM 2749 C CA . ASP C 1 121 ? -2.971 -11.676 -2.752 1.00 29.38 113 ASP C CA 1
ATOM 2750 C C . ASP C 1 121 ? -3.835 -10.492 -3.133 1.00 28.70 113 ASP C C 1
ATOM 2751 O O . ASP C 1 121 ? -3.931 -10.153 -4.306 1.00 28.37 113 ASP C O 1
ATOM 2756 N N . VAL C 1 122 ? -4.477 -9.884 -2.141 1.00 28.00 114 VAL C N 1
ATOM 2757 C CA . VAL C 1 122 ? -5.408 -8.786 -2.373 1.00 27.85 114 VAL C CA 1
ATOM 2758 C C . VAL C 1 122 ? -5.078 -7.558 -1.516 1.00 28.05 114 VAL C C 1
ATOM 2759 O O . VAL C 1 122 ? -4.630 -7.677 -0.373 1.00 27.86 114 VAL C O 1
ATOM 2763 N N . ARG C 1 123 ? -5.287 -6.379 -2.096 1.00 27.83 115 ARG C N 1
ATOM 2764 C CA . ARG C 1 123 ? -5.214 -5.107 -1.388 1.00 28.51 115 ARG C CA 1
ATOM 2765 C C . ARG C 1 123 ? -6.364 -4.244 -1.901 1.00 27.89 115 ARG C C 1
ATOM 2766 O O . ARG C 1 123 ? -6.570 -4.138 -3.113 1.00 27.58 115 ARG C O 1
ATOM 2774 N N . VAL C 1 124 ? -7.125 -3.647 -0.992 1.00 27.30 116 VAL C N 1
ATOM 2775 C CA . VAL C 1 124 ? -8.192 -2.737 -1.385 1.00 27.39 116 VAL C CA 1
ATOM 2776 C C . VAL C 1 124 ? -7.770 -1.306 -1.063 1.00 27.50 116 VAL C C 1
ATOM 2777 O O . VAL C 1 124 ? -7.250 -1.024 0.022 1.00 27.60 116 VAL C O 1
ATOM 2781 N N . THR C 1 125 ? -7.978 -0.412 -2.021 1.00 27.07 117 THR C N 1
ATOM 2782 C CA . THR C 1 125 ? -7.653 0.990 -1.842 1.00 26.91 117 THR C CA 1
ATOM 2783 C C . THR C 1 125 ? -8.708 1.837 -2.553 1.00 26.79 117 THR C C 1
ATOM 2784 O O . THR C 1 125 ? -9.759 1.319 -2.937 1.00 26.38 117 THR C O 1
ATOM 2788 N N . SER C 1 126 ? -8.450 3.133 -2.690 1.00 26.71 118 SER C N 1
ATOM 2789 C CA . SER C 1 126 ? -9.334 4.019 -3.435 1.00 26.66 118 SER C CA 1
ATOM 2790 C C . SER C 1 126 ? -8.537 4.760 -4.507 1.00 26.78 118 SER C C 1
ATOM 2791 O O . SER C 1 126 ? -7.307 4.807 -4.444 1.00 26.45 118 SER C O 1
ATOM 2794 N N . ALA C 1 127 ? -9.237 5.336 -5.483 1.00 26.65 119 ALA C N 1
ATOM 2795 C CA . ALA C 1 127 ? -8.588 6.142 -6.510 1.00 26.82 119 ALA C CA 1
ATOM 2796 C C . ALA C 1 127 ? -7.853 7.329 -5.877 1.00 27.10 119 ALA C C 1
ATOM 2797 O O . ALA C 1 127 ? -6.761 7.699 -6.314 1.00 27.11 119 ALA C O 1
ATOM 2799 N N . GLY C 1 128 ? -8.448 7.899 -4.830 1.00 27.13 120 GLY C N 1
ATOM 2800 C CA . GLY C 1 128 ? -7.867 9.038 -4.124 1.00 27.33 120 GLY C CA 1
ATOM 2801 C C . GLY C 1 128 ? -6.593 8.688 -3.387 1.00 27.61 120 GLY C C 1
ATOM 2802 O O . GLY C 1 128 ? -5.630 9.455 -3.416 1.00 27.98 120 GLY C O 1
ATOM 2803 N N . ASP C 1 129 ? -6.579 7.527 -2.733 1.00 27.71 121 ASP C N 1
ATOM 2804 C CA . ASP C 1 129 ? -5.390 7.065 -2.006 1.00 28.35 121 ASP C CA 1
ATOM 2805 C C . ASP C 1 129 ? -4.202 6.790 -2.920 1.00 28.05 121 ASP C C 1
ATOM 2806 O O . ASP C 1 129 ? -3.052 6.989 -2.528 1.00 27.88 121 ASP C O 1
ATOM 2811 N N . LEU C 1 130 ? -4.489 6.327 -4.133 1.00 27.59 122 LEU C N 1
ATOM 2812 C CA . LEU C 1 130 ? -3.455 6.007 -5.108 1.00 27.65 122 LEU C CA 1
ATOM 2813 C C . LEU C 1 130 ? -2.812 7.258 -5.697 1.00 27.75 122 LEU C C 1
ATOM 2814 O O . LEU C 1 130 ? -1.697 7.200 -6.207 1.00 27.37 122 LEU C O 1
ATOM 2819 N N . LEU C 1 131 ? -3.524 8.379 -5.634 1.00 28.37 123 LEU C N 1
ATOM 2820 C CA . LEU C 1 131 ? -3.055 9.615 -6.253 1.00 29.38 123 LEU C CA 1
ATOM 2821 C C . LEU C 1 131 ? -3.278 10.833 -5.343 1.00 30.33 123 LEU C C 1
ATOM 2822 O O . LEU C 1 131 ? -4.215 11.614 -5.566 1.00 29.98 123 LEU C O 1
ATOM 2827 N N . PRO C 1 132 ? -2.408 10.997 -4.321 1.00 31.49 124 PRO C N 1
ATOM 2828 C CA . PRO C 1 132 ? -2.516 12.061 -3.324 1.00 32.72 124 PRO C CA 1
ATOM 2829 C C . PRO C 1 132 ? -2.332 13.423 -3.971 1.00 34.16 124 PRO C C 1
ATOM 2830 O O . PRO C 1 132 ? -1.504 13.560 -4.875 1.00 34.20 124 PRO C O 1
ATOM 2834 N N . ASP C 1 133 ? -3.107 14.407 -3.507 1.00 35.61 125 ASP C N 1
ATOM 2835 C CA . ASP C 1 133 ? -3.089 15.772 -4.039 1.00 37.23 125 ASP C CA 1
ATOM 2836 C C . ASP C 1 133 ? -3.094 15.771 -5.568 1.00 37.89 125 ASP C C 1
ATOM 2837 O O . ASP C 1 133 ? -2.153 16.255 -6.205 1.00 38.06 125 ASP C O 1
ATOM 2842 N N . ALA C 1 134 ? -4.162 15.221 -6.139 1.00 38.70 126 ALA C N 1
ATOM 2843 C CA . ALA C 1 134 ? -4.266 15.002 -7.582 1.00 39.53 126 ALA C CA 1
ATOM 2844 C C . ALA C 1 134 ? -4.538 16.278 -8.386 1.00 40.30 126 ALA C C 1
ATOM 2845 O O . ALA C 1 134 ? -5.030 17.281 -7.851 1.00 40.11 126 ALA C O 1
ATOM 2847 N N . PHE C 1 135 ? -4.207 16.220 -9.677 1.00 41.07 127 PHE C N 1
ATOM 2848 C CA . PHE C 1 135 ? -4.481 17.299 -10.624 1.00 41.93 127 PHE C CA 1
ATOM 2849 C C . PHE C 1 135 ? -5.973 17.330 -10.950 1.00 42.21 127 PHE C C 1
ATOM 2850 O O . PHE C 1 135 ? -6.563 16.304 -11.298 1.00 42.60 127 PHE C O 1
ATOM 2858 N N . HIS D 1 6 ? -18.857 -7.307 -44.763 1.00 44.67 -2 HIS D N 1
ATOM 2859 C CA . HIS D 1 6 ? -20.027 -6.844 -43.951 1.00 44.86 -2 HIS D CA 1
ATOM 2860 C C . HIS D 1 6 ? -21.316 -6.763 -44.785 1.00 44.58 -2 HIS D C 1
ATOM 2861 O O . HIS D 1 6 ? -21.966 -5.711 -44.867 1.00 44.55 -2 HIS D O 1
ATOM 2868 N N . HIS D 1 7 ? -21.679 -7.900 -45.381 1.00 44.29 -1 HIS D N 1
ATOM 2869 C CA . HIS D 1 7 ? -22.883 -8.040 -46.216 1.00 43.88 -1 HIS D CA 1
ATOM 2870 C C . HIS D 1 7 ? -24.144 -7.381 -45.651 1.00 43.39 -1 HIS D C 1
ATOM 2871 O O . HIS D 1 7 ? -24.979 -6.879 -46.412 1.00 43.74 -1 HIS D O 1
ATOM 2878 N N . HIS D 1 8 ? -24.289 -7.391 -44.329 1.00 42.62 0 HIS D N 1
ATOM 2879 C CA . HIS D 1 8 ? -25.504 -6.875 -43.693 1.00 41.93 0 HIS D CA 1
ATOM 2880 C C . HIS D 1 8 ? -25.331 -5.512 -43.009 1.00 41.20 0 HIS D C 1
ATOM 2881 O O . HIS D 1 8 ? -26.254 -5.019 -42.347 1.00 41.38 0 HIS D O 1
ATOM 2888 N N . MET D 1 9 ? -24.157 -4.909 -43.188 1.00 39.91 1 MET D N 1
ATOM 2889 C CA . MET D 1 9 ? -23.865 -3.586 -42.644 1.00 38.68 1 MET D CA 1
ATOM 2890 C C . MET D 1 9 ? -23.494 -2.634 -43.777 1.00 37.46 1 MET D C 1
ATOM 2891 O O . MET D 1 9 ? -22.426 -2.758 -44.374 1.00 37.54 1 MET D O 1
ATOM 2896 N N . THR D 1 10 ? -24.383 -1.694 -44.082 1.00 35.78 2 THR D N 1
ATOM 2897 C CA . THR D 1 10 ? -24.098 -0.677 -45.093 1.00 34.19 2 THR D CA 1
ATOM 2898 C C . THR D 1 10 ? -23.203 0.418 -44.496 1.00 33.35 2 THR D C 1
ATOM 2899 O O . THR D 1 10 ? -23.069 0.514 -43.272 1.00 32.53 2 THR D O 1
ATOM 2903 N N . HIS D 1 11 ? -22.589 1.232 -45.357 1.00 32.59 3 HIS D N 1
ATOM 2904 C CA . HIS D 1 11 ? -21.855 2.414 -44.892 1.00 31.92 3 HIS D CA 1
ATOM 2905 C C . HIS D 1 11 ? -22.772 3.375 -44.147 1.00 31.27 3 HIS D C 1
ATOM 2906 O O . HIS D 1 11 ? -22.370 3.953 -43.130 1.00 30.98 3 HIS D O 1
ATOM 2913 N N . HIS D 1 12 ? -24.003 3.528 -44.641 1.00 30.44 4 HIS D N 1
ATOM 2914 C CA . HIS D 1 12 ? -24.988 4.398 -44.005 1.00 29.74 4 HIS D CA 1
ATOM 2915 C C . HIS D 1 12 ? -25.322 3.959 -42.584 1.00 28.76 4 HIS D C 1
ATOM 2916 O O . HIS D 1 12 ? -25.401 4.790 -41.677 1.00 28.82 4 HIS D O 1
ATOM 2923 N N . ALA D 1 13 ? -25.524 2.655 -42.401 1.00 27.35 5 ALA D N 1
ATOM 2924 C CA . ALA D 1 13 ? -25.839 2.103 -41.095 1.00 26.00 5 ALA D CA 1
ATOM 2925 C C . ALA D 1 13 ? -24.663 2.250 -40.129 1.00 25.11 5 ALA D C 1
ATOM 2926 O O . ALA D 1 13 ? -24.870 2.552 -38.953 1.00 25.05 5 ALA D O 1
ATOM 2928 N N . LEU D 1 14 ? -23.441 2.041 -40.626 1.00 24.02 6 LEU D N 1
ATOM 2929 C CA . LEU D 1 14 ? -22.240 2.169 -39.783 1.00 23.29 6 LEU D CA 1
ATOM 2930 C C . LEU D 1 14 ? -21.984 3.627 -39.380 1.00 22.66 6 LEU D C 1
ATOM 2931 O O . LEU D 1 14 ? -21.586 3.901 -38.246 1.00 22.08 6 LEU D O 1
ATOM 2936 N N . ILE D 1 15 ? -22.235 4.553 -40.303 1.00 22.38 7 ILE D N 1
ATOM 2937 C CA . ILE D 1 15 ? -22.159 5.990 -39.999 1.00 22.49 7 ILE D CA 1
ATOM 2938 C C . ILE D 1 15 ? -23.207 6.379 -38.947 1.00 23.05 7 ILE D C 1
ATOM 2939 O O . ILE D 1 15 ? -22.914 7.135 -38.007 1.00 22.89 7 ILE D O 1
ATOM 2944 N N . GLU D 1 16 ? -24.425 5.855 -39.093 1.00 23.74 8 GLU D N 1
ATOM 2945 C CA . GLU D 1 16 ? -25.486 6.113 -38.116 1.00 24.51 8 GLU D CA 1
ATOM 2946 C C . GLU D 1 16 ? -25.112 5.632 -36.713 1.00 23.85 8 GLU D C 1
ATOM 2947 O O . GLU D 1 16 ? -25.392 6.305 -35.722 1.00 23.80 8 GLU D O 1
ATOM 2953 N N . ALA D 1 17 ? -24.469 4.469 -36.634 1.00 23.34 9 ALA D N 1
ATOM 2954 C CA . ALA D 1 17 ? -23.980 3.949 -35.357 1.00 22.80 9 ALA D CA 1
ATOM 2955 C C . ALA D 1 17 ? -22.847 4.822 -34.781 1.00 22.31 9 ALA D C 1
ATOM 2956 O O . ALA D 1 17 ? -22.799 5.056 -33.575 1.00 22.19 9 ALA D O 1
ATOM 2958 N N . ALA D 1 18 ? -21.958 5.314 -35.647 1.00 21.73 10 ALA D N 1
ATOM 2959 C CA . ALA D 1 18 ? -20.880 6.214 -35.218 1.00 21.68 10 ALA D CA 1
ATOM 2960 C C . ALA D 1 18 ? -21.427 7.529 -34.646 1.00 21.52 10 ALA D C 1
ATOM 2961 O O . ALA D 1 18 ? -20.902 8.050 -33.660 1.00 21.20 10 ALA D O 1
ATOM 2963 N N . LYS D 1 19 ? -22.496 8.051 -35.245 1.00 21.18 11 LYS D N 1
ATOM 2964 C CA . LYS D 1 19 ? -23.138 9.266 -34.730 1.00 21.16 11 LYS D CA 1
ATOM 2965 C C . LYS D 1 19 ? -23.803 9.010 -33.382 1.00 20.92 11 LYS D C 1
ATOM 2966 O O . LYS D 1 19 ? -23.781 9.865 -32.509 1.00 21.08 11 LYS D O 1
ATOM 2972 N N . ALA D 1 20 ? -24.379 7.821 -33.214 1.00 20.84 12 ALA D N 1
ATOM 2973 C CA . ALA D 1 20 ? -24.970 7.423 -31.944 1.00 20.98 12 ALA D CA 1
ATOM 2974 C C . ALA D 1 20 ? -23.891 7.314 -30.865 1.00 20.91 12 ALA D C 1
ATOM 2975 O O . ALA D 1 20 ? -24.113 7.725 -29.727 1.00 21.29 12 ALA D O 1
ATOM 2977 N N . ALA D 1 21 ? -22.728 6.772 -31.246 1.00 20.49 13 ALA D N 1
ATOM 2978 C CA . ALA D 1 21 ? -21.559 6.659 -30.367 1.00 20.02 13 ALA D CA 1
ATOM 2979 C C . ALA D 1 21 ? -21.060 8.029 -29.917 1.00 19.34 13 ALA D C 1
ATOM 2980 O O . ALA D 1 21 ? -20.762 8.230 -28.741 1.00 19.71 13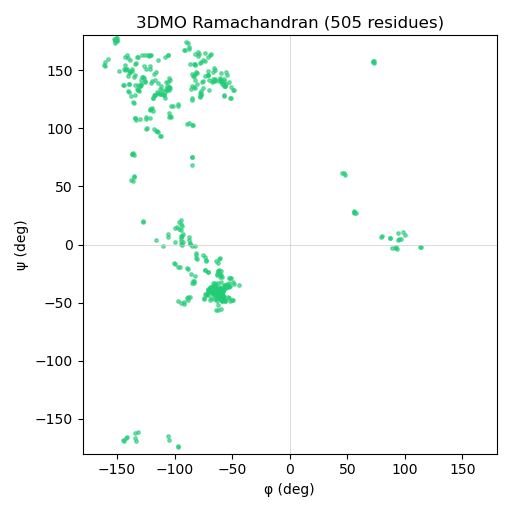 ALA D O 1
ATOM 2982 N N . ARG D 1 22 ? -20.989 8.962 -30.868 1.00 19.43 14 ARG D N 1
ATOM 2983 C CA . ARG D 1 22 ? -20.524 10.332 -30.636 1.00 19.67 14 ARG D CA 1
ATOM 2984 C C . ARG D 1 22 ? -21.297 11.036 -29.524 1.00 20.85 14 ARG D C 1
ATOM 2985 O O . ARG D 1 22 ? -20.709 11.783 -28.746 1.00 21.17 14 ARG D O 1
ATOM 2993 N N . GLU D 1 23 ? -22.607 10.782 -29.444 1.00 21.96 15 GLU D N 1
ATOM 2994 C CA . GLU D 1 23 ? -23.473 11.403 -28.429 1.00 23.15 15 GLU D CA 1
ATOM 2995 C C . GLU D 1 23 ? -23.075 11.095 -26.984 1.00 22.94 15 GLU D C 1
ATOM 2996 O O . GLU D 1 23 ? -23.418 11.842 -26.072 1.00 23.23 15 GLU D O 1
ATOM 3002 N N . LYS D 1 24 ? -22.351 9.996 -26.788 1.00 23.09 16 LYS D N 1
ATOM 3003 C CA . LYS D 1 24 ? -21.922 9.561 -25.462 1.00 23.23 16 LYS D CA 1
ATOM 3004 C C . LYS D 1 24 ? -20.530 10.067 -25.068 1.00 22.75 16 LYS D C 1
ATOM 3005 O O . LYS D 1 24 ? -20.051 9.757 -23.984 1.00 23.16 16 LYS D O 1
ATOM 3011 N N . ALA D 1 25 ? -19.904 10.861 -25.933 1.00 22.57 17 ALA D N 1
ATOM 3012 C CA . ALA D 1 25 ? -18.547 11.367 -25.672 1.00 22.27 17 ALA D CA 1
ATOM 3013 C C . ALA D 1 25 ? -18.437 12.117 -24.346 1.00 22.23 17 ALA D C 1
ATOM 3014 O O . ALA D 1 25 ? -19.389 12.745 -23.886 1.00 22.20 17 ALA D O 1
ATOM 3016 N N . TYR D 1 26 ? -17.264 12.029 -23.733 1.00 21.83 18 TYR D N 1
ATOM 3017 C CA . TYR D 1 26 ? -16.943 12.834 -22.568 1.00 21.79 18 TYR D CA 1
ATOM 3018 C C . TYR D 1 26 ? -15.842 13.792 -23.001 1.00 21.57 18 TYR D C 1
ATOM 3019 O O . TYR D 1 26 ? -14.654 13.444 -22.987 1.00 21.17 18 TYR D O 1
ATOM 3028 N N . ALA D 1 27 ? -16.249 14.987 -23.421 1.00 21.53 19 ALA D N 1
ATOM 3029 C CA . ALA D 1 27 ? -15.308 15.981 -23.940 1.00 21.57 19 ALA D CA 1
ATOM 3030 C C . ALA D 1 27 ? -15.564 17.396 -23.394 1.00 21.67 19 ALA D C 1
ATOM 3031 O O . ALA D 1 27 ? -15.763 18.327 -24.175 1.00 21.73 19 ALA D O 1
ATOM 3033 N N . PRO D 1 28 ? -15.531 17.566 -22.055 1.00 22.03 20 PRO D N 1
ATOM 3034 C CA . PRO D 1 28 ? -15.788 18.895 -21.488 1.00 22.40 20 PRO D CA 1
ATOM 3035 C C . PRO D 1 28 ? -14.637 19.891 -21.669 1.00 22.80 20 PRO D C 1
ATOM 3036 O O . PRO D 1 28 ? -14.814 21.087 -21.412 1.00 23.34 20 PRO D O 1
ATOM 3040 N N . TYR D 1 29 ? -13.475 19.415 -22.110 1.00 22.80 21 TYR D N 1
ATOM 3041 C CA . TYR D 1 29 ? -12.316 20.292 -22.263 1.00 22.92 21 TYR D CA 1
ATOM 3042 C C . TYR D 1 29 ? -12.219 20.891 -23.656 1.00 23.10 21 TYR D C 1
ATOM 3043 O O . TYR D 1 29 ? -12.047 22.101 -23.792 1.00 23.98 21 TYR D O 1
ATOM 3052 N N . SER D 1 30 ? -12.324 20.053 -24.687 1.00 23.13 22 SER D N 1
ATOM 3053 C CA . SER D 1 30 ? -12.326 20.535 -26.076 1.00 23.45 22 SER D CA 1
ATOM 3054 C C . SER D 1 30 ? -13.721 20.941 -26.543 1.00 24.07 22 SER D C 1
ATOM 3055 O O . SER D 1 30 ? -13.859 21.754 -27.466 1.00 24.51 22 SER D O 1
ATOM 3058 N N . ASN D 1 31 ? -14.742 20.358 -25.918 1.00 24.85 23 ASN D N 1
ATOM 3059 C CA . ASN D 1 31 ? -16.125 20.439 -26.409 1.00 25.57 23 ASN D CA 1
ATOM 3060 C C . ASN D 1 31 ? -16.261 19.934 -27.847 1.00 25.40 23 ASN D C 1
ATOM 3061 O O . ASN D 1 31 ? -17.160 20.350 -28.580 1.00 25.71 23 ASN D O 1
ATOM 3066 N N . PHE D 1 32 ? -15.359 19.037 -28.232 1.00 24.54 24 PHE D N 1
ATOM 3067 C CA . PHE D 1 32 ? -15.316 18.489 -29.577 1.00 23.87 24 PHE D CA 1
ATOM 3068 C C . PHE D 1 32 ? -15.592 16.991 -29.500 1.00 23.39 24 PHE D C 1
ATOM 3069 O O . PHE D 1 32 ? -14.709 16.198 -29.191 1.00 22.83 24 PHE D O 1
ATOM 3077 N N . LYS D 1 33 ? -16.840 16.618 -29.757 1.00 22.13 25 LYS D N 1
ATOM 3078 C CA . LYS D 1 33 ? -17.266 15.233 -29.645 1.00 22.04 25 LYS D CA 1
ATOM 3079 C C . LYS D 1 33 ? -16.966 14.452 -30.919 1.00 20.96 25 LYS D C 1
ATOM 3080 O O . LYS D 1 33 ? -17.210 14.927 -32.034 1.00 20.80 25 LYS D O 1
ATOM 3086 N N . VAL D 1 34 ? -16.443 13.242 -30.740 1.00 19.85 26 VAL D N 1
ATOM 3087 C CA . VAL D 1 34 ? -16.152 12.366 -31.860 1.00 19.33 26 VAL D CA 1
ATOM 3088 C C . VAL D 1 34 ? -16.785 11.009 -31.578 1.00 18.39 26 VAL D C 1
ATOM 3089 O O . VAL D 1 34 ? -16.800 10.552 -30.438 1.00 17.87 26 VAL D O 1
ATOM 3093 N N . GLY D 1 35 ? -17.321 10.379 -32.616 1.00 17.74 27 GLY D N 1
ATOM 3094 C CA . GLY D 1 35 ? -17.852 9.030 -32.480 1.00 17.49 27 GLY D CA 1
ATOM 3095 C C . GLY D 1 35 ? -17.227 8.078 -33.471 1.00 17.18 27 GLY D C 1
ATOM 3096 O O . GLY D 1 35 ? -16.810 8.477 -34.555 1.00 17.32 27 GLY D O 1
ATOM 3097 N N . ALA D 1 36 ? -17.162 6.807 -33.086 1.00 17.85 28 ALA D N 1
ATOM 3098 C CA . ALA D 1 36 ? -16.719 5.753 -33.988 1.00 18.09 28 ALA D CA 1
ATOM 3099 C C . ALA D 1 36 ? -17.595 4.524 -33.813 1.00 18.26 28 ALA D C 1
ATOM 3100 O O . ALA D 1 36 ? -18.124 4.274 -32.731 1.00 19.14 28 ALA D O 1
ATOM 3102 N N . ALA D 1 37 ? -17.761 3.776 -34.893 1.00 18.81 29 ALA D N 1
ATOM 3103 C CA . ALA D 1 37 ? -18.430 2.482 -34.835 1.00 19.12 29 ALA D CA 1
ATOM 3104 C C . ALA D 1 37 ? -17.634 1.468 -35.628 1.00 19.35 29 ALA D C 1
ATOM 3105 O O . ALA D 1 37 ? -17.298 1.693 -36.791 1.00 18.78 29 ALA D O 1
ATOM 3107 N N . LEU D 1 38 ? -17.360 0.343 -34.980 1.00 19.91 30 LEU D N 1
ATOM 3108 C CA . LEU D 1 38 ? -16.473 -0.689 -35.501 1.00 20.60 30 LEU D CA 1
ATOM 3109 C C . LEU D 1 38 ? -17.301 -1.948 -35.696 1.00 20.84 30 LEU D C 1
ATOM 3110 O O . LEU D 1 38 ? -18.014 -2.370 -34.772 1.00 21.33 30 LEU D O 1
ATOM 3115 N N . VAL D 1 39 ? -17.232 -2.542 -36.885 1.00 20.42 31 VAL D N 1
ATOM 3116 C CA . VAL D 1 39 ? -17.982 -3.770 -37.143 1.00 20.94 31 VAL D CA 1
ATOM 3117 C C . VAL D 1 39 ? -17.007 -4.929 -37.328 1.00 20.73 31 VAL D C 1
ATOM 3118 O O . VAL D 1 39 ? -16.039 -4.817 -38.079 1.00 20.69 31 VAL D O 1
ATOM 3122 N N . THR D 1 40 ? -17.247 -6.023 -36.614 1.00 21.10 32 THR D N 1
ATOM 3123 C CA . THR D 1 40 ? -16.319 -7.156 -36.606 1.00 21.86 32 THR D CA 1
ATOM 3124 C C . THR D 1 40 ? -16.600 -8.174 -37.717 1.00 22.34 32 THR D C 1
ATOM 3125 O O . THR D 1 40 ? -17.607 -8.085 -38.420 1.00 22.22 32 THR D O 1
ATOM 3129 N N . ASN D 1 41 ? -15.705 -9.152 -37.837 1.00 22.89 33 ASN D N 1
ATOM 3130 C CA . ASN D 1 41 ? -15.871 -10.268 -38.769 1.00 23.55 33 ASN D CA 1
ATOM 3131 C C . ASN D 1 41 ? -17.220 -11.005 -38.653 1.00 24.10 33 ASN D C 1
ATOM 3132 O O . ASN D 1 41 ? -17.774 -11.429 -39.672 1.00 25.10 33 ASN D O 1
ATOM 3137 N N . ASP D 1 42 ? -17.758 -11.136 -37.435 1.00 24.24 34 ASP D N 1
ATOM 3138 C CA . ASP D 1 42 ? -19.060 -11.781 -37.236 1.00 24.62 34 ASP D CA 1
ATOM 3139 C C . ASP D 1 42 ? -20.240 -10.805 -37.101 1.00 24.71 34 ASP D C 1
ATOM 3140 O O . ASP D 1 42 ? -21.331 -11.183 -36.659 1.00 24.99 34 ASP D O 1
ATOM 3145 N N . GLY D 1 43 ? -20.013 -9.546 -37.477 1.00 24.98 35 GLY D N 1
ATOM 3146 C CA . GLY D 1 43 ? -21.087 -8.557 -37.583 1.00 24.92 35 GLY D CA 1
ATOM 3147 C C . GLY D 1 43 ? -21.457 -7.778 -36.334 1.00 25.24 35 GLY D C 1
ATOM 3148 O O . GLY D 1 43 ? -22.427 -7.013 -36.352 1.00 25.61 35 GLY D O 1
ATOM 3149 N N . LYS D 1 44 ? -20.698 -7.962 -35.254 1.00 24.70 36 LYS D N 1
ATOM 3150 C CA . LYS D 1 44 ? -20.932 -7.225 -34.010 1.00 24.86 36 LYS D CA 1
ATOM 3151 C C . LYS D 1 44 ? -20.411 -5.795 -34.150 1.00 23.75 36 LYS D C 1
ATOM 3152 O O . LYS D 1 44 ? -19.350 -5.563 -34.740 1.00 23.76 36 LYS D O 1
ATOM 3158 N N . VAL D 1 45 ? -21.170 -4.847 -33.612 1.00 22.92 37 VAL D N 1
ATOM 3159 C CA . VAL D 1 45 ? -20.821 -3.432 -33.693 1.00 22.18 37 VAL D CA 1
ATOM 3160 C C . VAL D 1 45 ? -20.372 -2.915 -32.325 1.00 21.61 37 VAL D C 1
ATOM 3161 O O . VAL D 1 45 ? -21.028 -3.169 -31.313 1.00 22.01 37 VAL D O 1
ATOM 3165 N N . PHE D 1 46 ? -19.237 -2.218 -32.307 1.00 20.67 38 PHE D N 1
ATOM 3166 C CA . PHE D 1 46 ? -18.722 -1.589 -31.095 1.00 20.31 38 PHE D CA 1
ATOM 3167 C C . PHE D 1 46 ? -18.667 -0.072 -31.248 1.00 20.33 38 PHE D C 1
ATOM 3168 O O . PHE D 1 46 ? -18.104 0.438 -32.216 1.00 20.43 38 PHE D O 1
ATOM 3176 N N . HIS D 1 47 ? -19.250 0.627 -30.279 1.00 20.34 39 HIS D N 1
ATOM 3177 C CA . HIS D 1 47 ? -19.229 2.089 -30.222 1.00 20.60 39 HIS D CA 1
ATOM 3178 C C . HIS D 1 47 ? -17.946 2.568 -29.566 1.00 20.16 39 HIS D C 1
ATOM 3179 O O . HIS D 1 47 ? -17.450 1.950 -28.625 1.00 20.60 39 HIS D O 1
ATOM 3186 N N . GLY D 1 48 ? -17.441 3.694 -30.039 1.00 19.72 40 GLY D N 1
ATOM 3187 C CA . GLY D 1 48 ? -16.340 4.370 -29.375 1.00 18.78 40 GLY D CA 1
ATOM 3188 C C . GLY D 1 48 ? -16.589 5.858 -29.382 1.00 18.64 40 GLY D C 1
ATOM 3189 O O . GLY D 1 48 ? -17.216 6.387 -30.302 1.00 19.01 40 GLY D O 1
ATOM 3190 N N . CYS D 1 49 ? -16.117 6.536 -28.346 1.00 18.16 41 CYS D N 1
ATOM 3191 C CA . CYS D 1 49 ? -16.185 7.983 -28.300 1.00 18.47 41 CYS D CA 1
ATOM 3192 C C . CYS D 1 49 ? -14.902 8.504 -27.670 1.00 18.72 41 CYS D C 1
ATOM 3193 O O . CYS D 1 49 ? -14.149 7.733 -27.051 1.00 18.58 41 CYS D O 1
ATOM 3196 N N . ASN D 1 50 ? -14.617 9.790 -27.846 1.00 18.54 42 ASN D N 1
ATOM 3197 C CA . ASN D 1 50 ? -13.490 10.368 -27.129 1.00 18.42 42 ASN D CA 1
ATOM 3198 C C . ASN D 1 50 ? -13.805 10.497 -25.639 1.00 18.74 42 ASN D C 1
ATOM 3199 O O . ASN D 1 50 ? -14.964 10.669 -25.248 1.00 18.67 42 ASN D O 1
ATOM 3204 N N . VAL D 1 51 ? -12.784 10.314 -24.814 1.00 18.06 43 VAL D N 1
ATOM 3205 C CA . VAL D 1 51 ? -12.916 10.395 -23.366 1.00 18.24 43 VAL D CA 1
ATOM 3206 C C . VAL D 1 51 ? -11.750 11.226 -22.888 1.00 18.34 43 VAL D C 1
ATOM 3207 O O . VAL D 1 51 ? -10.600 10.776 -22.916 1.00 18.37 43 VAL D O 1
ATOM 3211 N N . GLU D 1 52 ? -12.064 12.438 -22.449 1.00 18.49 44 GLU D N 1
ATOM 3212 C CA . GLU D 1 52 ? -11.054 13.418 -22.098 1.00 18.59 44 GLU D CA 1
ATOM 3213 C C . GLU D 1 52 ? -10.650 13.357 -20.625 1.00 19.20 44 GLU D C 1
ATOM 3214 O O . GLU D 1 52 ? -11.281 12.676 -19.816 1.00 18.96 44 GLU D O 1
ATOM 3220 N N . ASN D 1 53 ? -9.552 14.043 -20.307 1.00 19.44 45 ASN D N 1
ATOM 3221 C CA . ASN D 1 53 ? -9.029 14.122 -18.945 1.00 19.38 45 ASN D CA 1
ATOM 3222 C C . ASN D 1 53 ? -8.489 15.530 -18.741 1.00 19.32 45 ASN D C 1
ATOM 3223 O O . ASN D 1 53 ? -8.113 16.178 -19.715 1.00 18.88 45 ASN D O 1
ATOM 3228 N N . ALA D 1 54 ? -8.453 15.995 -17.489 1.00 19.81 46 ALA D N 1
ATOM 3229 C CA . ALA D 1 54 ? -7.976 17.348 -17.173 1.00 20.02 46 ALA D CA 1
ATOM 3230 C C . ALA D 1 54 ? -6.517 17.497 -17.562 1.00 20.55 46 ALA D C 1
ATOM 3231 O O . ALA D 1 54 ? -6.086 18.579 -17.957 1.00 21.59 46 ALA D O 1
ATOM 3233 N N . SER D 1 55 ? -5.774 16.402 -17.431 1.00 20.89 47 SER D N 1
ATOM 3234 C CA . SER D 1 55 ? -4.441 16.298 -18.010 1.00 20.92 47 SER D CA 1
ATOM 3235 C C . SER D 1 55 ? -4.632 15.793 -19.429 1.00 20.05 47 SER D C 1
ATOM 3236 O O . SER D 1 55 ? -4.931 14.614 -19.649 1.00 19.64 47 SER D O 1
ATOM 3239 N N . TYR D 1 56 ? -4.477 16.702 -20.387 1.00 20.23 48 TYR D N 1
ATOM 3240 C CA . TYR D 1 56 ? -4.823 16.438 -21.790 1.00 20.07 48 TYR D CA 1
ATOM 3241 C C . TYR D 1 56 ? -4.153 15.199 -22.376 1.00 19.74 48 TYR D C 1
ATOM 3242 O O . TYR D 1 56 ? -4.741 14.494 -23.191 1.00 19.99 48 TYR D O 1
ATOM 3251 N N . GLY D 1 57 ? -2.915 14.935 -21.968 1.00 19.51 49 GLY D N 1
ATOM 3252 C CA . GLY D 1 57 ? -2.184 13.793 -22.483 1.00 19.94 49 GLY D CA 1
ATOM 3253 C C . GLY D 1 57 ? -2.823 12.445 -22.210 1.00 19.43 49 GLY D C 1
ATOM 3254 O O . GLY D 1 57 ? -2.416 11.446 -22.802 1.00 20.34 49 GLY D O 1
ATOM 3255 N N . LEU D 1 58 ? -3.837 12.421 -21.340 1.00 19.17 50 LEU D N 1
ATOM 3256 C CA A LEU D 1 58 ? -4.548 11.199 -20.964 0.50 18.68 50 LEU D CA 1
ATOM 3257 C CA B LEU D 1 58 ? -4.517 11.165 -21.036 0.50 18.59 50 LEU D CA 1
ATOM 3258 C C . LEU D 1 58 ? -5.854 11.021 -21.747 1.00 18.70 50 LEU D C 1
ATOM 3259 O O . LEU D 1 58 ? -6.559 10.041 -21.557 1.00 18.74 50 LEU D O 1
ATOM 3268 N N . CYS D 1 59 ? -6.166 11.982 -22.616 1.00 18.57 51 CYS D N 1
ATOM 3269 C CA . CYS D 1 59 ? -7.354 11.876 -23.477 1.00 18.80 51 CYS D CA 1
ATOM 3270 C C . CYS D 1 59 ? -7.248 10.651 -24.385 1.00 18.61 51 CYS D C 1
ATOM 3271 O O . CYS D 1 59 ? -6.155 10.299 -24.840 1.00 19.21 51 CYS D O 1
ATOM 3274 N N . ASN D 1 60 ? -8.381 10.001 -24.625 1.00 18.54 52 ASN D N 1
ATOM 3275 C CA . ASN D 1 60 ? -8.448 8.895 -25.573 1.00 18.91 52 ASN D CA 1
ATOM 3276 C C . ASN D 1 60 ? -9.441 9.191 -26.687 1.00 18.84 52 ASN D C 1
ATOM 3277 O O . ASN D 1 60 ? -10.519 9.734 -26.433 1.00 19.81 52 ASN D O 1
ATOM 3282 N N . CYS D 1 61 ? -9.064 8.824 -27.910 1.00 18.19 53 CYS D N 1
ATOM 3283 C CA . CYS D 1 61 ? -9.889 9.048 -29.098 1.00 17.93 53 CYS D CA 1
ATOM 3284 C C . CYS D 1 61 ? -10.962 7.993 -29.301 1.00 17.20 53 CYS D C 1
ATOM 3285 O O . CYS D 1 61 ? -10.821 6.853 -28.855 1.00 16.30 53 CYS D O 1
ATOM 3288 N N . ALA D 1 62 ? -12.031 8.383 -30.001 1.00 17.15 54 ALA D N 1
ATOM 3289 C CA . ALA D 1 62 ? -13.134 7.487 -30.326 1.00 16.99 54 ALA D CA 1
ATOM 3290 C C . ALA D 1 62 ? -12.721 6.189 -31.035 1.00 16.72 54 ALA D C 1
ATOM 3291 O O . ALA D 1 62 ? -13.183 5.103 -30.685 1.00 16.32 54 ALA D O 1
ATOM 3293 N N . GLU D 1 63 ? -11.840 6.303 -32.028 1.00 16.76 55 GLU D N 1
ATOM 3294 C CA . GLU D 1 63 ? -11.402 5.153 -32.797 1.00 17.28 55 GLU D CA 1
ATOM 3295 C C . GLU D 1 63 ? -10.748 4.141 -31.854 1.00 17.38 55 GLU D C 1
ATOM 3296 O O . GLU D 1 63 ? -11.033 2.936 -31.913 1.00 17.05 55 GLU D O 1
ATOM 3302 N N . ARG D 1 64 ? -9.868 4.640 -30.985 1.00 17.44 56 ARG D N 1
ATOM 3303 C CA . ARG D 1 64 ? -9.166 3.768 -30.049 1.00 17.97 56 ARG D CA 1
ATOM 3304 C C . ARG D 1 64 ? -10.074 3.180 -28.981 1.00 17.65 56 ARG D C 1
ATOM 3305 O O . ARG D 1 64 ? -9.931 2.008 -28.647 1.00 17.59 56 ARG D O 1
ATOM 3313 N N . THR D 1 65 ? -11.028 3.975 -28.487 1.00 18.08 57 THR D N 1
ATOM 3314 C CA . THR D 1 65 ? -12.055 3.494 -27.553 1.00 17.96 57 THR D CA 1
ATOM 3315 C C . THR D 1 65 ? -12.830 2.307 -28.143 1.00 17.54 57 THR D C 1
ATOM 3316 O O . THR D 1 65 ? -12.980 1.277 -27.483 1.00 17.41 57 THR D O 1
ATOM 3320 N N . ALA D 1 66 ? -13.288 2.444 -29.389 1.00 17.14 58 ALA D N 1
ATOM 3321 C CA . ALA D 1 66 ? -14.000 1.356 -30.075 1.00 17.21 58 ALA D CA 1
ATOM 3322 C C . ALA D 1 66 ? -13.163 0.082 -30.199 1.00 17.20 58 ALA D C 1
ATOM 3323 O O . ALA D 1 66 ? -13.637 -1.014 -29.878 1.00 17.00 58 ALA D O 1
ATOM 3325 N N . LEU D 1 67 ? -11.918 0.234 -30.655 1.00 16.90 59 LEU D N 1
ATOM 3326 C CA . LEU D 1 67 ? -11.016 -0.900 -30.840 1.00 17.30 59 LEU D CA 1
ATOM 3327 C C . LEU D 1 67 ? -10.627 -1.582 -29.517 1.00 16.82 59 LEU D C 1
ATOM 3328 O O . LEU D 1 67 ? -10.590 -2.809 -29.448 1.00 16.71 59 LEU D O 1
ATOM 3333 N N . PHE D 1 68 ? -10.344 -0.790 -28.480 1.00 16.62 60 PHE D N 1
ATOM 3334 C CA . PHE D 1 68 ? -10.000 -1.343 -27.156 1.00 16.73 60 PHE D CA 1
ATOM 3335 C C . PHE D 1 68 ? -11.177 -2.120 -26.552 1.00 16.68 60 PHE D C 1
ATOM 3336 O O . PHE D 1 68 ? -10.985 -3.178 -25.930 1.00 16.64 60 PHE D O 1
ATOM 3344 N N . SER D 1 69 ? -12.390 -1.599 -26.775 1.00 16.86 61 SER D N 1
ATOM 3345 C CA A SER D 1 69 ? -13.620 -2.247 -26.324 0.50 16.84 61 SER D CA 1
ATOM 3346 C CA B SER D 1 69 ? -13.619 -2.239 -26.324 0.50 17.29 61 SER D CA 1
ATOM 3347 C C . SER D 1 69 ? -13.808 -3.603 -27.000 1.00 16.88 61 SER D C 1
ATOM 3348 O O . SER D 1 69 ? -14.140 -4.596 -26.349 1.00 17.01 61 SER D O 1
ATOM 3353 N N . ALA D 1 70 ? -13.586 -3.645 -28.310 1.00 16.75 62 ALA D N 1
ATOM 3354 C CA . ALA D 1 70 ? -13.699 -4.882 -29.065 1.00 16.73 62 ALA D CA 1
ATOM 3355 C C . ALA D 1 70 ? -12.654 -5.895 -28.612 1.00 17.13 62 ALA D C 1
ATOM 3356 O O . ALA D 1 70 ? -12.954 -7.071 -28.452 1.00 17.08 62 ALA D O 1
ATOM 3358 N N . LEU D 1 71 ? -11.423 -5.434 -28.402 1.00 17.10 63 LEU D N 1
ATOM 3359 C CA . LEU D 1 71 ? -10.360 -6.296 -27.874 1.00 18.05 63 LEU D CA 1
ATOM 3360 C C . LEU D 1 71 ? -10.708 -6.905 -26.519 1.00 17.72 63 LEU D C 1
ATOM 3361 O O . LEU D 1 71 ? -10.508 -8.102 -26.301 1.00 18.02 63 LEU D O 1
ATOM 3366 N N . ALA D 1 72 ? -11.243 -6.079 -25.624 1.00 18.13 64 ALA D N 1
ATOM 3367 C CA . ALA D 1 72 ? -11.722 -6.524 -24.314 1.00 18.06 64 ALA D CA 1
ATOM 3368 C C . ALA D 1 72 ? -12.839 -7.576 -24.409 1.00 18.44 64 ALA D C 1
ATOM 3369 O O . ALA D 1 72 ? -13.002 -8.387 -23.496 1.00 18.28 64 ALA D O 1
ATOM 3371 N N . ALA D 1 73 ? -13.587 -7.556 -25.515 1.00 18.62 65 ALA D N 1
ATOM 3372 C CA . ALA D 1 73 ? -14.646 -8.522 -25.783 1.00 18.81 65 ALA D CA 1
ATOM 3373 C C . ALA D 1 73 ? -14.147 -9.802 -26.460 1.00 18.95 65 ALA D C 1
ATOM 3374 O O . ALA D 1 73 ? -14.923 -10.699 -26.753 1.00 19.36 65 ALA D O 1
ATOM 3376 N N . GLY D 1 74 ? -12.844 -9.894 -26.710 1.00 18.30 66 GLY D N 1
ATOM 3377 C CA . GLY D 1 74 ? -12.262 -11.110 -27.258 1.00 19.20 66 GLY D CA 1
ATOM 3378 C C . GLY D 1 74 ? -11.991 -11.091 -28.752 1.00 19.06 66 GLY D C 1
ATOM 3379 O O . GLY D 1 74 ? -11.649 -12.119 -29.331 1.00 19.30 66 GLY D O 1
ATOM 3380 N N . TYR D 1 75 ? -12.150 -9.931 -29.384 1.00 19.13 67 TYR D N 1
ATOM 3381 C CA . TYR D 1 75 ? -11.751 -9.780 -30.776 1.00 19.20 67 TYR D CA 1
ATOM 3382 C C . TYR D 1 75 ? -10.263 -9.515 -30.859 1.00 19.59 67 TYR D C 1
ATOM 3383 O O . TYR D 1 75 ? -9.686 -8.878 -29.967 1.00 20.41 67 TYR D O 1
ATOM 3392 N N . ARG D 1 76 ? -9.644 -10.015 -31.917 1.00 19.38 68 ARG D N 1
ATOM 3393 C CA . ARG D 1 76 ? -8.194 -10.004 -32.030 1.00 19.18 68 ARG D CA 1
ATOM 3394 C C . ARG D 1 76 ? -7.762 -9.227 -33.269 1.00 19.26 68 ARG D C 1
ATOM 3395 O O . ARG D 1 76 ? -8.576 -8.975 -34.150 1.00 19.50 68 ARG D O 1
ATOM 3403 N N . PRO D 1 77 ? -6.479 -8.824 -33.347 1.00 19.55 69 PRO D N 1
ATOM 3404 C CA . PRO D 1 77 ? -6.062 -8.142 -34.567 1.00 19.59 69 PRO D CA 1
ATOM 3405 C C . PRO D 1 77 ? -6.474 -8.884 -35.838 1.00 20.10 69 PRO D C 1
ATOM 3406 O O . PRO D 1 77 ? -6.297 -10.113 -35.938 1.00 20.06 69 PRO D O 1
ATOM 3410 N N . GLY D 1 78 ? -7.032 -8.143 -36.790 1.00 20.28 70 GLY D N 1
ATOM 3411 C CA . GLY D 1 78 ? -7.451 -8.721 -38.061 1.00 20.46 70 GLY D CA 1
ATOM 3412 C C . GLY D 1 78 ? -8.902 -9.159 -38.097 1.00 20.76 70 GLY D C 1
ATOM 3413 O O . GLY D 1 78 ? -9.383 -9.596 -39.141 1.00 21.52 70 GLY D O 1
ATOM 3414 N N . GLU D 1 79 ? -9.605 -9.052 -36.975 1.00 20.25 71 GLU D N 1
ATOM 3415 C CA . GLU D 1 79 ? -11.000 -9.505 -36.920 1.00 20.01 71 GLU D CA 1
ATOM 3416 C C . GLU D 1 79 ? -12.047 -8.424 -37.190 1.00 20.25 71 GLU D C 1
ATOM 3417 O O . GLU D 1 79 ? -13.234 -8.623 -36.896 1.00 20.47 71 GLU D O 1
ATOM 3423 N N . PHE D 1 80 ? -11.618 -7.294 -37.751 1.00 20.07 72 PHE D N 1
ATOM 3424 C CA . PHE D 1 80 ? -12.525 -6.169 -38.012 1.00 19.94 72 PHE D CA 1
ATOM 3425 C C . PHE D 1 80 ? -12.747 -5.943 -39.503 1.00 20.25 72 PHE D C 1
ATOM 3426 O O . PHE D 1 80 ? -11.806 -6.020 -40.296 1.00 20.98 72 PHE D O 1
ATOM 3434 N N . ALA D 1 81 ? -14.007 -5.706 -39.866 1.00 20.44 73 ALA D N 1
ATOM 3435 C CA . ALA D 1 81 ? -14.401 -5.485 -41.253 1.00 20.68 73 ALA D CA 1
ATOM 3436 C C . ALA D 1 81 ? -14.291 -4.008 -41.640 1.00 20.64 73 ALA D C 1
ATOM 3437 O O . ALA D 1 81 ? -13.783 -3.675 -42.713 1.00 21.65 73 ALA D O 1
ATOM 3439 N N . ALA D 1 82 ? -14.773 -3.128 -40.766 1.00 20.14 74 ALA D N 1
ATOM 3440 C CA . ALA D 1 82 ? -14.829 -1.695 -41.067 1.00 19.49 74 ALA D CA 1
ATOM 3441 C C . ALA D 1 82 ? -14.965 -0.863 -39.809 1.00 19.29 74 ALA D C 1
ATOM 3442 O O . ALA D 1 82 ? -15.481 -1.334 -38.784 1.00 19.30 74 ALA D O 1
ATOM 3444 N N . ILE D 1 83 ? -14.506 0.385 -39.902 1.00 18.66 75 ILE D N 1
ATOM 3445 C CA . ILE D 1 83 ? -14.713 1.370 -38.850 1.00 18.60 75 ILE D CA 1
ATOM 3446 C C . ILE D 1 83 ? -15.209 2.672 -39.484 1.00 18.53 75 ILE D C 1
ATOM 3447 O O . ILE D 1 83 ? -14.684 3.100 -40.512 1.00 18.94 75 ILE D O 1
ATOM 3452 N N . ALA D 1 84 ? -16.252 3.258 -38.898 1.00 18.60 76 ALA D N 1
ATOM 3453 C CA . ALA D 1 84 ? -16.718 4.595 -39.290 1.00 17.98 76 ALA D CA 1
ATOM 3454 C C . ALA D 1 84 ? -16.361 5.590 -38.198 1.00 18.27 76 ALA D C 1
ATOM 3455 O O . ALA D 1 84 ? -16.463 5.274 -37.013 1.00 17.88 76 ALA D O 1
ATOM 3457 N N . VAL D 1 85 ? -15.930 6.786 -38.599 1.00 18.06 77 VAL D N 1
ATOM 3458 C CA . VAL D 1 85 ? -15.566 7.843 -37.656 1.00 17.99 77 VAL D CA 1
ATOM 3459 C C . VAL D 1 85 ? -16.294 9.126 -38.071 1.00 18.43 77 VAL D C 1
ATOM 3460 O O . VAL D 1 85 ? -16.345 9.449 -39.266 1.00 17.98 77 VAL D O 1
ATOM 3464 N N . VAL D 1 86 ? -16.835 9.853 -37.089 1.00 18.36 78 VAL D N 1
ATOM 3465 C CA . VAL D 1 86 ? -17.616 11.079 -37.348 1.00 18.75 78 VAL D CA 1
ATOM 3466 C C . VAL D 1 86 ? -17.303 12.199 -36.336 1.00 18.73 78 VAL D C 1
ATOM 3467 O O . VAL D 1 86 ? -17.148 11.947 -35.144 1.00 18.27 78 VAL D O 1
ATOM 3471 N N . GLY D 1 87 ? -17.192 13.427 -36.830 1.00 19.18 79 GLY D N 1
ATOM 3472 C CA . GLY D 1 87 ? -17.071 14.610 -35.976 1.00 20.43 79 GLY D CA 1
ATOM 3473 C C . GLY D 1 87 ? -17.642 15.828 -36.688 1.00 21.41 79 GLY D C 1
ATOM 3474 O O . GLY D 1 87 ? -17.996 15.749 -37.865 1.00 21.38 79 GLY D O 1
ATOM 3475 N N . GLU D 1 88 ? -17.715 16.951 -35.972 1.00 22.19 80 GLU D N 1
ATOM 3476 C CA . GLU D 1 88 ? -18.230 18.206 -36.522 1.00 23.26 80 GLU D CA 1
ATOM 3477 C C . GLU D 1 88 ? -17.100 18.942 -37.257 1.00 22.84 80 GLU D C 1
ATOM 3478 O O . GLU D 1 88 ? -16.544 19.935 -36.76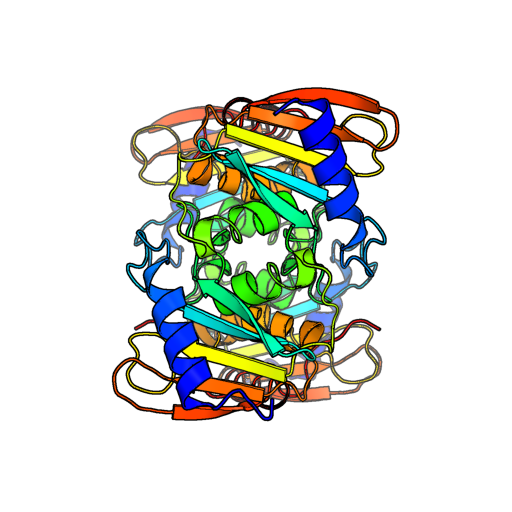7 1.00 23.23 80 GLU D O 1
ATOM 3484 N N . THR D 1 89 ? -16.770 18.441 -38.442 1.00 22.17 81 THR D N 1
ATOM 3485 C CA . THR D 1 89 ? -15.677 18.982 -39.240 1.00 21.57 81 THR D CA 1
ATOM 3486 C C . THR D 1 89 ? -16.169 19.424 -40.619 1.00 21.39 81 THR D C 1
ATOM 3487 O O . THR D 1 89 ? -17.249 19.021 -41.062 1.00 20.65 81 THR D O 1
ATOM 3491 N N . HIS D 1 90 ? -15.377 20.257 -41.288 1.00 21.06 82 HIS D N 1
ATOM 3492 C CA . HIS D 1 90 ? -15.726 20.742 -42.625 1.00 20.84 82 HIS D CA 1
ATOM 3493 C C . HIS D 1 90 ? -15.819 19.603 -43.646 1.00 20.93 82 HIS D C 1
ATOM 3494 O O . HIS D 1 90 ? -16.845 19.436 -44.312 1.00 20.75 82 HIS D O 1
ATOM 3501 N N . GLY D 1 91 ? -14.737 18.843 -43.776 1.00 20.73 83 GLY D N 1
ATOM 3502 C CA . GLY D 1 91 ? -14.726 17.617 -44.581 1.00 20.72 83 GLY D CA 1
ATOM 3503 C C . GLY D 1 91 ? -14.934 16.384 -43.713 1.00 20.57 83 GLY D C 1
ATOM 3504 O O . GLY D 1 91 ? -15.223 16.499 -42.514 1.00 20.45 83 GLY D O 1
ATOM 3505 N N . PRO D 1 92 ? -14.819 15.186 -44.313 1.00 20.85 84 PRO D N 1
ATOM 3506 C CA . PRO D 1 92 ? -14.851 13.973 -43.495 1.00 20.36 84 PRO D CA 1
ATOM 3507 C C . PRO D 1 92 ? -13.746 14.064 -42.455 1.00 20.29 84 PRO D C 1
ATOM 3508 O O . PRO D 1 92 ? -12.633 14.490 -42.786 1.00 20.10 84 PRO D O 1
ATOM 3512 N N . ILE D 1 93 ? -14.051 13.694 -41.213 1.00 20.13 85 ILE D N 1
ATOM 3513 C CA . ILE D 1 93 ? -13.071 13.798 -40.128 1.00 20.06 85 ILE D CA 1
ATOM 3514 C C . ILE D 1 93 ? -11.794 13.001 -40.439 1.00 19.91 85 ILE D C 1
ATOM 3515 O O . ILE D 1 93 ? -11.857 11.900 -40.986 1.00 20.27 85 ILE D O 1
ATOM 3520 N N . ALA D 1 94 ? -10.637 13.576 -40.107 1.00 19.50 86 ALA D N 1
ATOM 3521 C CA . ALA D 1 94 ? -9.348 12.923 -40.299 1.00 19.30 86 ALA D CA 1
ATOM 3522 C C . ALA D 1 94 ? -8.902 12.270 -38.990 1.00 18.77 86 ALA D C 1
ATOM 3523 O O . ALA D 1 94 ? -8.770 12.957 -37.978 1.00 18.79 86 ALA D O 1
ATOM 3525 N N . PRO D 1 95 ? -8.689 10.938 -38.993 1.00 18.48 87 PRO D N 1
ATOM 3526 C CA . PRO D 1 95 ? -8.124 10.330 -37.785 1.00 17.94 87 PRO D CA 1
ATOM 3527 C C . PRO D 1 95 ? -6.750 10.889 -37.463 1.00 17.38 87 PRO D C 1
ATOM 3528 O O . PRO D 1 95 ? -5.937 11.111 -38.373 1.00 17.64 87 PRO D O 1
ATOM 3532 N N . CYS D 1 96 ? -6.490 11.100 -36.175 1.00 16.85 88 CYS D N 1
ATOM 3533 C CA . CYS D 1 96 ? -5.167 11.520 -35.752 1.00 16.57 88 CYS D CA 1
ATOM 3534 C C . CYS D 1 96 ? -4.161 10.391 -35.970 1.00 16.68 88 CYS D C 1
ATOM 3535 O O . CYS D 1 96 ? -4.539 9.215 -36.158 1.00 16.69 88 CYS D O 1
ATOM 3538 N N . GLY D 1 97 ? -2.880 10.753 -35.939 1.00 15.88 89 GLY D N 1
ATOM 3539 C CA . GLY D 1 97 ? -1.782 9.805 -36.173 1.00 16.49 89 GLY D CA 1
ATOM 3540 C C . GLY D 1 97 ? -1.710 8.645 -35.179 1.00 15.76 89 GLY D C 1
ATOM 3541 O O . GLY D 1 97 ? -1.440 7.504 -35.568 1.00 15.97 89 GLY D O 1
ATOM 3542 N N . ALA D 1 98 ? -1.957 8.937 -33.902 1.00 15.91 90 ALA D N 1
ATOM 3543 C CA . ALA D 1 98 ? -2.025 7.898 -32.868 1.00 15.83 90 ALA D CA 1
ATOM 3544 C C . ALA D 1 98 ? -3.113 6.864 -33.207 1.00 16.04 90 ALA D C 1
ATOM 3545 O O . ALA D 1 98 ? -2.870 5.656 -33.155 1.00 16.51 90 ALA D O 1
ATOM 3547 N N . CYS D 1 99 ? -4.303 7.334 -33.574 1.00 16.40 91 CYS D N 1
ATOM 3548 C CA . CYS D 1 99 ? -5.369 6.418 -33.982 1.00 16.27 91 CYS D CA 1
ATOM 3549 C C . CYS D 1 99 ? -5.031 5.590 -35.211 1.00 16.27 91 CYS D C 1
ATOM 3550 O O . CYS D 1 99 ? -5.389 4.415 -35.275 1.00 15.53 91 CYS D O 1
ATOM 3553 N N . ARG D 1 100 ? -4.350 6.210 -36.178 1.00 16.42 92 ARG D N 1
ATOM 3554 C CA . ARG D 1 100 ? -3.895 5.514 -37.392 1.00 16.23 92 ARG D CA 1
ATOM 3555 C C . ARG D 1 100 ? -2.930 4.378 -37.075 1.00 16.50 92 ARG D C 1
ATOM 3556 O O . ARG D 1 100 ? -3.011 3.308 -37.675 1.00 16.07 92 ARG D O 1
ATOM 3564 N N . GLN D 1 101 ? -2.041 4.609 -36.108 1.00 16.71 93 GLN D N 1
ATOM 3565 C CA . GLN D 1 101 ? -1.055 3.609 -35.703 1.00 17.38 93 GLN D CA 1
ATOM 3566 C C . GLN D 1 101 ? -1.716 2.405 -35.027 1.00 17.31 93 GLN D C 1
ATOM 3567 O O . GLN D 1 101 ? -1.343 1.248 -35.267 1.00 17.17 93 GLN D O 1
ATOM 3573 N N . VAL D 1 102 ? -2.708 2.688 -34.188 1.00 16.89 94 VAL D N 1
ATOM 3574 C CA . VAL D 1 102 ? -3.490 1.651 -33.508 1.00 17.62 94 VAL D CA 1
ATOM 3575 C C . VAL D 1 102 ? -4.400 0.913 -34.505 1.00 18.26 94 VAL D C 1
ATOM 3576 O O . VAL D 1 102 ? -4.474 -0.321 -34.495 1.00 18.05 94 VAL D O 1
ATOM 3580 N N . MET D 1 103 ? -5.049 1.663 -35.388 1.00 19.03 95 MET D N 1
ATOM 3581 C CA . MET D 1 103 ? -5.870 1.064 -36.433 1.00 20.95 95 MET D CA 1
ATOM 3582 C C . MET D 1 103 ? -5.078 0.125 -37.326 1.00 20.34 95 MET D C 1
ATOM 3583 O O . MET D 1 103 ? -5.578 -0.935 -37.701 1.00 20.85 95 MET D O 1
ATOM 3588 N N . ILE D 1 104 ? -3.840 0.491 -37.664 1.00 19.93 96 ILE D N 1
ATOM 3589 C CA . ILE D 1 104 ? -3.081 -0.358 -38.568 1.00 20.42 96 ILE D CA 1
ATOM 3590 C C . ILE D 1 104 ? -2.657 -1.673 -37.885 1.00 20.10 96 ILE D C 1
ATOM 3591 O O . ILE D 1 104 ? -2.735 -2.733 -38.502 1.00 20.67 96 ILE D O 1
ATOM 3596 N N . GLU D 1 105 ? -2.269 -1.601 -36.609 1.00 20.24 97 GLU D N 1
ATOM 3597 C CA . GLU D 1 105 ? -1.896 -2.791 -35.841 1.00 20.57 97 GLU D CA 1
ATOM 3598 C C . GLU D 1 105 ? -3.082 -3.725 -35.541 1.00 19.94 97 GLU D C 1
ATOM 3599 O O . GLU D 1 105 ? -2.978 -4.946 -35.719 1.00 19.49 97 GLU D O 1
ATOM 3605 N N . LEU D 1 106 ? -4.203 -3.158 -35.098 1.00 19.71 98 LEU D N 1
ATOM 3606 C CA . LEU D 1 106 ? -5.360 -3.956 -34.713 1.00 19.52 98 LEU D CA 1
ATOM 3607 C C . LEU D 1 106 ? -6.269 -4.332 -35.895 1.00 19.66 98 LEU D C 1
ATOM 3608 O O . LEU D 1 106 ? -6.829 -5.422 -35.916 1.00 19.39 98 LEU D O 1
ATOM 3613 N N . GLY D 1 107 ? -6.367 -3.459 -36.892 1.00 19.93 99 GLY D N 1
ATOM 3614 C CA . GLY D 1 107 ? -7.255 -3.701 -38.038 1.00 20.34 99 GLY D CA 1
ATOM 3615 C C . GLY D 1 107 ? -6.564 -4.236 -39.277 1.00 21.02 99 GLY D C 1
ATOM 3616 O O . GLY D 1 107 ? -7.226 -4.779 -40.169 1.00 21.09 99 GLY D O 1
ATOM 3617 N N . LYS D 1 108 ? -5.235 -4.096 -39.312 1.00 21.04 100 LYS D N 1
ATOM 3618 C CA . LYS D 1 108 ? -4.370 -4.407 -40.466 1.00 21.71 100 LYS D CA 1
ATOM 3619 C C . LYS D 1 108 ? -4.533 -3.346 -41.572 1.00 21.93 100 LYS D C 1
ATOM 3620 O O . LYS D 1 108 ? -5.555 -2.645 -41.614 1.00 21.72 100 LYS D O 1
ATOM 3626 N N . PRO D 1 109 ? -3.532 -3.212 -42.465 1.00 22.11 101 PRO D N 1
ATOM 3627 C CA . PRO D 1 109 ? -3.585 -2.208 -43.544 1.00 22.32 101 PRO D CA 1
ATOM 3628 C C . PRO D 1 109 ? -4.862 -2.203 -44.384 1.00 22.22 101 PRO D C 1
ATOM 3629 O O . PRO D 1 109 ? -5.254 -1.150 -44.903 1.00 22.61 101 PRO D O 1
ATOM 3633 N N . THR D 1 110 ? -5.507 -3.358 -44.506 1.00 22.25 102 THR D N 1
ATOM 3634 C CA . THR D 1 110 ? -6.709 -3.486 -45.330 1.00 22.27 102 THR D CA 1
ATOM 3635 C C . THR D 1 110 ? -8.016 -3.107 -44.629 1.00 21.89 102 THR D C 1
ATOM 3636 O O . THR D 1 110 ? -9.076 -3.174 -45.243 1.00 22.34 102 THR D O 1
ATOM 3640 N N . LEU D 1 111 ? -7.960 -2.724 -43.351 1.00 21.58 103 LEU D N 1
ATOM 3641 C CA . LEU D 1 111 ? -9.184 -2.306 -42.654 1.00 21.20 103 LEU D CA 1
ATOM 3642 C C . LEU D 1 111 ? -9.846 -1.155 -43.407 1.00 21.03 103 LEU D C 1
ATOM 3643 O O . LEU D 1 111 ? -9.190 -0.161 -43.715 1.00 20.78 103 LEU D O 1
ATOM 3648 N N . GLU D 1 112 ? -11.137 -1.302 -43.700 1.00 21.32 104 GLU D N 1
ATOM 3649 C CA . GLU D 1 112 ? -11.909 -0.250 -44.368 1.00 21.81 104 GLU D CA 1
ATOM 3650 C C . GLU D 1 112 ? -12.269 0.833 -43.363 1.00 20.69 104 GLU D C 1
ATOM 3651 O O . GLU D 1 112 ? -12.811 0.531 -42.299 1.00 20.33 104 GLU D O 1
ATOM 3657 N N . VAL D 1 113 ? -11.964 2.084 -43.714 1.00 19.57 105 VAL D N 1
ATOM 3658 C CA . VAL D 1 113 ? -12.186 3.230 -42.843 1.00 19.03 105 VAL D CA 1
ATOM 3659 C C . VAL D 1 113 ? -13.148 4.184 -43.555 1.00 18.74 105 VAL D C 1
ATOM 3660 O O . VAL D 1 113 ? -12.852 4.677 -44.649 1.00 18.85 105 VAL D O 1
ATOM 3664 N N . VAL D 1 114 ? -14.312 4.396 -42.946 1.00 18.52 106 VAL D N 1
ATOM 3665 C CA . VAL D 1 114 ? -15.353 5.267 -43.482 1.00 18.94 106 VAL D CA 1
ATOM 3666 C C . VAL D 1 114 ? -15.326 6.558 -42.664 1.00 18.64 106 VAL D C 1
ATOM 3667 O O . VAL D 1 114 ? -15.642 6.544 -41.479 1.00 18.38 106 VAL D O 1
ATOM 3671 N N . LEU D 1 115 ? -14.938 7.660 -43.303 1.00 19.14 107 LEU D N 1
ATOM 3672 C CA . LEU D 1 115 ? -14.799 8.945 -42.616 1.00 19.13 107 LEU D CA 1
ATOM 3673 C C . LEU D 1 115 ? -15.939 9.860 -43.016 1.00 19.67 107 LEU D C 1
ATOM 3674 O O . LEU D 1 115 ? -16.287 9.942 -44.192 1.00 19.84 107 LEU D O 1
ATOM 3679 N N . THR D 1 116 ? -16.520 10.547 -42.042 1.00 19.66 108 THR D N 1
ATOM 3680 C CA . THR D 1 116 ? -17.658 11.415 -42.319 1.00 20.73 108 THR D CA 1
ATOM 3681 C C . THR D 1 116 ? -17.739 12.591 -41.339 1.00 20.67 108 THR D C 1
ATOM 3682 O O . THR D 1 116 ? -16.906 12.721 -40.443 1.00 20.54 108 THR D O 1
ATOM 3686 N N . ASN D 1 117 ? -18.721 13.462 -41.545 1.00 21.06 109 ASN D N 1
ATOM 3687 C CA . ASN D 1 117 ? -18.958 14.589 -40.647 1.00 21.21 109 ASN D CA 1
ATOM 3688 C C . ASN D 1 117 ? -20.445 14.650 -40.364 1.00 21.88 109 ASN D C 1
ATOM 3689 O O . ASN D 1 117 ? -21.145 13.664 -40.590 1.00 22.30 109 ASN D O 1
ATOM 3694 N N . MET D 1 118 ? -20.922 15.790 -39.871 1.00 22.34 110 MET D N 1
ATOM 3695 C CA . MET D 1 118 ? -22.335 15.933 -39.534 1.00 23.02 110 MET D CA 1
ATOM 3696 C C . MET D 1 118 ? -23.139 16.560 -40.682 1.00 23.61 110 MET D C 1
ATOM 3697 O O . MET D 1 118 ? -24.301 16.926 -40.494 1.00 24.42 110 MET D O 1
ATOM 3702 N N . GLN D 1 119 ? -22.528 16.636 -41.864 1.00 23.44 111 GLN D N 1
ATOM 3703 C CA . GLN D 1 119 ? -23.120 17.307 -43.027 1.00 24.16 111 GLN D CA 1
ATOM 3704 C C . GLN D 1 119 ? -23.168 16.443 -44.294 1.00 23.89 111 GLN D C 1
ATOM 3705 O O . GLN D 1 119 ? -23.246 16.971 -45.407 1.00 24.40 111 GLN D O 1
ATOM 3711 N N . GLY D 1 120 ? -23.089 15.124 -44.128 1.00 23.55 112 GLY D N 1
ATOM 3712 C CA . GLY D 1 120 ? -23.211 14.186 -45.246 1.00 22.98 112 GLY D CA 1
ATOM 3713 C C . GLY D 1 120 ? -21.989 13.979 -46.128 1.00 22.69 112 GLY D C 1
ATOM 3714 O O . GLY D 1 120 ? -22.074 13.304 -47.160 1.00 22.75 112 GLY D O 1
ATOM 3715 N N . ASP D 1 121 ? -20.851 14.554 -45.748 1.00 22.67 113 ASP D N 1
ATOM 3716 C CA . ASP D 1 121 ? -19.611 14.362 -46.508 1.00 22.44 113 ASP D CA 1
ATOM 3717 C C . ASP D 1 121 ? -18.900 13.074 -46.088 1.00 22.32 113 ASP D C 1
ATOM 3718 O O . ASP D 1 121 ? -18.619 12.872 -44.903 1.00 21.85 113 ASP D O 1
ATOM 3723 N N . VAL D 1 122 ? -18.631 12.208 -47.061 1.00 22.01 114 VAL D N 1
ATOM 3724 C CA . VAL D 1 122 ? -18.075 10.878 -46.791 1.00 22.51 114 VAL D CA 1
ATOM 3725 C C . VAL D 1 122 ? -16.857 10.628 -47.658 1.00 22.53 114 VAL D C 1
ATOM 3726 O O . VAL D 1 122 ? -16.842 10.990 -48.831 1.00 22.43 114 VAL D O 1
ATOM 3730 N N . ARG D 1 123 ? -15.815 10.039 -47.077 1.00 22.96 115 ARG D N 1
ATOM 3731 C CA . ARG D 1 123 ? -14.802 9.386 -47.891 1.00 23.35 115 ARG D CA 1
ATOM 3732 C C . ARG D 1 123 ? -14.418 8.029 -47.321 1.00 23.03 115 ARG D C 1
ATOM 3733 O O . ARG D 1 123 ? -14.405 7.829 -46.100 1.00 23.21 115 ARG D O 1
ATOM 3741 N N . VAL D 1 124 ? -14.151 7.095 -48.223 1.00 22.85 116 VAL D N 1
ATOM 3742 C CA . VAL D 1 124 ? -13.778 5.740 -47.840 1.00 22.23 116 VAL D CA 1
ATOM 3743 C C . VAL D 1 124 ? -12.304 5.519 -48.149 1.00 22.20 116 VAL D C 1
ATOM 3744 O O . VAL D 1 124 ? -11.824 5.798 -49.252 1.00 22.15 116 VAL D O 1
ATOM 3748 N N . THR D 1 125 ? -11.581 5.041 -47.148 1.00 21.35 117 THR D N 1
ATOM 3749 C CA . THR D 1 125 ? -10.165 4.798 -47.298 1.00 21.28 117 THR D CA 1
ATOM 3750 C C . THR D 1 125 ? -9.805 3.502 -46.554 1.00 21.48 117 THR D C 1
ATOM 3751 O O . THR D 1 125 ? -10.694 2.713 -46.220 1.00 20.95 117 THR D O 1
ATOM 3755 N N . SER D 1 126 ? -8.514 3.274 -46.333 1.00 21.74 118 SER D N 1
ATOM 3756 C CA . SER D 1 126 ? -8.044 2.100 -45.602 1.00 22.15 118 SER D CA 1
ATOM 3757 C C . SER D 1 126 ? -7.022 2.530 -44.557 1.00 21.93 118 SER D C 1
ATOM 3758 O O . SER D 1 126 ? -6.452 3.625 -44.655 1.00 22.25 118 SER D O 1
ATOM 3761 N N . ALA D 1 127 ? -6.780 1.677 -43.561 1.00 22.06 119 ALA D N 1
ATOM 3762 C CA . ALA D 1 127 ? -5.787 1.995 -42.525 1.00 21.59 119 ALA D CA 1
ATOM 3763 C C . ALA D 1 127 ? -4.402 2.158 -43.147 1.00 21.40 119 ALA D C 1
ATOM 3764 O O . ALA D 1 127 ? -3.642 3.049 -42.760 1.00 21.50 119 ALA D O 1
ATOM 3766 N N . GLY D 1 128 ? -4.094 1.313 -44.132 1.00 21.39 120 GLY D N 1
ATOM 3767 C CA . GLY D 1 128 ? -2.838 1.403 -44.855 1.00 21.13 120 GLY D CA 1
ATOM 3768 C C . GLY D 1 128 ? -2.667 2.711 -45.609 1.00 21.70 120 GLY D C 1
ATOM 3769 O O . GLY D 1 128 ? -1.587 3.290 -45.604 1.00 21.35 120 GLY D O 1
ATOM 3770 N N . ASP D 1 129 ? -3.722 3.175 -46.272 1.00 21.29 121 ASP D N 1
ATOM 3771 C CA . ASP D 1 129 ? -3.645 4.436 -47.016 1.00 22.10 121 ASP D CA 1
ATOM 3772 C C . ASP D 1 129 ? -3.468 5.647 -46.098 1.00 21.42 121 ASP D C 1
ATOM 3773 O O . ASP D 1 129 ? -2.803 6.615 -46.468 1.00 21.48 121 ASP D O 1
ATOM 3778 N N . LEU D 1 130 ? -4.059 5.587 -44.904 1.00 20.95 122 LEU D N 1
ATOM 3779 C CA . LEU D 1 130 ? -3.942 6.672 -43.931 1.00 20.94 122 LEU D CA 1
ATOM 3780 C C . LEU D 1 130 ? -2.540 6.755 -43.324 1.00 21.14 122 LEU D C 1
ATOM 3781 O O . LEU D 1 130 ? -2.109 7.816 -42.856 1.00 21.61 122 LEU D O 1
ATOM 3786 N N . LEU D 1 131 ? -1.821 5.639 -43.350 1.00 21.36 123 LEU D N 1
ATOM 3787 C CA . LEU D 1 131 ? -0.500 5.581 -42.742 1.00 21.83 123 LEU D CA 1
ATOM 3788 C C . LEU D 1 131 ? 0.487 4.863 -43.664 1.00 22.90 123 LEU D C 1
ATOM 3789 O O . LEU D 1 131 ? 0.812 3.689 -43.431 1.00 23.18 123 LEU D O 1
ATOM 3794 N N . PRO D 1 132 ? 0.965 5.567 -44.715 1.00 23.84 124 PRO D N 1
ATOM 3795 C CA . PRO D 1 132 ? 1.876 4.942 -45.681 1.00 24.77 124 PRO D CA 1
ATOM 3796 C C . PRO D 1 132 ? 3.205 4.558 -45.037 1.00 25.64 124 PRO D C 1
ATOM 3797 O O . PRO D 1 132 ? 3.707 5.283 -44.164 1.00 25.57 124 PRO D O 1
ATOM 3801 N N . ASP D 1 133 ? 3.746 3.412 -45.460 1.00 26.11 125 ASP D N 1
ATOM 3802 C CA A ASP D 1 133 ? 4.991 2.891 -44.912 0.50 26.57 125 ASP D CA 1
ATOM 3803 C CA B ASP D 1 133 ? 4.986 2.884 -44.907 0.50 26.56 125 ASP D CA 1
ATOM 3804 C C . ASP D 1 133 ? 4.960 2.963 -43.382 1.00 26.71 125 ASP D C 1
ATOM 3805 O O . ASP D 1 133 ? 5.802 3.617 -42.765 1.00 26.80 125 ASP D O 1
ATOM 3814 N N . ALA D 1 134 ? 3.975 2.293 -42.786 1.00 27.29 126 ALA D N 1
ATOM 3815 C CA . ALA D 1 134 ? 3.766 2.318 -41.338 1.00 28.14 126 ALA D CA 1
ATOM 3816 C C . ALA D 1 134 ? 4.882 1.648 -40.552 1.00 28.72 126 ALA D C 1
ATOM 3817 O O . ALA D 1 134 ? 5.507 0.698 -41.029 1.00 29.05 126 ALA D O 1
ATOM 3819 N N . PHE D 1 135 ? 5.121 2.152 -39.344 1.00 29.44 127 PHE D N 1
ATOM 3820 C CA . PHE D 1 135 ? 6.054 1.534 -38.403 1.00 30.09 127 PHE D CA 1
ATOM 3821 C C . PHE D 1 135 ? 5.482 0.218 -37.873 1.00 31.17 127 PHE D C 1
ATOM 3822 O O . PHE D 1 135 ? 4.315 0.153 -37.476 1.00 30.37 127 PHE D O 1
ATOM 3830 N N . TYR D 1 136 ? 6.313 -0.821 -37.882 1.00 32.34 128 TYR D N 1
ATOM 3831 C CA . TYR D 1 136 ? 5.981 -2.105 -37.265 1.00 34.23 128 TYR D CA 1
ATOM 3832 C C . TYR D 1 136 ? 7.156 -2.569 -36.431 1.00 34.51 128 TYR D C 1
ATOM 3833 O O . TYR D 1 136 ? 8.298 -2.176 -36.679 1.00 34.38 128 TYR D O 1
ATOM 3842 N N . LEU D 1 137 ? 6.869 -3.421 -35.453 1.00 35.07 129 LEU D N 1
ATOM 3843 C CA . LEU D 1 137 ? 7.904 -4.115 -34.707 1.00 35.98 129 LEU D CA 1
ATOM 3844 C C . LEU D 1 137 ? 7.603 -5.616 -34.802 1.00 36.46 129 LEU D C 1
ATOM 3845 O O . LEU D 1 137 ? 6.609 -6.094 -34.246 1.00 36.63 129 LEU D O 1
ATOM 3850 N N . ALA D 1 138 ? 8.445 -6.338 -35.546 1.00 36.86 130 ALA D N 1
ATOM 3851 C CA . ALA D 1 138 ? 8.220 -7.754 -35.872 1.00 37.12 130 ALA D CA 1
ATOM 3852 C C . ALA D 1 138 ? 8.359 -8.676 -34.661 1.00 37.42 130 ALA D C 1
ATOM 3853 O O . ALA D 1 138 ? 9.225 -8.466 -33.804 1.00 37.63 130 ALA D O 1
#

Nearest PDB structures (foldseek):
  3dmo-assembly1_C  TM=1.008E+00  e=1.475E-27  Burkholderia pseudomallei
  2d30-assembly1_A  TM=9.902E-01  e=2.049E-18  Bacillus anthracis
  7zob-assembly2_E  TM=9.671E-01  e=1.333E-15  uncultured bacterium
  2fr6-assembly1_A  TM=9.343E-01  e=4.277E-15  Mus musculus
  6kw6-assembly1_A  TM=9.018E-01  e=9.868E-13  Streptomyces noursei

Organism: Burkholderia pseudomallei (strain 1710b) (NCBI:txid320372)

Foldseek 3Di:
DVVADLVNQQVLQVVLQVPAAPPPVPWKKKKWWAFLVGDIFIFIWYADPPRVPIDHRLVRRLVVVVVVPQFAQGTAEMEMETADPAFDQDDPVSLLVCCRRNNQAHWYWTGYPPPHIDIDGSCVSAPPHDDDD/DDPVVQQVLQVVLQVPAADPPPPWKKKKWWAFLVGDIFIFIWYADPPRVPIDHRLVRRLVVCVVVPDFAQGTAEMEMETADPAFDQDDPVSLLVCCGRHNQAHWYWTGYPVGHIDIDTSCVSAPPHD/DDPVVQQVLQVVLQVPAADPPPPWKKKKWWAFLVGDIFIFIWYADPPRVPIDHRLVRRLVVCVVVPDFAQRTAEMEMETADPAFDQDDPVSLLVCCGRNNQAHKYWTGYPPGHIDIDGSCVSAPPHD/DVPADLVNQQVLQVVLQVPAAPPPVPWKKKKWWAWLVGDIFIFIWYADPPRVPIDHRLVRRLVVVVVVPQFAQGTAEMEMETADPAFDQDDPVSLLVCCRRNNQAHWYWTGYPPPHIDIDGSCVSAPPHDDDD

Radius of gyration: 21.81 Å; Cα contacts (8 Å, |Δi|>4): 1536; chains: 4; bounding box: 53×50×46 Å

Solvent-accessible surface area: 18149 Å² total; per-residue (Å²): 90,184,186,36,85,60,129,42,0,15,83,20,0,48,49,0,30,112,50,5,37,8,68,76,29,123,37,83,15,0,0,0,0,0,2,94,105,44,109,49,22,52,0,0,15,2,8,2,33,8,31,20,11,14,8,27,0,8,19,0,0,0,4,14,0,1,4,50,26,26,153,35,42,31,15,30,0,0,0,0,0,0,98,32,172,28,38,5,19,1,6,0,0,0,0,0,2,0,4,17,0,4,90,55,123,3,45,0,0,0,2,0,69,118,61,61,72,79,75,19,24,0,19,98,4,2,49,82,11,22,119,45,154,137,87,94,129,39,6,19,79,16,0,45,50,0,27,109,63,15,44,10,65,50,36,128,58,76,16,0,0,0,0,13,2,104,113,48,111,46,19,51,0,0,15,1,8,2,5,4,20,20,12,14,7,26,0,8,22,0,0,0,4,14,0,0,5,48,33,37,75,29,29,73,10,45,10,0,0,0,0,0,110,31,177,28,44,8,21,2,7,0,2,0,1,1,3,0,18,25,0,3,96,72,122,3,49,0,0,11,1,0,75,120,57,62,75,144,79,28,24,1,20,96,10,2,41,94,39,84,136,89,95,128,39,4,20,79,15,0,52,50,0,27,109,62,15,43,9,64,47,37,125,60,75,16,0,0,0,0,13,3,102,110,51,108,46,21,52,0,0,15,2,9,1,5,4,21,20,11,14,8,27,0,8,24,0,0,0,4,14,0,0,4,53,35,41,91,28,32,71,10,47,10,0,0,0,0,0,110,33,179,27,42,7,20,2,6,0,2,0,1,1,2,0,19,19,0,4,81,72,123,4,52,0,1,1,2,0,68,122,55,61,76,84,82,17,25,0,20,96,4,2,42,108,38,88,91,188,183,38,85,64,130,42,0,16,83,20,0,51,48,1,28,119,50,1,28,8,68,77,29,124,35,76,15,0,0,0,0,0,3,95,106,45,104,49,24,51,0,0,14,2,9,2,32,7,31,21,10,14,8,28,0,7,17,0,0,0,4,14,0,2,4,42,27,24,153,34,40,32,14,32,0,0,0,0,0,0,97,32,173,27,33,5,12,1,6,0,0,0,0,1,2,0,4,14,0,4,96,56,125,4,42,0,0,0,1,0,67,117,61,60,72,78,76,18,24,0,19,97,2,2,44,100,16,24,116,44,153

Secondary structure (DSSP, 8-state):
-TT--HHHHHHHHHHHHTT-B-TTT---EEEEEEETTS-EEEEE-B--SSGGG-B-HHHHHHHHHHHTT--TT-EEEEEEEES-SSSPPPPHHHHHHHHHHH-TT-EEEEE-SSS-EEEEEHHHHSTT-----/--HHHHHHHHHHHHTT-B-TTT----EEEEEETT--EEEEE-B--SSGGG-B-HHHHHHHHHHHTT--TT-EEEEEEEES-SSSPPPPHHHHHHHHHHH-TT-EEEEEETTS-EEEEEHHHHSTT--/--HHHHHHHHHHHHTT-B-TTT----EEEEEETTS-EEEEE-B--SSGGG-B-HHHHHHHHHHHTT--TT-EEEEEEEES-SSSPPPPHHHHHHHHHHH-TT-EEEEEETTS-EEEEEHHHHSTT--/-TT--HHHHHHHHHHHHTT-B-TTT---EEEEEEETTS-EEEEE-B--SSGGG-B-HHHHHHHHHHHTT--TT-EEEEEEEES-SSSPPPPHHHHHHHHHHH-TT-EEEEE-TTS-EEEEEHHHHSTT-----

Sequence (520 aa):
HHHMTHHALIEAAKAAREKAYAPYSNFKVGAALVTNDGKVFHGCNVENASYGLCNCAERTALFSSALAAGYRPGEFAAIAVVGETHGPIAPCGACRQVMIELGKPTLEVVLTNMQGDVRVTSAGDLLPDAFYLAMTHHALIEAAKAAREKAYAPYSNFKVGAALVTNDGKVFHGCNVENASYGLCNCAERTALFSSALAAGYRPGEFAAIAVVGEETHGPIAPCGACRQVMIELGKPTLEVVLTNMQGDVRVTSAGDLLPDAFMTHHALIEAAKAAREKAYAPYSNFKVGAALVTNDGKVFHGCNVENASYGLCNCAERTALFSSALAAGYRPGEFAAIAVVGETHGPIAPCGACRQVMIELGKPTLEVVLTNMQGDVRVTSAGDLLPDAFHHHMTHHALIEAAKAAREKAYAPYSNFKVGAALVTNDGKVFHGCNVENASYGLLCNCAERTALFSSALAAGYRPGEFAAIAVVGETHGPIAPCGACRQVMIELGKPTLEVVLTNMQGDVRVTSAGDLLPDDAFYLA

CATH classification: 3.40.140.10